Protein AF-A0A8C0XYA0-F1 (afdb_monomer_lite)

pLDDT: mean 79.68, std 22.15, range [29.34, 98.38]

Sequence (407 aa):
MSTSSYRKRFVDVSRSSAFSSRQSSSSVRSRVSFGISSTPVIYASKSSRVRSSAAMPRLTSEILDFNLSDALNTEFKANRLNEKAQMQSLNDRFASYIEKVRFLEQQNKILCAELEQLRGQRSSRITDLYEEEMRDLRRQVDQLTTEKARVEVTRDNLAEDFERLREKLQDEILQREDAENNKKSYIQDVDNAALARVDLERKVESLQDELAFLKKLHDEELAELQAQIQGQQVQVDMDMAKPDLTAALRDVRLQYENLATKNIQESEDWYKSKFADLTEAANKSNEALRLAKQESNDYRRQVQALTCEVDALKGTNESLERQMREMEENFAMESSSSHDKIVQLEDDTQNMKDEMAKHLHEYQDLLNVKMALDIEIATYRKLLEGEESRISTPLPNFSSFNLRVDQ

Secondary structure (DSSP, 8-state):
--------------------------------PPP---PPP---PPPP------PPPPPPP----HHHHHHHHHHHHHHHHHHHHHHHHHHHHHHHHHHHHHHHHHHHHHHHHHHHHHHHHHHHHHHHHHHHHHHHHHHHHHHHHHHHHHHHHHHHHHHHHHHHHHHHHHHHHHHHHHHHHHHHHHHHHHHHHHHHHHHHHHHHHHHHHHHHHHHHHHHHHHHHHHHHHHHTT-----------HHHHHHHHHHHHHHHHHHHHHHHHHHHHHHHHHHHHHHHHHHHHHHHHHHHHHHHHHHHHHHHHHHHHHHHHHHHHHHHHHHHHHHHHHHHHHHHHHHHHHHHHHHHHHHHHHHHHHHHHHHHHHHHHHHHHHHHHHHHHHHHHHHHSSPPP-----------

Organism: NCBI:txid630221

Radius of gyration: 75.06 Å; chains: 1; bounding box: 165×73×222 Å

Foldseek 3Di:
DDDDDDDDDDDDDPDDDDDDDDDDDDDDDDDDDDDDDDDDDDDDDDDDDDDDDDDDDDDDDDDDDPPPVVVVVVVVVVVVVVVVVVVVVVVVVVVVVVVVVVVVVVVVVVVVVVVVVVVVVVVVVVVVVVVVVVVVVVVVVVVVVVVVVVVVVVVVVVVVVVVVVVVVVVVVVVVVVVVVVVVVVVVVVVVVVVVVVVVVVVVVVVVVVVVVVVVVVVVVVVVVVVVVVVVVVDDDDDDDDDDPCVVVVVVVVVVVVVVVVVVVVVVVVVVVVVVVVVVVVVVVVVVVVVVVVVVVVVVVVVVVVVVVVVVVVVVVVVVVVVVVVVVVVVVVVVVVVVVVVVVVVVVVVVVVVVVVVVVVVVVVVVVVVVVVVVVVVVVVVVVVVVVVVVVPDDDDDDDDDDDDDDD

InterPro domains:
  IPR006821 Intermediate filament head, DNA-binding domain [PF04732] (1-80)
  IPR018039 Intermediate filament protein, conserved site [PS00226] (377-385)
  IPR039008 Intermediate filament, rod domain [PF00038] (82-390)
  IPR039008 Intermediate filament, rod domain [PS51842] (83-391)
  IPR039008 Intermediate filament, rod domain [SM01391] (82-390)
  IPR050405 Intermediate filament structural protein [PTHR45652] (2-393)

Structure (mmCIF, N/CA/C/O backbone):
data_AF-A0A8C0XYA0-F1
#
_entry.id   AF-A0A8C0XYA0-F1
#
loop_
_atom_site.group_PDB
_atom_site.id
_atom_site.type_symbol
_atom_site.label_atom_id
_atom_site.label_alt_id
_atom_site.label_comp_id
_atom_site.label_asym_id
_atom_site.label_entity_id
_atom_site.label_seq_id
_atom_site.pdbx_PDB_ins_code
_atom_site.Cartn_x
_atom_site.Cartn_y
_atom_site.Cartn_z
_atom_site.occupancy
_atom_site.B_iso_or_equiv
_atom_site.auth_seq_id
_atom_site.auth_comp_id
_atom_site.auth_asym_id
_atom_site.auth_atom_id
_atom_site.pdbx_PDB_model_num
ATOM 1 N N . MET A 1 1 ? 5.942 -34.312 30.875 1.00 40.78 1 MET A N 1
ATOM 2 C CA . MET A 1 1 ? 6.552 -35.356 30.026 1.00 40.78 1 MET A CA 1
ATOM 3 C C . MET A 1 1 ? 6.437 -34.907 28.576 1.00 40.78 1 MET A C 1
ATOM 5 O O . MET A 1 1 ? 5.368 -34.440 28.213 1.00 40.78 1 MET A O 1
ATOM 9 N N . SER A 1 2 ? 7.539 -35.021 27.824 1.00 44.28 2 SER A N 1
ATOM 10 C CA . SER A 1 2 ? 7.657 -34.964 26.348 1.00 44.28 2 SER A CA 1
ATOM 11 C C . SER A 1 2 ? 7.343 -33.615 25.668 1.00 44.28 2 SER A C 1
ATOM 13 O O . SER A 1 2 ? 6.202 -33.327 25.344 1.00 44.28 2 SER A O 1
ATOM 15 N N . THR A 1 3 ? 8.269 -32.651 25.589 1.00 46.41 3 THR A N 1
ATOM 16 C CA . THR A 1 3 ? 9.304 -32.447 24.538 1.00 46.41 3 THR A CA 1
ATOM 17 C C . THR A 1 3 ? 8.825 -32.582 23.084 1.00 46.41 3 THR A C 1
ATOM 19 O O . THR A 1 3 ? 8.659 -33.699 22.604 1.00 46.41 3 THR A O 1
ATOM 22 N N . SER A 1 4 ? 8.782 -31.470 22.340 1.00 38.94 4 SER A N 1
ATOM 23 C CA . SER A 1 4 ? 9.259 -31.444 20.947 1.00 38.94 4 SER A CA 1
ATOM 24 C C . SER A 1 4 ? 9.608 -30.018 20.511 1.00 38.94 4 SER A C 1
ATOM 26 O O . SER A 1 4 ? 8.745 -29.183 20.254 1.00 38.94 4 SER A O 1
ATOM 28 N N . SER A 1 5 ? 10.914 -29.758 20.472 1.00 40.41 5 SER A N 1
ATOM 29 C CA . SER A 1 5 ? 11.552 -28.558 19.940 1.00 40.41 5 SER A CA 1
ATOM 30 C C . SER A 1 5 ? 12.004 -28.840 18.510 1.00 40.41 5 SER A C 1
ATOM 32 O O . SER A 1 5 ? 12.799 -29.753 18.299 1.00 40.41 5 SER A O 1
ATOM 34 N N . TYR A 1 6 ? 11.593 -28.021 17.542 1.00 39.69 6 TYR A N 1
ATOM 35 C CA . TYR A 1 6 ? 12.212 -27.991 16.213 1.00 39.69 6 TYR A CA 1
ATOM 36 C C . TYR A 1 6 ? 12.543 -26.546 15.827 1.00 39.69 6 TYR A C 1
ATOM 38 O O . TYR A 1 6 ? 11.860 -25.901 15.042 1.00 39.69 6 TYR A O 1
ATOM 46 N N . ARG A 1 7 ? 13.619 -26.014 16.419 1.00 42.09 7 ARG A N 1
ATOM 47 C CA . ARG A 1 7 ? 14.253 -24.759 15.993 1.00 42.09 7 ARG A CA 1
ATOM 48 C C . ARG A 1 7 ? 15.610 -25.101 15.390 1.00 42.09 7 ARG A C 1
ATOM 50 O O . ARG A 1 7 ? 16.599 -25.237 16.108 1.00 42.09 7 ARG A O 1
ATOM 57 N N . LYS A 1 8 ? 15.647 -25.287 14.069 1.00 39.53 8 LYS A N 1
ATOM 58 C CA . LYS A 1 8 ? 16.901 -25.380 13.312 1.00 39.53 8 LYS A CA 1
ATOM 59 C C . LYS A 1 8 ? 17.580 -24.009 13.335 1.00 39.53 8 LYS A C 1
ATOM 61 O O . LYS A 1 8 ? 17.021 -23.029 12.856 1.00 39.53 8 LYS A O 1
ATOM 66 N N . ARG A 1 9 ? 18.775 -23.962 13.925 1.00 40.12 9 ARG A N 1
ATOM 67 C CA . ARG A 1 9 ? 19.744 -22.874 13.774 1.00 40.12 9 ARG A CA 1
ATOM 68 C C . ARG A 1 9 ? 20.610 -23.185 12.552 1.00 40.12 9 ARG A C 1
ATOM 70 O O . ARG A 1 9 ? 21.252 -24.229 12.529 1.00 40.12 9 ARG A O 1
ATOM 77 N N . PHE A 1 10 ? 20.658 -22.273 11.594 1.00 39.59 10 PHE A N 1
ATOM 78 C CA . PHE A 1 10 ? 21.802 -22.054 10.705 1.00 39.59 10 PHE A CA 1
ATOM 79 C C . PHE A 1 10 ? 22.216 -20.610 11.027 1.00 39.59 10 PHE A C 1
ATOM 81 O O . PHE A 1 10 ? 21.398 -19.716 10.879 1.00 39.59 10 PHE A O 1
ATOM 88 N N . VAL A 1 11 ? 23.217 -20.363 11.875 1.00 37.84 11 VAL A N 1
ATOM 89 C CA . VAL A 1 11 ? 24.651 -20.250 11.551 1.00 37.84 11 VAL A CA 1
ATOM 90 C C . VAL A 1 11 ? 24.877 -19.428 10.279 1.00 37.84 11 VAL A C 1
ATOM 92 O O . VAL A 1 11 ? 25.153 -19.979 9.218 1.00 37.84 11 VAL A O 1
ATOM 95 N N . ASP A 1 12 ? 24.778 -18.105 10.420 1.00 35.75 12 ASP A N 1
ATOM 96 C CA . ASP A 1 12 ? 25.401 -17.155 9.501 1.00 35.75 12 ASP A CA 1
ATOM 97 C C . ASP A 1 12 ? 26.921 -17.263 9.648 1.00 35.75 12 ASP A C 1
ATOM 99 O O . ASP A 1 12 ? 27.517 -16.831 10.637 1.00 35.75 12 ASP A O 1
ATOM 103 N N . VAL A 1 13 ? 27.557 -17.894 8.662 1.00 39.91 13 VAL A N 1
ATOM 104 C CA . VAL A 1 13 ? 28.996 -17.775 8.443 1.00 39.91 13 VAL A CA 1
ATOM 105 C C . VAL A 1 13 ? 29.202 -16.547 7.570 1.00 39.91 13 VAL A C 1
ATOM 107 O O . VAL A 1 13 ? 29.014 -16.603 6.355 1.00 39.91 13 VAL A O 1
ATOM 110 N N . SER A 1 14 ? 29.636 -15.452 8.187 1.00 40.12 14 SER A N 1
ATOM 111 C CA . SER A 1 14 ? 30.209 -14.302 7.493 1.00 40.12 14 SER A CA 1
ATOM 112 C C . SER A 1 14 ? 31.430 -14.762 6.692 1.00 40.12 14 SER A C 1
ATOM 114 O O . SER A 1 14 ? 32.526 -14.923 7.230 1.00 40.12 14 SER A O 1
ATOM 116 N N . ARG A 1 15 ? 31.242 -15.022 5.395 1.00 39.03 15 ARG A N 1
ATOM 117 C CA . ARG A 1 15 ? 32.340 -15.215 4.448 1.00 39.03 15 ARG A CA 1
ATOM 118 C C . ARG A 1 15 ? 32.742 -13.866 3.876 1.00 39.03 15 ARG A C 1
ATOM 120 O O . ARG A 1 15 ? 32.104 -13.328 2.980 1.00 39.03 15 ARG A O 1
ATOM 127 N N . SER A 1 16 ? 33.851 -13.370 4.397 1.00 41.75 16 SER A N 1
ATOM 128 C CA . SER A 1 16 ? 34.691 -12.337 3.813 1.00 41.75 16 SER A CA 1
ATOM 129 C C . SER A 1 16 ? 35.131 -12.769 2.408 1.00 41.75 16 SER A C 1
ATOM 131 O O . SER A 1 16 ? 35.914 -13.708 2.267 1.00 41.75 16 SER A O 1
ATOM 133 N N . SER A 1 17 ? 34.660 -12.095 1.359 1.00 35.12 17 SER A N 1
ATOM 134 C CA . SER A 1 17 ? 35.267 -12.191 0.030 1.00 35.12 17 SER A CA 1
ATOM 135 C C . SER A 1 17 ? 36.292 -11.073 -0.123 1.00 35.12 17 SER A C 1
ATOM 137 O O . SER A 1 17 ? 35.961 -9.932 -0.442 1.00 35.12 17 SER A O 1
ATOM 139 N N . ALA A 1 18 ? 37.548 -11.419 0.145 1.00 36.28 18 ALA A N 1
ATOM 140 C CA . ALA A 1 18 ? 38.703 -10.616 -0.211 1.00 36.28 18 ALA A CA 1
ATOM 141 C C . ALA A 1 18 ? 38.763 -10.441 -1.737 1.00 36.28 18 ALA A C 1
ATOM 143 O O . ALA A 1 18 ? 38.882 -11.413 -2.483 1.00 36.28 18 ALA A O 1
ATOM 144 N N . PHE A 1 19 ? 38.706 -9.192 -2.193 1.00 39.19 19 PHE A N 1
ATOM 145 C CA . PHE A 1 19 ? 39.073 -8.813 -3.550 1.00 39.19 19 PHE A CA 1
ATOM 146 C C . PHE A 1 19 ? 40.603 -8.848 -3.655 1.00 39.19 19 PHE A C 1
ATOM 148 O O . PHE A 1 19 ? 41.297 -7.953 -3.179 1.00 39.19 19 PHE A O 1
ATOM 155 N N . SER A 1 20 ? 41.141 -9.923 -4.228 1.00 38.41 20 SER A N 1
ATOM 156 C CA . SER A 1 20 ? 42.541 -9.997 -4.643 1.00 38.41 20 SER A CA 1
ATOM 157 C C . SER A 1 20 ? 42.680 -10.879 -5.874 1.00 38.41 20 SER A C 1
ATOM 159 O O . SER A 1 20 ? 42.652 -12.103 -5.791 1.00 38.41 20 SER A O 1
ATOM 161 N N . SER A 1 21 ? 42.830 -10.223 -7.020 1.00 33.59 21 SER A N 1
ATOM 162 C CA . SER A 1 21 ? 43.553 -10.684 -8.208 1.00 33.59 21 SER A CA 1
ATOM 163 C C . SER A 1 21 ? 43.339 -9.629 -9.293 1.00 33.59 21 SER A C 1
ATOM 165 O O . SER A 1 21 ? 42.236 -9.124 -9.420 1.00 33.59 21 SER A O 1
ATOM 167 N N . ARG A 1 22 ? 44.277 -9.245 -10.145 1.00 38.59 22 ARG A N 1
ATOM 168 C CA . ARG A 1 22 ? 45.662 -9.636 -10.384 1.00 38.59 22 ARG A CA 1
ATOM 169 C C . ARG A 1 22 ? 46.244 -8.520 -11.254 1.00 38.59 22 ARG A C 1
ATOM 171 O O . ARG A 1 22 ? 45.536 -7.876 -12.024 1.00 38.59 22 ARG A O 1
ATOM 178 N N . GLN A 1 23 ? 47.544 -8.324 -11.116 1.00 40.94 23 GLN A N 1
ATOM 179 C CA . GLN A 1 23 ? 48.360 -7.446 -11.942 1.00 40.94 23 GLN A CA 1
ATOM 180 C C . GLN A 1 23 ? 48.191 -7.792 -13.428 1.00 40.94 23 GLN A C 1
ATOM 182 O O . GLN A 1 23 ? 48.309 -8.954 -13.814 1.00 40.94 23 GLN A O 1
ATOM 187 N N . SER A 1 24 ? 47.950 -6.777 -14.256 1.00 35.66 24 SER A N 1
ATOM 188 C CA . SER A 1 24 ? 48.086 -6.878 -15.708 1.00 35.66 24 SER A CA 1
ATOM 189 C C . SER A 1 24 ? 49.497 -6.434 -16.074 1.00 35.66 24 SER A C 1
ATOM 191 O O . SER A 1 24 ? 49.763 -5.250 -16.254 1.00 35.66 24 SER A O 1
ATOM 193 N N . SER A 1 25 ? 50.426 -7.387 -16.116 1.00 41.41 25 SER A N 1
ATOM 194 C CA . SER A 1 25 ? 51.737 -7.201 -16.731 1.00 41.41 25 SER A CA 1
ATOM 195 C C . SER A 1 25 ? 51.608 -7.342 -18.245 1.00 41.41 25 SER A C 1
ATOM 197 O O . SER A 1 25 ? 51.102 -8.346 -18.752 1.00 41.41 25 SER A O 1
ATOM 199 N N . SER A 1 26 ? 52.091 -6.331 -18.956 1.00 45.94 26 SER A N 1
ATOM 200 C CA . SER A 1 26 ? 52.246 -6.294 -20.404 1.00 45.94 26 SER A CA 1
ATOM 201 C C . SER A 1 26 ? 53.047 -7.494 -20.915 1.00 45.94 26 SER A C 1
ATOM 203 O O . SER A 1 26 ? 54.166 -7.755 -20.483 1.00 45.94 26 SER A O 1
ATOM 205 N N . SER A 1 27 ? 52.482 -8.221 -21.878 1.00 38.94 27 SER A N 1
ATOM 206 C CA . SER A 1 27 ? 53.221 -9.191 -22.684 1.00 38.94 27 SER A CA 1
ATOM 207 C C . SER A 1 27 ? 53.315 -8.668 -24.108 1.00 38.94 27 SER A C 1
ATOM 209 O O . SER A 1 27 ? 52.327 -8.582 -24.837 1.00 38.94 27 SER A O 1
ATOM 211 N N . VAL A 1 28 ? 54.534 -8.288 -24.476 1.00 45.47 28 VAL A N 1
ATOM 212 C CA . VAL A 1 28 ? 54.954 -7.936 -25.828 1.00 45.47 28 VAL A CA 1
ATOM 213 C C . VAL A 1 28 ? 54.737 -9.160 -26.718 1.00 45.47 28 VAL A C 1
ATOM 215 O O . VAL A 1 28 ? 55.396 -10.184 -26.548 1.00 45.47 28 VAL A O 1
ATOM 218 N N . ARG A 1 29 ? 53.797 -9.077 -27.664 1.00 37.62 29 ARG A N 1
ATOM 219 C CA . ARG A 1 29 ? 53.632 -10.099 -28.702 1.00 37.62 29 ARG A CA 1
ATOM 220 C C . ARG A 1 29 ? 54.659 -9.855 -29.804 1.00 37.62 29 ARG A C 1
ATOM 222 O O . ARG A 1 29 ? 54.535 -8.926 -30.599 1.00 37.62 29 ARG A O 1
ATOM 229 N N . SER A 1 30 ? 55.664 -10.719 -29.838 1.00 36.53 30 SER A N 1
ATOM 230 C CA . SER A 1 30 ? 56.576 -10.927 -30.954 1.00 36.53 30 SER A CA 1
ATOM 231 C C . SER A 1 30 ? 55.798 -11.411 -32.184 1.00 36.53 30 SER A C 1
ATOM 233 O O . SER A 1 30 ? 55.147 -12.455 -32.171 1.00 36.53 30 SER A O 1
ATOM 235 N N . ARG A 1 31 ? 55.854 -10.631 -33.268 1.00 39.84 31 ARG A N 1
ATOM 236 C CA . ARG A 1 31 ? 55.462 -11.085 -34.607 1.00 39.84 31 ARG A CA 1
ATOM 237 C C . ARG A 1 31 ? 56.595 -11.937 -35.172 1.00 39.84 31 ARG A C 1
ATOM 239 O O . ARG A 1 31 ? 57.694 -11.440 -35.386 1.00 39.84 31 ARG A O 1
ATOM 246 N N . VAL A 1 32 ? 56.304 -13.208 -35.418 1.00 38.47 32 VAL A N 1
ATOM 247 C CA . VAL A 1 32 ? 57.105 -14.102 -36.257 1.00 38.47 32 VAL A CA 1
ATOM 248 C C . VAL A 1 32 ? 56.652 -13.923 -37.705 1.00 38.47 32 VAL A C 1
ATOM 250 O O . VAL A 1 32 ? 55.547 -14.311 -38.074 1.00 38.47 32 VAL A O 1
ATOM 253 N N . SER A 1 33 ? 57.483 -13.277 -38.518 1.00 37.06 33 SER A N 1
ATOM 254 C CA . SER A 1 33 ? 57.350 -13.235 -39.974 1.00 37.06 33 SER A CA 1
ATOM 255 C C . SER A 1 33 ? 58.243 -14.314 -40.582 1.00 37.06 33 SER A C 1
ATOM 257 O O . SER A 1 33 ? 59.460 -14.311 -40.400 1.00 37.06 33 SER A O 1
ATOM 259 N N . PHE A 1 34 ? 57.633 -15.249 -41.309 1.00 41.12 34 PHE A N 1
ATOM 260 C CA . PHE A 1 34 ? 58.353 -16.168 -42.182 1.00 41.12 34 PHE A CA 1
ATOM 261 C C . PHE A 1 34 ? 58.793 -15.426 -43.446 1.00 41.12 34 PHE A C 1
ATOM 263 O O . PHE A 1 34 ? 58.025 -14.667 -44.038 1.00 41.12 34 PHE A O 1
ATOM 270 N N . GLY A 1 35 ? 60.060 -15.616 -43.806 1.00 38.41 35 GLY A N 1
ATOM 271 C CA . GLY A 1 35 ? 60.706 -14.950 -44.924 1.00 38.41 35 GLY A CA 1
ATOM 272 C C . GLY A 1 35 ? 60.318 -15.512 -46.286 1.00 38.41 35 GLY A C 1
ATOM 273 O O . GLY A 1 35 ? 60.008 -16.692 -46.431 1.00 38.41 35 GLY A O 1
ATOM 274 N N . ILE A 1 36 ? 60.429 -14.648 -47.295 1.00 39.91 36 ILE A N 1
ATOM 275 C CA . ILE A 1 36 ? 60.553 -15.025 -48.700 1.00 39.91 36 ILE A CA 1
ATOM 276 C C . ILE A 1 36 ? 61.650 -14.143 -49.312 1.00 39.91 36 ILE A C 1
ATOM 278 O O . ILE A 1 36 ? 61.488 -12.942 -49.492 1.00 39.91 36 ILE A O 1
ATOM 282 N N . SER A 1 37 ? 62.799 -14.781 -49.539 1.00 39.31 37 SER A N 1
ATOM 283 C CA . SER A 1 37 ? 63.580 -14.760 -50.781 1.00 39.31 37 SER A CA 1
ATOM 284 C C . SER A 1 37 ? 63.597 -13.464 -51.612 1.00 39.31 37 SER A C 1
ATOM 286 O O . SER A 1 37 ? 62.748 -13.232 -52.468 1.00 39.31 37 SER A O 1
ATOM 288 N N . SER A 1 38 ? 64.674 -12.708 -51.403 1.00 39.47 38 SER A N 1
ATOM 289 C CA . SER A 1 38 ? 65.518 -11.997 -52.378 1.00 39.47 38 SER A CA 1
ATOM 290 C C . SER A 1 38 ? 65.103 -12.003 -53.862 1.00 39.47 38 SER A C 1
ATOM 292 O O . SER A 1 38 ? 65.178 -13.015 -54.555 1.00 39.47 38 SER A O 1
ATOM 294 N N . THR A 1 39 ? 64.826 -10.807 -54.381 1.00 46.59 39 THR A N 1
ATOM 295 C CA . THR A 1 39 ? 64.891 -10.441 -55.805 1.00 46.59 39 THR A CA 1
ATOM 296 C C . THR A 1 39 ? 66.348 -10.224 -56.244 1.00 46.59 39 THR A C 1
ATOM 298 O O . THR A 1 39 ? 67.076 -9.537 -55.520 1.00 46.59 39 THR A O 1
ATOM 301 N N . PRO A 1 40 ? 66.807 -10.703 -57.416 1.00 44.34 40 PRO A N 1
ATOM 302 C CA . PRO A 1 40 ? 68.114 -10.324 -57.929 1.00 44.34 40 PRO A CA 1
ATOM 303 C C . PRO A 1 40 ? 68.050 -8.984 -58.677 1.00 44.34 40 PRO A C 1
ATOM 305 O O . PRO A 1 40 ? 67.144 -8.708 -59.461 1.00 44.34 40 PRO A O 1
ATOM 308 N N . VAL A 1 41 ? 69.060 -8.161 -58.412 1.00 44.16 41 VAL A N 1
ATOM 309 C CA . VAL A 1 41 ? 69.375 -6.896 -59.080 1.00 44.16 41 VAL A CA 1
ATOM 310 C C . VAL A 1 41 ? 69.972 -7.195 -60.460 1.00 44.16 41 VAL A C 1
ATOM 312 O O . VAL A 1 41 ? 70.928 -7.960 -60.575 1.00 44.16 41 VAL A O 1
ATOM 315 N N . ILE A 1 42 ? 69.425 -6.584 -61.512 1.00 40.62 42 ILE A N 1
ATOM 316 C CA . ILE A 1 42 ? 69.968 -6.662 -62.874 1.00 40.62 42 ILE A CA 1
ATOM 317 C C . ILE A 1 42 ? 71.194 -5.744 -62.961 1.00 40.62 42 ILE A C 1
ATOM 319 O O . ILE A 1 42 ? 71.076 -4.521 -62.917 1.00 40.62 42 ILE A O 1
ATOM 323 N N . TYR A 1 43 ? 72.380 -6.335 -63.101 1.00 38.66 43 TYR A N 1
ATOM 324 C CA . TYR A 1 43 ? 73.593 -5.612 -63.477 1.00 38.66 43 TYR A CA 1
ATOM 325 C C . TYR A 1 43 ? 73.543 -5.250 -64.966 1.00 38.66 43 TYR A C 1
ATOM 327 O O . TYR A 1 43 ? 73.493 -6.122 -65.832 1.00 38.66 43 TYR A O 1
ATOM 335 N N . ALA A 1 44 ? 73.603 -3.953 -65.264 1.00 41.09 44 ALA A N 1
ATOM 336 C CA . ALA A 1 44 ? 73.835 -3.440 -66.607 1.00 41.09 44 ALA A CA 1
ATOM 337 C C . ALA A 1 44 ? 75.307 -3.655 -67.001 1.00 41.09 44 ALA A C 1
ATOM 339 O O . ALA A 1 44 ? 76.204 -2.984 -66.486 1.00 41.09 44 ALA A O 1
ATOM 340 N N . SER A 1 45 ? 75.569 -4.578 -67.926 1.00 40.16 45 SER A N 1
ATOM 341 C CA . SER A 1 45 ? 76.885 -4.767 -68.538 1.00 40.16 45 SER A CA 1
ATOM 342 C C . SER A 1 45 ? 76.986 -3.975 -69.847 1.00 40.16 45 SER A C 1
ATOM 344 O O . SER A 1 45 ? 76.224 -4.149 -70.796 1.00 40.16 45 SER A O 1
ATOM 346 N N . LYS A 1 46 ? 77.950 -3.050 -69.878 1.00 38.91 46 LYS A N 1
ATOM 347 C CA . LYS A 1 46 ? 78.331 -2.257 -71.051 1.00 38.91 46 LYS A CA 1
ATOM 348 C C . LYS A 1 46 ? 78.981 -3.179 -72.089 1.00 38.91 46 LYS A C 1
ATOM 350 O O . LYS A 1 46 ? 80.040 -3.738 -71.820 1.00 38.91 46 LYS A O 1
ATOM 355 N N . SER A 1 47 ? 78.382 -3.309 -73.272 1.00 39.09 47 SER A N 1
ATOM 356 C CA . SER A 1 47 ? 79.024 -3.965 -74.417 1.00 39.09 47 SER A CA 1
ATOM 357 C C . SER A 1 47 ? 79.944 -2.973 -75.133 1.00 39.09 47 SER A C 1
ATOM 359 O O . SER A 1 47 ? 79.509 -1.936 -75.640 1.00 39.09 47 SER A O 1
ATOM 361 N N . SER A 1 48 ? 81.238 -3.280 -75.121 1.00 41.56 48 SER A N 1
ATOM 362 C CA . SER A 1 48 ? 82.296 -2.582 -75.838 1.00 41.56 48 SER A CA 1
ATOM 363 C C . SER A 1 48 ? 82.244 -2.925 -77.330 1.00 41.56 48 SER A C 1
ATOM 365 O O . SER A 1 48 ? 82.347 -4.079 -77.740 1.00 41.56 48 SER A O 1
ATOM 367 N N . ARG A 1 49 ? 82.115 -1.894 -78.171 1.00 40.16 49 ARG A N 1
ATOM 368 C CA . ARG A 1 49 ? 82.314 -2.000 -79.620 1.00 40.16 49 ARG A CA 1
ATOM 369 C C . ARG A 1 49 ? 83.802 -2.189 -79.904 1.00 40.16 49 ARG A C 1
ATOM 371 O O . ARG A 1 49 ? 84.578 -1.255 -79.711 1.00 40.16 49 ARG A O 1
ATOM 378 N N . VAL A 1 50 ? 84.188 -3.360 -80.403 1.00 41.53 50 VAL A N 1
ATOM 379 C CA . VAL A 1 50 ? 85.528 -3.592 -80.956 1.00 41.53 50 VAL A CA 1
ATOM 380 C C . VAL A 1 50 ? 85.453 -3.392 -82.468 1.00 41.53 50 VAL A C 1
ATOM 382 O O . VAL A 1 50 ? 84.785 -4.130 -83.187 1.00 41.53 50 VAL A O 1
ATOM 385 N N . ARG A 1 51 ? 86.083 -2.311 -82.927 1.00 38.94 51 ARG A N 1
ATOM 386 C CA . ARG A 1 51 ? 86.203 -1.904 -84.326 1.00 38.94 51 ARG A CA 1
ATOM 387 C C . ARG A 1 51 ? 87.464 -2.563 -84.884 1.00 38.94 51 ARG A C 1
ATOM 389 O O . ARG A 1 51 ? 88.558 -2.077 -84.624 1.00 38.94 51 ARG A O 1
ATOM 396 N N . SER A 1 52 ? 87.322 -3.654 -85.630 1.00 38.62 52 SER A N 1
ATOM 397 C CA . SER A 1 52 ? 88.452 -4.261 -86.340 1.00 38.62 52 SER A CA 1
ATOM 398 C C . SER A 1 52 ? 88.620 -3.602 -87.705 1.00 38.62 52 SER A C 1
ATOM 400 O O . SER A 1 52 ? 87.892 -3.886 -88.652 1.00 38.62 52 SER A O 1
ATOM 402 N N . SER A 1 53 ? 89.582 -2.685 -87.786 1.00 47.97 53 SER A N 1
ATOM 403 C CA . SER A 1 53 ? 90.180 -2.199 -89.026 1.00 47.97 53 SER A CA 1
ATOM 404 C C . SER A 1 53 ? 91.235 -3.205 -89.490 1.00 47.97 53 SER A C 1
ATOM 406 O O . SER A 1 53 ? 92.331 -3.244 -88.933 1.00 47.97 53 SER A O 1
ATOM 408 N N . ALA A 1 54 ? 90.907 -4.013 -90.494 1.00 42.19 54 ALA A N 1
ATOM 409 C CA . ALA A 1 54 ? 91.878 -4.834 -91.209 1.00 42.19 54 ALA A CA 1
ATOM 410 C C . ALA A 1 54 ? 92.060 -4.278 -92.627 1.00 42.19 54 ALA A C 1
ATOM 412 O O . ALA A 1 54 ? 91.092 -3.927 -93.301 1.00 42.19 54 ALA A O 1
ATOM 413 N N . ALA A 1 55 ? 93.322 -4.137 -93.027 1.00 45.53 55 ALA A N 1
ATOM 414 C CA . ALA A 1 55 ? 93.754 -3.533 -94.277 1.00 45.53 55 ALA A CA 1
ATOM 415 C C . ALA A 1 55 ? 93.437 -4.423 -95.491 1.00 45.53 55 ALA A C 1
ATOM 417 O O . ALA A 1 55 ? 93.621 -5.637 -95.447 1.00 45.53 55 ALA A O 1
ATOM 418 N N . MET A 1 56 ? 93.011 -3.793 -96.588 1.00 42.12 56 MET A N 1
ATOM 419 C CA . MET A 1 56 ? 92.848 -4.425 -97.900 1.00 42.12 56 MET A CA 1
ATOM 420 C C . MET A 1 56 ? 94.230 -4.734 -98.504 1.00 42.12 56 MET A C 1
ATOM 422 O O . MET A 1 56 ? 95.008 -3.793 -98.697 1.00 42.12 56 MET A O 1
ATOM 426 N N . PRO A 1 57 ? 94.562 -5.991 -98.853 1.00 44.06 57 PRO A N 1
ATOM 427 C CA . PRO A 1 57 ? 95.750 -6.284 -99.638 1.00 44.06 57 PRO A CA 1
ATOM 428 C C . PRO A 1 57 ? 95.480 -5.987 -101.116 1.00 44.06 57 PRO A C 1
ATOM 430 O O . PRO A 1 57 ? 94.437 -6.339 -101.669 1.00 44.06 57 PRO A O 1
ATOM 433 N N . ARG A 1 58 ? 96.444 -5.324 -101.754 1.00 41.75 58 ARG A N 1
ATOM 434 C CA . ARG A 1 58 ? 96.481 -5.079 -103.197 1.00 41.75 58 ARG A CA 1
ATOM 435 C C . ARG A 1 58 ? 96.608 -6.400 -103.957 1.00 41.75 58 ARG A C 1
ATOM 437 O O . ARG A 1 58 ? 97.482 -7.204 -103.654 1.00 41.75 58 ARG A O 1
ATOM 444 N N . LEU A 1 59 ? 95.765 -6.561 -104.973 1.00 37.50 59 LEU A N 1
ATOM 445 C CA . LEU A 1 59 ? 95.817 -7.645 -105.947 1.00 37.50 59 LEU A CA 1
ATOM 446 C C . LEU A 1 59 ? 97.045 -7.480 -106.853 1.00 37.50 59 LEU A C 1
ATOM 448 O O . LEU A 1 59 ? 97.172 -6.474 -107.553 1.00 37.50 59 LEU A O 1
ATOM 452 N N . THR A 1 60 ? 97.923 -8.480 -106.852 1.00 40.91 60 THR A N 1
ATOM 453 C CA . THR A 1 60 ? 98.894 -8.731 -107.920 1.00 40.91 60 THR A CA 1
ATOM 454 C C . THR A 1 60 ? 98.341 -9.835 -108.813 1.00 40.91 60 THR A C 1
ATOM 456 O O . THR A 1 60 ? 97.993 -10.913 -108.338 1.00 40.91 60 THR A O 1
ATOM 459 N N . SER A 1 61 ? 98.223 -9.513 -110.097 1.00 39.75 61 SER A N 1
ATOM 460 C CA . SER A 1 61 ? 97.882 -10.411 -111.197 1.00 39.75 61 SER A CA 1
ATOM 461 C C . SER A 1 61 ? 98.813 -11.626 -111.230 1.00 39.75 61 SER A C 1
ATOM 463 O O . SER A 1 61 ? 100.021 -11.419 -111.228 1.00 39.75 61 SER A O 1
ATOM 465 N N . GLU A 1 62 ? 98.270 -12.850 -111.277 1.00 35.59 62 GLU A N 1
ATOM 466 C CA . GLU A 1 62 ? 98.449 -13.787 -112.405 1.00 35.59 62 GLU A CA 1
ATOM 467 C C . GLU A 1 62 ? 97.898 -15.207 -112.130 1.00 35.59 62 GLU A C 1
ATOM 469 O O . GLU A 1 62 ? 98.170 -15.812 -111.101 1.00 35.59 62 GLU A O 1
ATOM 474 N N . ILE A 1 63 ? 97.174 -15.708 -113.144 1.00 44.91 63 ILE A N 1
ATOM 475 C CA . ILE A 1 63 ? 96.957 -17.109 -113.560 1.00 44.91 63 ILE A CA 1
ATOM 476 C C . ILE A 1 63 ? 95.995 -17.977 -112.711 1.00 44.91 63 ILE A C 1
ATOM 478 O O . ILE A 1 63 ? 96.184 -18.254 -111.534 1.00 44.91 63 ILE A O 1
ATOM 482 N N . LEU A 1 64 ? 94.918 -18.396 -113.384 1.00 50.53 64 LEU A N 1
ATOM 483 C CA . LEU A 1 64 ? 93.745 -19.128 -112.900 1.00 50.53 64 LEU A CA 1
ATOM 484 C C . LEU A 1 64 ? 94.003 -20.640 -112.792 1.00 50.53 64 LEU A C 1
ATOM 486 O O . LEU A 1 64 ? 94.457 -21.230 -113.767 1.00 50.53 64 LEU A O 1
ATOM 490 N N . ASP A 1 65 ? 93.564 -21.262 -111.691 1.00 51.41 65 ASP A N 1
ATOM 491 C CA . ASP A 1 65 ? 93.375 -22.719 -111.574 1.00 51.41 65 ASP A CA 1
ATOM 492 C C . ASP A 1 65 ? 91.990 -23.026 -110.958 1.00 51.41 65 ASP A C 1
ATOM 494 O O . ASP A 1 65 ? 91.777 -22.987 -109.744 1.00 51.41 65 ASP A O 1
ATOM 498 N N . PHE A 1 66 ? 90.998 -23.276 -111.820 1.00 50.56 66 PHE A N 1
ATOM 499 C CA . PHE A 1 66 ? 89.566 -23.341 -111.477 1.00 50.56 66 PHE A CA 1
ATOM 500 C C . PHE A 1 66 ? 89.106 -24.642 -110.778 1.00 50.56 66 PHE A C 1
ATOM 502 O O . PHE A 1 66 ? 88.020 -24.661 -110.208 1.00 50.56 66 PHE A O 1
ATOM 509 N N . ASN A 1 67 ? 89.906 -25.716 -110.748 1.00 58.94 67 ASN A N 1
ATOM 510 C CA . ASN A 1 67 ? 89.448 -27.029 -110.249 1.00 58.94 67 ASN A CA 1
ATOM 511 C C . ASN A 1 67 ? 89.528 -27.222 -108.719 1.00 58.94 67 ASN A C 1
ATOM 513 O O . ASN A 1 67 ? 88.766 -28.010 -108.163 1.00 58.94 67 ASN A O 1
ATOM 517 N N . LEU A 1 68 ? 90.414 -26.512 -108.011 1.00 55.16 68 LEU A N 1
ATOM 518 C CA . LEU A 1 68 ? 90.577 -26.668 -106.555 1.00 55.16 68 LEU A CA 1
ATOM 519 C C . LEU A 1 68 ? 89.542 -25.853 -105.751 1.00 55.16 68 LEU A C 1
ATOM 521 O O . LEU A 1 68 ? 89.090 -26.284 -104.691 1.00 55.16 68 LEU A O 1
ATOM 525 N N . SER A 1 69 ? 89.115 -24.701 -106.282 1.00 58.19 69 SER A N 1
ATOM 526 C CA . SER A 1 69 ? 88.081 -23.856 -105.665 1.00 58.19 69 SER A CA 1
ATOM 527 C C . SER A 1 69 ? 86.692 -24.498 -105.684 1.00 58.19 69 SER A C 1
ATOM 529 O O . SER A 1 69 ? 85.938 -24.325 -104.728 1.00 58.19 69 SER A O 1
ATOM 531 N N . ASP A 1 70 ? 86.347 -25.266 -106.720 1.00 60.47 70 ASP A N 1
ATOM 532 C CA . ASP A 1 70 ? 85.031 -25.913 -106.813 1.00 60.47 70 ASP A CA 1
ATOM 533 C C . ASP A 1 70 ? 84.877 -27.099 -105.845 1.00 60.47 70 ASP A C 1
ATOM 535 O O . ASP A 1 70 ? 83.804 -27.286 -105.261 1.00 60.47 70 ASP A O 1
ATOM 539 N N . ALA A 1 71 ? 85.951 -27.848 -105.577 1.00 61.84 71 ALA A N 1
ATOM 540 C CA . ALA A 1 71 ? 85.960 -28.910 -104.565 1.00 61.84 71 ALA A CA 1
ATOM 541 C C . ALA A 1 71 ? 85.801 -28.349 -103.136 1.00 61.84 71 ALA A C 1
ATOM 543 O O . ALA A 1 71 ? 84.980 -28.824 -102.354 1.00 61.84 71 ALA A O 1
ATOM 544 N N . LEU A 1 72 ? 86.502 -27.259 -102.811 1.00 64.25 72 LEU A N 1
ATOM 545 C CA . LEU A 1 72 ? 86.362 -26.603 -101.505 1.00 64.25 72 LEU A CA 1
ATOM 546 C C . LEU A 1 72 ? 84.992 -25.923 -101.334 1.00 64.25 72 LEU A C 1
ATOM 548 O O . LEU A 1 72 ? 84.418 -25.923 -100.246 1.00 64.25 72 LEU A O 1
ATOM 552 N N . ASN A 1 73 ? 84.419 -25.378 -102.409 1.00 69.00 73 ASN A N 1
ATOM 553 C CA . ASN A 1 73 ? 83.093 -24.757 -102.391 1.00 69.00 73 ASN A CA 1
ATOM 554 C C . ASN A 1 73 ? 81.964 -25.797 -102.258 1.00 69.00 73 ASN A C 1
ATOM 556 O O . ASN A 1 73 ? 80.936 -25.522 -101.637 1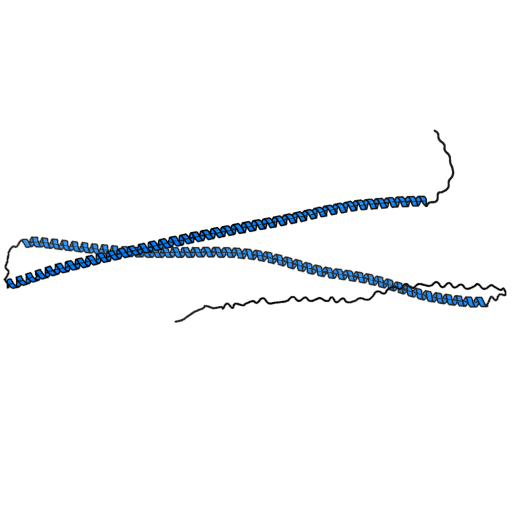.00 69.00 73 ASN A O 1
ATOM 560 N N . THR A 1 74 ? 82.139 -27.003 -102.803 1.00 72.44 74 THR A N 1
ATOM 561 C CA . THR A 1 74 ? 81.172 -28.103 -102.647 1.00 72.44 74 THR A CA 1
ATOM 562 C C . THR A 1 74 ? 81.175 -28.675 -101.229 1.00 72.44 74 THR A C 1
ATOM 564 O O . THR A 1 74 ? 80.096 -28.818 -100.651 1.00 72.44 74 THR A O 1
ATOM 567 N N . GLU A 1 75 ? 82.340 -28.879 -100.607 1.00 72.06 75 GLU A N 1
ATOM 568 C CA . GLU A 1 75 ? 82.430 -29.263 -99.188 1.00 72.06 75 GLU A CA 1
ATOM 569 C C . GLU A 1 75 ? 81.885 -28.177 -98.247 1.00 72.06 75 GLU A C 1
ATOM 571 O O . GLU A 1 75 ? 81.140 -28.473 -97.310 1.00 72.06 75 GLU A O 1
ATOM 576 N N . PHE A 1 76 ? 82.161 -26.899 -98.521 1.00 75.50 76 PHE A N 1
ATOM 577 C CA . PHE A 1 76 ? 81.624 -25.790 -97.727 1.00 75.50 76 PHE A CA 1
ATOM 578 C C . PHE A 1 76 ? 80.093 -25.691 -97.829 1.00 75.50 76 PHE A C 1
ATOM 580 O O . PHE A 1 76 ? 79.406 -25.460 -96.831 1.00 75.50 76 PHE A O 1
ATOM 587 N N . LYS A 1 77 ? 79.529 -25.915 -99.023 1.00 77.94 77 LYS A N 1
ATOM 588 C CA . LYS A 1 77 ? 78.074 -26.003 -99.224 1.00 77.94 77 LYS A CA 1
ATOM 589 C C . LYS A 1 77 ? 77.473 -27.201 -98.489 1.00 77.94 77 LYS A C 1
ATOM 591 O O . LYS A 1 77 ? 76.413 -27.044 -97.888 1.00 77.94 77 LYS A O 1
ATOM 596 N N . ALA A 1 78 ? 78.139 -28.356 -98.488 1.00 76.69 78 ALA A N 1
ATOM 597 C CA . ALA A 1 78 ? 77.692 -29.541 -97.757 1.00 76.69 78 ALA A CA 1
ATOM 598 C C . ALA A 1 78 ? 77.698 -29.315 -96.234 1.00 76.69 78 ALA A C 1
ATOM 600 O O . ALA A 1 78 ? 76.695 -29.585 -95.573 1.00 76.69 78 ALA A O 1
ATOM 601 N N . ASN A 1 79 ? 78.761 -28.720 -95.684 1.00 79.38 79 ASN A N 1
ATOM 602 C CA . ASN A 1 79 ? 78.843 -28.378 -94.260 1.00 79.38 79 ASN A CA 1
ATOM 603 C C . ASN A 1 79 ? 77.790 -27.343 -93.853 1.00 79.38 79 ASN A C 1
ATOM 605 O O . ASN A 1 79 ? 77.122 -27.516 -92.837 1.00 79.38 79 ASN A O 1
ATOM 609 N N . ARG A 1 80 ? 77.560 -26.316 -94.678 1.00 82.88 80 ARG A N 1
ATOM 610 C CA . ARG A 1 80 ? 76.515 -25.310 -94.439 1.00 82.88 80 ARG A CA 1
ATOM 611 C C . ARG A 1 80 ? 75.102 -25.893 -94.529 1.00 82.88 80 ARG A C 1
ATOM 613 O O . ARG A 1 80 ? 74.213 -25.454 -93.803 1.00 82.88 80 ARG A O 1
ATOM 620 N N . LEU A 1 81 ? 74.870 -26.867 -95.411 1.00 82.94 81 LEU A N 1
ATOM 621 C CA . LEU A 1 81 ? 73.601 -27.598 -95.481 1.00 82.94 81 LEU A CA 1
ATOM 622 C C . LEU A 1 81 ? 73.396 -28.488 -94.250 1.00 82.94 81 LEU A C 1
ATOM 624 O O . LEU A 1 81 ? 72.293 -28.512 -93.709 1.00 82.94 81 LEU A O 1
ATOM 628 N N . ASN A 1 82 ? 74.448 -29.155 -93.771 1.00 83.81 82 ASN A N 1
ATOM 629 C CA . ASN A 1 82 ? 74.409 -29.965 -92.555 1.00 83.81 82 ASN A CA 1
ATOM 630 C C . ASN A 1 82 ? 74.165 -29.106 -91.297 1.00 83.81 82 ASN A C 1
ATOM 632 O O . ASN A 1 82 ? 73.291 -29.419 -90.494 1.00 83.81 82 ASN A O 1
ATOM 636 N N . GLU A 1 83 ? 74.853 -27.970 -91.160 1.00 85.12 83 GLU A N 1
ATOM 637 C CA . GLU A 1 83 ? 74.630 -27.000 -90.078 1.00 85.12 83 GLU A CA 1
ATOM 638 C C . GLU A 1 83 ? 73.209 -26.419 -90.130 1.00 85.12 83 GLU A C 1
ATOM 640 O O . GLU A 1 83 ? 72.524 -26.340 -89.111 1.00 85.12 83 GLU A O 1
ATOM 645 N N . LYS A 1 84 ? 72.710 -26.093 -91.329 1.00 86.44 84 LYS A N 1
ATOM 646 C CA . LYS A 1 84 ? 71.323 -25.652 -91.521 1.00 86.44 84 LYS A CA 1
ATOM 647 C C . LYS A 1 84 ? 70.320 -26.730 -91.100 1.00 86.44 84 LYS A C 1
ATOM 649 O O . LYS A 1 84 ? 69.330 -26.391 -90.459 1.00 86.44 84 LYS A O 1
ATOM 654 N N . ALA A 1 85 ? 70.566 -27.999 -91.425 1.00 84.81 85 ALA A N 1
ATOM 655 C CA . ALA A 1 85 ? 69.706 -29.111 -91.020 1.00 84.81 85 ALA A CA 1
ATOM 656 C C . ALA A 1 85 ? 69.713 -29.319 -89.494 1.00 84.81 85 ALA A C 1
ATOM 658 O O . ALA A 1 85 ? 68.659 -29.526 -88.896 1.00 84.81 85 ALA A O 1
ATOM 659 N N . GLN A 1 86 ? 70.871 -29.183 -88.842 1.00 85.50 86 GLN A N 1
ATOM 660 C CA . GLN A 1 86 ? 70.973 -29.234 -87.381 1.00 85.50 86 GLN A CA 1
ATOM 661 C C . GLN A 1 86 ? 70.234 -28.065 -86.721 1.00 85.50 86 GLN A C 1
ATOM 663 O O . GLN A 1 86 ? 69.428 -28.290 -85.819 1.00 85.50 86 GLN A O 1
ATOM 668 N N . MET A 1 87 ? 70.422 -26.839 -87.216 1.00 86.94 87 MET A N 1
ATOM 669 C CA . MET A 1 87 ? 69.692 -25.659 -86.741 1.00 86.94 87 MET A CA 1
ATOM 670 C C . MET A 1 87 ? 68.184 -25.784 -86.957 1.00 86.94 87 MET A C 1
ATOM 672 O O . MET A 1 87 ? 67.409 -25.361 -86.102 1.00 86.94 87 MET A O 1
ATOM 676 N N . GLN A 1 88 ? 67.757 -26.396 -88.061 1.00 87.31 88 GLN A N 1
ATOM 677 C CA . GLN A 1 88 ? 66.350 -26.683 -88.313 1.00 87.31 88 GLN A CA 1
ATOM 678 C C . GLN A 1 88 ? 65.806 -27.709 -87.312 1.00 87.31 88 GLN A C 1
ATOM 680 O O . GLN A 1 88 ? 64.815 -27.422 -86.654 1.00 87.31 88 GLN A O 1
ATOM 685 N N . SER A 1 89 ? 66.509 -28.821 -87.077 1.00 90.31 89 SER A N 1
ATOM 686 C CA . SER A 1 89 ? 66.101 -29.822 -86.076 1.00 90.31 89 SER A CA 1
ATOM 687 C C . SER A 1 89 ? 66.022 -29.254 -84.650 1.00 90.31 89 SER A C 1
ATOM 689 O O . SER A 1 89 ? 65.139 -29.613 -83.869 1.00 90.31 89 SER A O 1
ATOM 691 N N . LEU A 1 90 ? 66.925 -28.329 -84.310 1.00 90.19 90 LEU A N 1
ATOM 692 C CA . LEU A 1 90 ? 66.948 -27.660 -83.016 1.00 90.19 90 LEU A CA 1
ATOM 693 C C . LEU A 1 90 ? 65.792 -26.661 -82.892 1.00 90.19 90 LEU A C 1
ATOM 695 O O . LEU A 1 90 ? 65.125 -26.627 -81.861 1.00 90.19 90 LEU A O 1
ATOM 699 N N . ASN A 1 91 ? 65.518 -25.895 -83.949 1.00 90.00 91 ASN A N 1
ATOM 700 C CA . ASN A 1 91 ? 64.371 -24.993 -84.015 1.00 90.00 91 ASN A CA 1
ATOM 701 C C . ASN A 1 91 ? 63.040 -25.745 -83.967 1.00 90.00 91 ASN A C 1
ATOM 703 O O . ASN A 1 91 ? 62.144 -25.302 -83.258 1.00 90.00 91 ASN A O 1
ATOM 707 N N . ASP A 1 92 ? 62.917 -26.891 -84.633 1.00 90.88 92 ASP A N 1
ATOM 708 C CA . ASP A 1 92 ? 61.718 -27.734 -84.571 1.00 90.88 92 ASP A CA 1
ATOM 709 C C . ASP A 1 92 ? 61.509 -28.265 -83.144 1.00 90.88 92 ASP A C 1
ATOM 711 O O . ASP A 1 92 ? 60.402 -28.230 -82.598 1.00 90.88 92 ASP A O 1
ATOM 715 N N . ARG A 1 93 ? 62.596 -28.658 -82.467 1.00 92.31 93 ARG A N 1
ATOM 716 C CA . ARG A 1 93 ? 62.554 -29.035 -81.051 1.00 92.31 93 ARG A CA 1
ATOM 717 C C . ARG A 1 93 ? 62.183 -27.851 -80.152 1.00 92.31 93 ARG A C 1
ATOM 719 O O . ARG A 1 93 ? 61.377 -28.031 -79.241 1.00 92.31 93 ARG A O 1
ATOM 726 N N . PHE A 1 94 ? 62.691 -26.646 -80.409 1.00 92.69 94 PHE A N 1
ATOM 727 C CA . PHE A 1 94 ? 62.289 -25.440 -79.676 1.00 92.69 94 PHE A CA 1
ATOM 728 C C . PHE A 1 94 ? 60.833 -25.055 -79.931 1.00 92.69 94 PHE A C 1
ATOM 730 O O . PHE A 1 94 ? 60.140 -24.708 -78.981 1.00 92.69 94 PHE A O 1
ATOM 737 N N . ALA A 1 95 ? 60.343 -25.165 -81.163 1.00 91.81 95 ALA A N 1
ATOM 738 C CA . ALA A 1 95 ? 58.944 -24.933 -81.495 1.00 91.81 95 ALA A CA 1
ATOM 739 C C . ALA A 1 95 ? 58.038 -25.905 -80.726 1.00 91.81 95 ALA A C 1
ATOM 741 O O . ALA A 1 95 ? 57.107 -25.460 -80.058 1.00 91.81 95 ALA A O 1
ATOM 742 N N . SER A 1 96 ? 58.384 -27.200 -80.699 1.00 93.50 96 SER A N 1
ATOM 743 C CA . SER A 1 96 ? 57.653 -28.203 -79.910 1.00 93.50 96 SER A CA 1
ATOM 744 C C . SER A 1 96 ? 57.696 -27.921 -78.400 1.00 93.50 96 SER A C 1
ATOM 746 O O . SER A 1 96 ? 56.707 -28.115 -77.695 1.00 93.50 96 SER A O 1
ATOM 748 N N . TYR A 1 97 ? 58.819 -27.402 -77.891 1.00 95.75 97 TYR A N 1
ATOM 749 C CA . TYR A 1 97 ? 58.953 -27.013 -76.489 1.00 95.75 97 TYR A CA 1
ATOM 750 C C . TYR A 1 97 ? 58.110 -25.775 -76.160 1.00 95.75 97 TYR A C 1
ATOM 752 O O . TYR A 1 97 ? 57.414 -25.771 -75.150 1.00 95.75 97 TYR A O 1
ATOM 760 N N . ILE A 1 98 ? 58.108 -24.752 -77.019 1.00 93.38 98 ILE A N 1
ATOM 761 C CA . ILE A 1 98 ? 57.271 -23.552 -76.869 1.00 93.38 98 ILE A CA 1
ATOM 762 C C . ILE A 1 98 ? 55.790 -23.925 -76.920 1.00 93.38 98 ILE A C 1
ATOM 764 O O . ILE A 1 98 ? 55.010 -23.430 -76.112 1.00 93.38 98 ILE A O 1
ATOM 768 N N . GLU A 1 99 ? 55.392 -24.814 -77.827 1.00 94.06 99 GLU A N 1
ATOM 769 C CA . GLU A 1 99 ? 54.020 -25.312 -77.905 1.00 94.06 99 GLU A CA 1
ATOM 770 C C . GLU A 1 99 ? 53.637 -26.090 -76.642 1.00 94.06 99 GLU A C 1
ATOM 772 O O . GLU A 1 99 ? 52.563 -25.871 -76.082 1.00 94.06 99 GLU A O 1
ATOM 777 N N . LYS A 1 100 ? 54.552 -26.909 -76.107 1.00 95.25 100 LYS A N 1
ATOM 778 C CA . LYS A 1 100 ? 54.344 -27.594 -74.828 1.00 95.25 100 LYS A CA 1
ATOM 779 C C . LYS A 1 100 ? 54.232 -26.620 -73.656 1.00 95.25 100 LYS A C 1
ATOM 781 O O . LYS A 1 100 ? 53.373 -26.821 -72.803 1.00 95.25 100 LYS A O 1
ATOM 786 N N . VAL A 1 101 ? 55.060 -25.577 -73.609 1.00 96.00 101 VAL A N 1
ATOM 787 C CA . VAL A 1 101 ? 54.991 -24.527 -72.582 1.00 96.00 101 VAL A CA 1
ATOM 788 C C . VAL A 1 101 ? 53.671 -23.773 -72.688 1.00 96.00 101 VAL A C 1
ATOM 790 O O . VAL A 1 101 ? 52.982 -23.665 -71.684 1.00 96.00 101 VAL A O 1
ATOM 793 N N . ARG A 1 102 ? 53.244 -23.361 -73.887 1.00 93.81 102 ARG A N 1
ATOM 794 C CA . ARG A 1 102 ? 51.942 -22.705 -74.100 1.00 93.81 102 ARG A CA 1
ATOM 795 C C . ARG A 1 102 ? 50.770 -23.592 -73.693 1.00 93.81 102 ARG A C 1
ATOM 797 O O . ARG A 1 102 ? 49.842 -23.117 -73.048 1.00 93.81 102 ARG A O 1
ATOM 804 N N . PHE A 1 103 ? 50.821 -24.880 -74.030 1.00 96.19 103 PHE A N 1
ATOM 805 C CA . PHE A 1 103 ? 49.815 -25.847 -73.599 1.00 96.19 103 PHE A CA 1
ATOM 806 C C . PHE A 1 103 ? 49.768 -25.962 -72.069 1.00 96.19 103 PHE A C 1
ATOM 808 O O . PHE A 1 103 ? 48.689 -25.942 -71.481 1.00 96.19 103 PHE A O 1
ATOM 815 N N . LEU A 1 104 ? 50.928 -26.039 -71.410 1.00 95.25 104 LEU A N 1
ATOM 816 C CA . LEU A 1 104 ? 51.019 -26.088 -69.949 1.00 95.25 104 LEU A CA 1
ATOM 817 C C . LEU A 1 104 ? 50.580 -24.772 -69.291 1.00 95.25 104 LEU A C 1
ATOM 819 O O . LEU A 1 104 ? 49.913 -24.806 -68.265 1.00 95.25 104 LEU A O 1
ATOM 823 N N . GLU A 1 105 ? 50.898 -23.619 -69.874 1.00 94.25 105 GLU A N 1
ATOM 824 C CA . GLU A 1 105 ? 50.431 -22.305 -69.422 1.00 94.25 105 GLU A CA 1
ATOM 825 C C . GLU A 1 105 ? 48.909 -22.197 -69.528 1.00 94.25 105 GLU A C 1
ATOM 827 O O . GLU A 1 105 ? 48.253 -21.758 -68.584 1.00 94.25 105 GLU A O 1
ATOM 832 N N . GLN A 1 106 ? 48.330 -22.651 -70.642 1.00 95.81 106 GLN A N 1
ATOM 833 C CA . GLN A 1 106 ? 46.883 -22.694 -70.825 1.00 95.81 106 GLN A CA 1
ATOM 834 C C . GLN A 1 106 ? 46.223 -23.646 -69.822 1.00 95.81 106 GLN A C 1
ATOM 836 O O . GLN A 1 106 ? 45.221 -23.282 -69.207 1.00 95.81 106 GLN A O 1
ATOM 841 N N . GLN A 1 107 ? 46.796 -24.833 -69.609 1.00 95.88 107 GLN A N 1
ATOM 842 C CA . GLN A 1 107 ? 46.295 -25.794 -68.630 1.00 95.88 107 GLN A CA 1
ATOM 843 C C . GLN A 1 107 ? 46.382 -25.240 -67.201 1.00 95.88 107 GLN A C 1
ATOM 845 O O . GLN A 1 107 ? 45.408 -25.322 -66.458 1.00 95.88 107 GLN A O 1
ATOM 850 N N . ASN A 1 108 ? 47.497 -24.605 -66.834 1.00 94.50 108 ASN A N 1
ATOM 851 C CA . ASN A 1 108 ? 47.650 -23.939 -65.541 1.00 94.50 108 ASN A CA 1
ATOM 852 C C . ASN A 1 108 ? 46.643 -22.802 -65.370 1.00 94.50 108 ASN A C 1
ATOM 854 O O . ASN A 1 108 ? 46.075 -22.657 -64.295 1.00 94.50 108 ASN A O 1
ATOM 858 N N . LYS A 1 109 ? 46.365 -22.025 -66.422 1.00 96.06 109 LYS A N 1
ATOM 859 C CA . LYS A 1 109 ? 45.358 -20.960 -66.371 1.00 96.06 109 LYS A CA 1
ATOM 860 C C . LYS A 1 109 ? 43.957 -21.509 -66.088 1.00 96.06 109 LYS A C 1
ATOM 862 O O . LYS A 1 109 ? 43.234 -20.923 -65.287 1.00 96.06 109 LYS A O 1
ATOM 867 N N . ILE A 1 110 ? 43.591 -22.631 -66.711 1.00 95.44 110 ILE A N 1
ATOM 868 C CA . ILE A 1 110 ? 42.310 -23.310 -66.463 1.00 95.44 110 ILE A CA 1
ATOM 869 C C . ILE A 1 110 ? 42.259 -23.848 -65.029 1.00 95.44 110 ILE A C 1
ATOM 871 O O . ILE A 1 110 ? 41.293 -23.583 -64.320 1.00 95.44 110 ILE A O 1
ATOM 875 N N . LEU A 1 111 ? 43.316 -24.528 -64.576 1.00 94.12 111 LEU A N 1
ATOM 876 C CA . LEU A 1 111 ? 43.399 -25.055 -63.210 1.00 94.12 111 LEU A CA 1
ATOM 877 C C . LEU A 1 111 ? 43.335 -23.942 -62.154 1.00 94.12 111 LEU A C 1
ATOM 879 O O . LEU A 1 111 ? 42.689 -24.115 -61.124 1.00 94.12 111 LEU A O 1
ATOM 883 N N . CYS A 1 112 ? 43.959 -22.787 -62.403 1.00 92.06 112 CYS A N 1
ATOM 884 C CA . CYS A 1 112 ? 43.850 -21.624 -61.524 1.00 92.06 112 CYS A CA 1
ATOM 885 C C . CYS A 1 112 ? 42.404 -21.123 -61.431 1.00 92.06 112 CYS A C 1
ATOM 887 O O . CYS A 1 112 ? 41.915 -20.933 -60.321 1.00 92.06 112 CYS A O 1
ATOM 889 N N . ALA A 1 113 ? 41.708 -20.976 -62.563 1.00 92.06 113 ALA A N 1
ATOM 890 C CA . ALA A 1 113 ? 40.315 -20.531 -62.582 1.00 92.06 113 ALA A CA 1
ATOM 891 C C . ALA A 1 113 ? 39.375 -21.520 -61.866 1.00 92.06 113 ALA A C 1
ATOM 893 O O . ALA A 1 113 ? 38.506 -21.106 -61.100 1.00 92.06 113 ALA A O 1
ATOM 894 N N . GLU A 1 114 ? 39.580 -22.826 -62.057 1.00 92.12 114 GLU A N 1
ATOM 895 C CA . GLU A 1 114 ? 38.814 -23.873 -61.371 1.00 92.12 114 GLU A CA 1
ATOM 896 C C . GLU A 1 114 ? 39.066 -23.859 -59.853 1.00 92.12 114 GLU A C 1
ATOM 898 O O . GLU A 1 114 ? 38.128 -23.946 -59.057 1.00 92.12 114 GLU A O 1
ATOM 903 N N . LEU A 1 115 ? 40.319 -23.667 -59.425 1.00 88.31 115 LEU A N 1
ATOM 904 C CA . LEU A 1 115 ? 40.658 -23.505 -58.010 1.00 88.31 115 LEU A CA 1
ATOM 905 C C . LEU A 1 115 ? 40.027 -22.251 -57.400 1.00 88.31 115 LEU A C 1
ATOM 907 O O . LEU A 1 115 ? 39.583 -22.297 -56.252 1.00 88.31 115 LEU A O 1
ATOM 911 N N . GLU A 1 116 ? 39.979 -21.144 -58.135 1.00 88.56 116 GLU A N 1
ATOM 912 C CA . GLU A 1 116 ? 39.351 -19.899 -57.689 1.00 88.56 116 GLU A CA 1
ATOM 913 C C . GLU A 1 116 ? 37.835 -20.057 -57.541 1.00 88.56 116 GLU A C 1
ATOM 915 O O . GLU A 1 116 ? 37.276 -19.674 -56.511 1.00 88.56 116 GLU A O 1
ATOM 920 N N . GLN A 1 117 ? 37.184 -20.729 -58.493 1.00 89.38 117 GLN A N 1
ATOM 921 C CA . GLN A 1 117 ? 35.760 -21.052 -58.427 1.00 89.38 117 GLN A CA 1
ATOM 922 C C . GLN A 1 117 ? 35.436 -21.962 -57.234 1.00 89.38 117 GLN A C 1
ATOM 924 O O . GLN A 1 117 ? 34.525 -21.669 -56.458 1.00 89.38 117 GLN A O 1
ATOM 929 N N . LEU A 1 118 ? 36.202 -23.039 -57.036 1.00 85.88 118 LEU A N 1
ATOM 930 C CA . LEU A 1 118 ? 36.001 -23.968 -55.920 1.00 85.88 118 LEU A CA 1
ATOM 931 C C . LEU A 1 118 ? 36.269 -23.310 -54.560 1.00 85.88 118 LEU A C 1
ATOM 933 O O . LEU A 1 118 ? 35.574 -23.609 -53.586 1.00 85.88 118 LEU A O 1
ATOM 937 N N . ARG A 1 119 ? 37.257 -22.410 -54.473 1.00 83.25 119 ARG A N 1
ATOM 938 C CA . ARG A 1 119 ? 37.526 -21.623 -53.259 1.00 83.25 119 ARG A CA 1
ATOM 939 C C . ARG A 1 119 ? 36.393 -20.645 -52.966 1.00 83.25 119 ARG A C 1
ATOM 941 O O . ARG A 1 119 ? 35.937 -20.608 -51.825 1.00 83.25 119 ARG A O 1
ATOM 948 N N . GLY A 1 120 ? 35.906 -19.923 -53.975 1.00 80.94 120 GLY A N 1
ATOM 949 C CA . GLY A 1 120 ? 34.769 -19.012 -53.842 1.00 80.94 120 GLY A CA 1
ATOM 950 C C . GLY A 1 120 ? 33.504 -19.734 -53.380 1.00 80.94 120 GLY A C 1
ATOM 951 O O . GLY A 1 120 ? 32.899 -19.333 -52.392 1.00 80.94 120 GLY A O 1
ATOM 952 N N . GLN A 1 121 ? 33.167 -20.860 -54.014 1.00 82.25 121 GLN A N 1
ATOM 953 C CA . GLN A 1 121 ? 31.963 -21.634 -53.702 1.00 82.25 121 GLN A CA 1
ATOM 954 C C . GLN A 1 121 ? 32.016 -22.315 -52.326 1.00 82.25 121 GLN A C 1
ATOM 956 O O . GLN A 1 121 ? 31.002 -22.413 -51.635 1.00 82.25 121 GLN A O 1
ATOM 961 N N . ARG A 1 122 ? 33.189 -22.802 -51.896 1.00 78.25 122 ARG A N 1
ATOM 962 C CA . ARG A 1 122 ? 33.351 -23.336 -50.533 1.00 78.25 122 ARG A CA 1
ATOM 963 C C . ARG A 1 122 ? 33.257 -22.236 -49.485 1.00 78.25 122 ARG A C 1
ATOM 965 O O . ARG A 1 122 ? 32.644 -22.467 -48.450 1.00 78.25 122 ARG A O 1
ATOM 972 N N . SER A 1 123 ? 33.845 -21.069 -49.750 1.00 80.12 123 SER A N 1
ATOM 973 C CA . SER A 1 123 ? 33.768 -19.933 -48.833 1.00 80.12 123 SER A CA 1
ATOM 974 C C . SER A 1 123 ? 32.337 -19.420 -48.705 1.00 80.12 123 SER A C 1
ATOM 976 O O . SER A 1 123 ? 31.884 -19.240 -47.583 1.00 80.12 123 SER A O 1
ATOM 978 N N . SER A 1 124 ? 31.616 -19.243 -49.817 1.00 84.12 124 SER A N 1
ATOM 979 C CA . SER A 1 124 ? 30.230 -18.763 -49.797 1.00 84.12 124 SER A CA 1
ATOM 980 C C . SER A 1 124 ? 29.319 -19.732 -49.052 1.00 84.12 124 SER A C 1
ATOM 982 O O . SER A 1 124 ? 28.654 -19.324 -48.116 1.00 84.12 124 SER A O 1
ATOM 984 N N . ARG A 1 125 ? 29.400 -21.038 -49.344 1.00 88.69 125 ARG A N 1
ATOM 985 C CA . ARG A 1 125 ? 28.575 -22.050 -48.668 1.00 88.69 125 ARG A CA 1
ATOM 986 C C . ARG A 1 125 ? 28.787 -22.076 -47.153 1.00 88.69 125 ARG A C 1
ATOM 988 O O . ARG A 1 125 ? 27.844 -22.320 -46.413 1.00 88.69 125 ARG A O 1
ATOM 995 N N . ILE A 1 126 ? 30.021 -21.887 -46.690 1.00 89.31 126 ILE A N 1
ATOM 996 C CA . ILE A 1 126 ? 30.316 -21.844 -45.253 1.00 89.31 126 ILE A CA 1
ATOM 997 C C . ILE A 1 126 ? 29.745 -20.562 -44.635 1.00 89.31 126 ILE A C 1
ATOM 999 O O . ILE A 1 126 ? 29.135 -20.634 -43.572 1.00 89.31 126 ILE A O 1
ATOM 1003 N N . THR A 1 127 ? 29.906 -19.415 -45.299 1.00 91.12 127 THR A N 1
ATOM 1004 C CA . THR A 1 127 ? 29.307 -18.147 -44.863 1.00 91.12 127 THR A CA 1
ATOM 1005 C C . THR A 1 127 ? 27.783 -18.247 -44.790 1.00 91.12 127 THR A C 1
ATOM 1007 O O . THR A 1 127 ? 27.224 -17.908 -43.754 1.00 91.12 127 THR A O 1
ATOM 1010 N N . ASP A 1 128 ? 27.132 -18.801 -45.815 1.00 92.81 128 ASP A N 1
ATOM 1011 C CA . ASP A 1 128 ? 25.676 -18.965 -45.881 1.00 92.81 128 ASP A CA 1
ATOM 1012 C C . ASP A 1 128 ? 25.151 -19.812 -44.708 1.00 92.81 128 ASP A C 1
ATOM 1014 O O . ASP A 1 128 ? 24.180 -19.433 -44.057 1.00 92.81 128 ASP A O 1
ATOM 1018 N N . LEU A 1 129 ? 25.837 -20.917 -44.377 1.00 94.31 129 LEU A N 1
ATOM 1019 C CA . LEU A 1 129 ? 25.485 -21.767 -43.232 1.00 94.31 129 LEU A CA 1
ATOM 1020 C C . LEU A 1 129 ? 25.618 -21.020 -41.898 1.00 94.31 129 LEU A C 1
ATOM 1022 O O . LEU A 1 129 ? 24.734 -21.110 -41.052 1.00 94.31 129 LEU A O 1
ATOM 1026 N N . TYR A 1 130 ? 26.700 -20.261 -41.697 1.00 94.38 130 TYR A N 1
ATOM 1027 C CA . TYR A 1 130 ? 26.849 -19.454 -40.483 1.00 94.38 130 TYR A CA 1
ATOM 1028 C C . TYR A 1 130 ? 25.819 -18.323 -40.410 1.00 94.38 130 TYR A C 1
ATOM 1030 O O . TYR A 1 130 ? 25.349 -17.995 -39.323 1.00 94.38 130 TYR A O 1
ATOM 1038 N N . GLU A 1 131 ? 25.450 -17.723 -41.540 1.00 95.75 131 GLU A N 1
ATOM 1039 C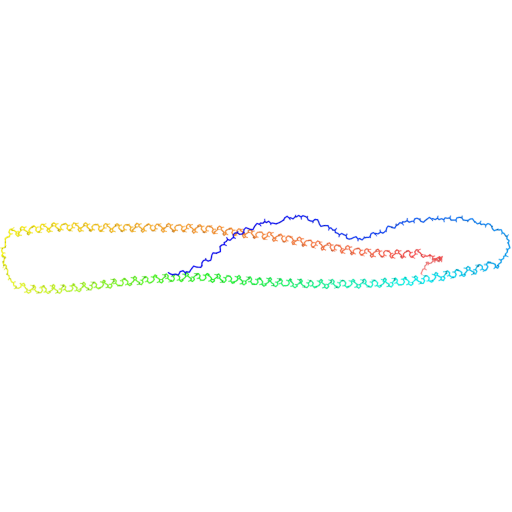 CA . GLU A 1 131 ? 24.403 -16.705 -41.602 1.00 95.75 131 GLU A CA 1
ATOM 1040 C C . GLU A 1 131 ? 23.012 -17.270 -41.301 1.00 95.75 131 GLU A C 1
ATOM 1042 O O . GLU A 1 131 ? 22.221 -16.597 -40.638 1.00 95.75 131 GLU A O 1
ATOM 1047 N N . GLU A 1 132 ? 22.709 -18.489 -41.751 1.00 96.38 132 GLU A N 1
ATOM 1048 C CA . GLU A 1 132 ? 21.487 -19.215 -41.389 1.00 96.38 132 GLU A CA 1
ATOM 1049 C C . GLU A 1 132 ? 21.442 -19.520 -39.890 1.00 96.38 132 GLU A C 1
ATOM 1051 O O . GLU A 1 132 ? 20.487 -19.120 -39.226 1.00 96.38 132 GLU A O 1
ATOM 1056 N N . GLU A 1 133 ? 22.506 -20.096 -39.328 1.00 96.94 133 GLU A N 1
ATOM 1057 C CA . GLU A 1 133 ? 22.609 -20.367 -37.886 1.00 96.94 133 GLU A CA 1
ATOM 1058 C C . GLU A 1 133 ? 22.484 -19.080 -37.054 1.00 96.94 133 GLU A C 1
ATOM 1060 O O . GLU A 1 133 ? 21.777 -19.038 -36.047 1.00 96.94 133 GLU A O 1
ATOM 1065 N N . MET A 1 134 ? 23.107 -17.977 -37.486 1.00 95.88 134 MET A N 1
ATOM 1066 C CA . MET A 1 134 ? 22.950 -16.676 -36.827 1.00 95.88 134 MET A CA 1
ATOM 1067 C C . MET A 1 134 ? 21.510 -16.157 -36.895 1.00 95.88 134 MET A C 1
ATOM 1069 O O . MET A 1 134 ? 21.032 -15.573 -35.919 1.00 95.88 134 MET A O 1
ATOM 1073 N N . ARG A 1 135 ? 20.817 -16.336 -38.026 1.00 97.56 135 ARG A N 1
ATOM 1074 C CA . ARG A 1 135 ? 19.402 -15.963 -38.169 1.00 97.56 135 ARG A CA 1
ATOM 1075 C C . ARG A 1 135 ? 18.515 -16.801 -37.252 1.00 97.56 135 ARG A C 1
ATOM 1077 O O . ARG A 1 135 ? 17.658 -16.234 -36.575 1.00 97.56 135 ARG A O 1
ATOM 1084 N N . ASP A 1 136 ? 18.752 -18.103 -37.170 1.00 97.75 136 ASP A N 1
ATOM 1085 C CA . ASP A 1 136 ? 17.988 -19.000 -36.305 1.00 97.75 136 ASP A CA 1
ATOM 1086 C C . ASP A 1 136 ? 18.223 -18.718 -34.822 1.00 97.75 136 ASP A C 1
ATOM 1088 O O . ASP A 1 136 ? 17.261 -18.670 -34.054 1.00 97.75 136 ASP A O 1
ATOM 1092 N N . LEU A 1 137 ? 19.467 -18.450 -34.416 1.00 97.69 137 LEU A N 1
ATOM 1093 C CA . LEU A 1 137 ? 19.787 -18.042 -33.047 1.00 97.69 137 LEU A CA 1
ATOM 1094 C C . LEU A 1 137 ? 19.117 -16.715 -32.679 1.00 97.69 137 LEU A C 1
ATOM 1096 O O . LEU A 1 137 ? 18.552 -16.604 -31.594 1.00 97.69 137 LEU A O 1
ATOM 1100 N N . ARG A 1 138 ? 19.116 -15.723 -33.579 1.00 97.94 138 ARG A N 1
ATOM 1101 C CA . ARG A 1 138 ? 18.396 -14.455 -33.359 1.00 97.94 138 ARG A CA 1
ATOM 1102 C C . ARG A 1 138 ? 16.897 -14.688 -33.197 1.00 97.94 138 ARG A C 1
ATOM 1104 O O . ARG A 1 138 ? 16.315 -14.217 -32.228 1.00 97.94 138 ARG A O 1
ATOM 1111 N N . ARG A 1 139 ? 16.296 -15.502 -34.070 1.00 98.12 139 ARG A N 1
ATOM 1112 C CA . ARG A 1 139 ? 14.875 -15.862 -33.982 1.00 98.12 139 ARG A CA 1
ATOM 1113 C C . ARG A 1 139 ? 14.537 -16.562 -32.662 1.00 98.12 139 ARG A C 1
ATOM 1115 O O . ARG A 1 139 ? 13.486 -16.294 -32.089 1.00 98.12 139 ARG A O 1
ATOM 1122 N N . GLN A 1 140 ? 15.415 -17.440 -32.172 1.00 98.12 140 GLN A N 1
ATOM 1123 C CA . GLN A 1 140 ? 15.253 -18.091 -30.868 1.00 98.12 140 GLN A CA 1
ATOM 1124 C C . GLN A 1 140 ? 15.355 -17.091 -29.712 1.00 98.12 140 GLN A C 1
ATOM 1126 O O . GLN A 1 140 ? 14.553 -17.160 -28.784 1.00 98.12 140 GLN A O 1
ATOM 1131 N N . VAL A 1 141 ? 16.297 -16.146 -29.767 1.00 98.31 141 VAL A N 1
ATOM 1132 C CA . VAL A 1 141 ? 16.417 -15.078 -28.761 1.00 98.31 141 VAL A CA 1
ATOM 1133 C C . VAL A 1 141 ? 15.154 -14.223 -28.727 1.00 98.31 141 VAL A C 1
ATOM 1135 O O . VAL A 1 141 ? 14.628 -13.973 -27.643 1.00 98.31 141 VAL A O 1
ATOM 1138 N N . ASP A 1 142 ? 14.626 -13.829 -29.884 1.00 98.06 142 ASP A N 1
ATOM 1139 C CA . ASP A 1 142 ? 13.395 -13.040 -29.966 1.00 98.06 142 ASP A CA 1
ATOM 1140 C C . ASP A 1 142 ? 12.205 -13.818 -29.385 1.00 98.06 142 ASP A C 1
ATOM 1142 O O . ASP A 1 142 ? 11.461 -13.293 -28.556 1.00 98.06 142 ASP A O 1
ATOM 1146 N N . GLN A 1 143 ? 12.070 -15.104 -29.730 1.00 98.25 143 GLN A N 1
ATOM 1147 C CA . GLN A 1 143 ? 11.034 -15.982 -29.173 1.00 98.25 143 GLN A CA 1
ATOM 1148 C C . GLN A 1 143 ? 11.132 -16.087 -27.654 1.00 98.25 143 GLN A C 1
ATOM 1150 O O . GLN A 1 143 ? 10.163 -15.775 -26.963 1.00 98.25 143 GLN A O 1
ATOM 1155 N N . LEU A 1 144 ? 12.306 -16.429 -27.123 1.00 98.12 144 LEU A N 1
ATOM 1156 C CA . LEU A 1 144 ? 12.530 -16.523 -25.681 1.00 98.12 144 LEU A CA 1
ATOM 1157 C C . LEU A 1 144 ? 12.283 -15.187 -24.973 1.00 98.12 144 LEU A C 1
ATOM 1159 O O . LEU A 1 144 ? 11.770 -15.173 -23.859 1.00 98.12 144 LEU A O 1
ATOM 1163 N N . THR A 1 145 ? 12.600 -14.062 -25.614 1.00 98.12 145 THR A N 1
ATOM 1164 C CA . THR A 1 145 ? 12.339 -12.725 -25.064 1.00 98.12 145 THR A CA 1
ATOM 1165 C C . THR A 1 145 ? 10.838 -12.452 -24.978 1.00 98.12 145 THR A C 1
ATOM 1167 O O . THR A 1 145 ? 10.360 -11.995 -23.939 1.00 98.12 145 THR A O 1
ATOM 1170 N N . THR A 1 146 ? 10.069 -12.787 -26.019 1.00 98.38 146 THR A N 1
ATOM 1171 C CA . THR A 1 146 ? 8.603 -12.641 -25.999 1.00 98.38 146 THR A CA 1
ATOM 1172 C C . THR A 1 146 ? 7.929 -13.585 -25.003 1.00 98.38 146 THR A C 1
ATOM 1174 O O . THR A 1 146 ? 7.018 -13.172 -24.285 1.00 98.38 146 THR A O 1
ATOM 1177 N N . GLU A 1 147 ? 8.391 -14.834 -24.901 1.00 98.06 147 GLU A N 1
ATOM 1178 C CA . GLU A 1 147 ? 7.892 -15.802 -23.922 1.00 98.06 147 GLU A CA 1
ATOM 1179 C C . GLU A 1 147 ? 8.210 -15.362 -22.496 1.00 98.06 147 GLU A C 1
ATOM 1181 O O . GLU A 1 147 ? 7.331 -15.398 -21.636 1.00 98.06 147 GLU A O 1
ATOM 1186 N N . LYS A 1 148 ? 9.431 -14.873 -22.252 1.00 98.06 148 LYS A N 1
ATOM 1187 C CA . LYS A 1 148 ? 9.828 -14.302 -20.965 1.00 98.06 148 LYS A CA 1
ATOM 1188 C C . LYS A 1 148 ? 8.924 -13.132 -20.584 1.00 98.06 148 LYS A C 1
ATOM 1190 O O . LYS A 1 148 ? 8.371 -13.157 -19.491 1.00 98.06 148 LYS A O 1
ATOM 1195 N N . ALA A 1 149 ? 8.718 -12.169 -21.484 1.00 97.12 149 ALA A N 1
ATOM 1196 C CA . ALA A 1 149 ? 7.839 -11.027 -21.228 1.00 97.12 149 ALA A CA 1
ATOM 1197 C C . ALA A 1 149 ? 6.401 -11.476 -20.916 1.00 97.12 149 ALA A C 1
ATOM 1199 O O . ALA A 1 149 ? 5.776 -10.983 -19.979 1.00 97.12 149 ALA A O 1
ATOM 1200 N N . ARG A 1 150 ? 5.882 -12.472 -21.647 1.00 97.88 150 ARG A N 1
ATOM 1201 C CA . ARG A 1 150 ? 4.560 -13.053 -21.375 1.00 97.88 150 ARG A CA 1
ATOM 1202 C C . ARG A 1 150 ? 4.493 -13.696 -19.989 1.00 97.88 150 ARG A C 1
ATOM 1204 O O . ARG A 1 150 ? 3.512 -13.488 -19.278 1.00 97.88 150 ARG A O 1
ATOM 1211 N N . VAL A 1 151 ? 5.505 -14.475 -19.611 1.00 96.56 151 VAL A N 1
ATOM 1212 C CA . VAL A 1 151 ? 5.569 -15.121 -18.293 1.00 96.56 151 VAL A CA 1
ATOM 1213 C C . VAL A 1 151 ? 5.687 -14.078 -17.181 1.00 96.56 151 VAL A C 1
ATOM 1215 O O . VAL A 1 151 ? 4.998 -14.207 -16.172 1.00 96.56 151 VAL A O 1
ATOM 1218 N N . GLU A 1 152 ? 6.485 -13.028 -17.367 1.00 97.44 152 GLU A N 1
ATOM 1219 C CA . GLU A 1 152 ? 6.617 -11.917 -16.416 1.00 97.44 152 GLU A CA 1
ATOM 1220 C C . GLU A 1 152 ? 5.273 -11.221 -16.177 1.00 97.44 152 GLU A C 1
ATOM 1222 O O . GLU A 1 152 ? 4.861 -11.105 -15.027 1.00 97.44 152 GLU A O 1
ATOM 1227 N N . VAL A 1 153 ? 4.517 -10.906 -17.234 1.00 97.31 153 VAL A N 1
ATOM 1228 C CA . VAL A 1 153 ? 3.161 -10.345 -17.093 1.00 97.31 153 VAL A CA 1
ATOM 1229 C C . VAL A 1 153 ? 2.237 -11.296 -16.328 1.00 97.31 153 VAL A C 1
ATOM 1231 O O . VAL A 1 153 ? 1.512 -10.872 -15.433 1.00 97.31 153 VAL A O 1
ATOM 1234 N N . THR A 1 154 ? 2.257 -12.601 -16.630 1.00 95.44 154 THR A N 1
ATOM 1235 C CA . THR A 1 154 ? 1.422 -13.559 -15.882 1.00 95.44 154 THR A CA 1
ATOM 1236 C C . THR A 1 154 ? 1.834 -13.688 -14.418 1.00 95.44 154 THR A C 1
ATOM 1238 O O . THR A 1 154 ? 0.968 -13.841 -13.562 1.00 95.44 154 THR A O 1
ATOM 1241 N N . ARG A 1 155 ? 3.135 -13.608 -14.116 1.00 96.12 155 ARG A N 1
ATOM 1242 C CA . ARG A 1 155 ? 3.653 -13.610 -12.746 1.00 96.12 155 ARG A CA 1
ATOM 1243 C C . ARG A 1 155 ? 3.153 -12.384 -11.991 1.00 96.12 155 ARG A C 1
ATOM 1245 O O . ARG A 1 155 ? 2.708 -12.538 -10.860 1.00 96.12 155 ARG A O 1
ATOM 1252 N N . ASP A 1 156 ? 3.217 -11.210 -12.609 1.00 95.56 156 ASP A N 1
ATOM 1253 C CA . ASP A 1 156 ? 2.819 -9.951 -11.977 1.00 95.56 156 ASP A CA 1
ATOM 1254 C C . ASP A 1 156 ? 1.308 -9.925 -11.724 1.00 95.56 156 ASP A C 1
ATOM 1256 O O . ASP A 1 156 ? 0.887 -9.664 -10.601 1.00 95.56 156 ASP A O 1
ATOM 1260 N N . ASN A 1 157 ? 0.499 -10.363 -12.694 1.00 93.56 157 ASN A N 1
ATOM 1261 C CA . ASN A 1 157 ? -0.946 -10.529 -12.507 1.00 93.56 157 ASN A CA 1
ATOM 1262 C C . ASN A 1 157 ? -1.279 -11.489 -11.349 1.00 93.56 157 ASN A C 1
ATOM 1264 O O . ASN A 1 157 ? -2.127 -11.186 -10.512 1.00 93.56 157 ASN A O 1
ATOM 1268 N N . LEU A 1 158 ? -0.600 -12.641 -11.271 1.00 90.88 158 LEU A N 1
ATOM 1269 C CA . LEU A 1 158 ? -0.800 -13.601 -10.179 1.00 90.88 158 LEU A CA 1
ATOM 1270 C C . LEU A 1 158 ? -0.329 -13.053 -8.826 1.00 90.88 158 LEU A C 1
ATOM 1272 O O . LEU A 1 158 ? -0.919 -13.387 -7.800 1.00 90.88 158 LEU A O 1
ATOM 1276 N N . ALA A 1 159 ? 0.724 -12.235 -8.806 1.00 91.19 159 ALA A N 1
ATOM 1277 C CA . ALA A 1 159 ? 1.201 -11.578 -7.595 1.00 91.19 159 ALA A CA 1
ATOM 1278 C C . ALA A 1 159 ? 0.187 -10.542 -7.088 1.00 91.19 159 ALA A C 1
ATOM 1280 O O . ALA A 1 159 ? -0.098 -10.511 -5.893 1.00 91.19 159 ALA A O 1
ATOM 1281 N N . GLU A 1 160 ? -0.415 -9.756 -7.984 1.00 92.62 160 GLU A N 1
ATOM 1282 C CA . GLU A 1 160 ? -1.506 -8.843 -7.631 1.00 92.62 160 GLU A CA 1
ATOM 1283 C C . GLU A 1 160 ? -2.731 -9.594 -7.099 1.00 92.62 160 GLU A C 1
ATOM 1285 O O . GLU A 1 160 ? -3.297 -9.206 -6.079 1.00 92.62 160 GLU A O 1
ATOM 1290 N N . ASP A 1 161 ? -3.137 -10.687 -7.750 1.00 90.31 161 ASP A N 1
ATOM 1291 C CA . ASP A 1 161 ? -4.261 -11.509 -7.287 1.00 90.31 161 ASP A CA 1
ATOM 1292 C C . ASP A 1 161 ? -3.984 -12.140 -5.921 1.00 90.31 161 ASP A C 1
ATOM 1294 O O . ASP A 1 161 ? -4.873 -12.190 -5.067 1.00 90.31 161 ASP A O 1
ATOM 1298 N N . PHE A 1 162 ? -2.749 -12.585 -5.686 1.00 90.25 162 PHE A N 1
ATOM 1299 C CA . PHE A 1 162 ? -2.322 -13.084 -4.386 1.00 90.25 162 PHE A CA 1
ATOM 1300 C C . PHE A 1 162 ? -2.429 -12.004 -3.306 1.00 90.25 162 PHE A C 1
ATOM 1302 O O . PHE A 1 162 ? -2.975 -12.276 -2.236 1.00 90.25 162 PHE A O 1
ATOM 1309 N N . GLU A 1 163 ? -1.969 -10.782 -3.579 1.00 91.12 163 GLU A N 1
ATOM 1310 C CA . GLU A 1 163 ? -2.042 -9.688 -2.608 1.00 91.12 163 GLU A CA 1
ATOM 1311 C C . GLU A 1 163 ? -3.497 -9.262 -2.347 1.00 91.12 163 GLU A C 1
ATOM 1313 O O . GLU A 1 163 ? -3.891 -9.129 -1.191 1.00 91.12 163 GLU A O 1
ATOM 1318 N N . ARG A 1 164 ? -4.349 -9.197 -3.383 1.00 89.56 164 ARG A N 1
ATOM 1319 C CA . ARG A 1 164 ? -5.801 -8.965 -3.230 1.00 89.56 164 ARG A CA 1
ATOM 1320 C C . ARG A 1 164 ? -6.472 -10.034 -2.368 1.00 89.56 164 ARG A C 1
ATOM 1322 O O . ARG A 1 164 ? -7.354 -9.731 -1.568 1.00 89.56 164 ARG A O 1
ATOM 1329 N N . LEU A 1 165 ? -6.109 -11.306 -2.545 1.00 84.88 165 LEU A N 1
ATOM 1330 C CA . LEU A 1 165 ? -6.641 -12.400 -1.726 1.00 84.88 165 LEU A CA 1
ATOM 1331 C C . LEU A 1 165 ? -6.139 -12.325 -0.285 1.00 84.88 165 LEU A C 1
ATOM 1333 O O . LEU A 1 165 ? -6.883 -12.650 0.639 1.00 84.88 165 LEU A O 1
ATOM 1337 N N . ARG A 1 166 ? -4.895 -11.891 -0.087 1.00 91.75 166 ARG A N 1
ATOM 1338 C CA . ARG A 1 166 ? -4.309 -11.690 1.234 1.00 91.75 166 ARG A CA 1
ATOM 1339 C C . ARG A 1 166 ? -4.989 -10.549 1.990 1.00 91.75 166 ARG A C 1
ATOM 1341 O O . ARG A 1 166 ? -5.293 -10.738 3.164 1.00 91.75 166 ARG A O 1
ATOM 1348 N N . GLU A 1 167 ? -5.258 -9.427 1.330 1.00 88.31 167 GLU A N 1
ATOM 1349 C CA . GLU A 1 167 ? -6.015 -8.299 1.889 1.00 88.31 167 GLU A CA 1
ATOM 1350 C C . GLU A 1 167 ? -7.424 -8.747 2.299 1.00 88.31 167 GLU A C 1
ATOM 1352 O O . GLU A 1 167 ? -7.792 -8.637 3.465 1.00 88.31 167 GLU A O 1
ATOM 1357 N N . LYS A 1 168 ? -8.155 -9.416 1.396 1.00 90.75 168 LYS A N 1
ATOM 1358 C CA . LYS A 1 168 ? -9.478 -9.986 1.708 1.00 90.75 168 LYS A CA 1
ATOM 1359 C C . LYS A 1 168 ? -9.451 -10.954 2.889 1.00 90.75 168 LYS A C 1
ATOM 1361 O O . LYS A 1 168 ? -10.376 -10.968 3.692 1.00 90.75 168 LYS A O 1
ATOM 1366 N N . LEU A 1 169 ? -8.411 -11.782 2.999 1.00 87.62 169 LEU A N 1
ATOM 1367 C CA . LEU A 1 169 ? -8.259 -12.690 4.134 1.00 87.62 169 LEU A CA 1
ATOM 1368 C C . LEU A 1 169 ? -8.049 -11.922 5.446 1.00 87.62 169 LEU A C 1
ATOM 1370 O O . LEU A 1 169 ? -8.584 -12.333 6.471 1.00 87.62 169 LEU A O 1
ATOM 1374 N N . GLN A 1 170 ? -7.272 -10.838 5.432 1.00 89.06 170 GLN A N 1
ATOM 1375 C CA . GLN A 1 170 ? -7.083 -9.990 6.609 1.00 89.06 170 GLN A CA 1
ATOM 1376 C C . GLN A 1 170 ? -8.389 -9.306 7.019 1.00 89.06 170 GLN A C 1
ATOM 1378 O O . GLN A 1 170 ? -8.736 -9.356 8.198 1.00 89.06 170 GLN A O 1
ATOM 1383 N N . ASP A 1 171 ? -9.146 -8.770 6.061 1.00 87.12 171 ASP A N 1
ATOM 1384 C CA . ASP A 1 171 ? -10.460 -8.172 6.316 1.00 87.12 171 ASP A CA 1
ATOM 1385 C C . ASP A 1 171 ? -11.439 -9.181 6.929 1.00 87.12 171 ASP A C 1
ATOM 1387 O O . ASP A 1 171 ? -12.104 -8.877 7.917 1.00 87.12 171 ASP A O 1
ATOM 1391 N N . GLU A 1 172 ? -11.497 -10.407 6.400 1.00 86.69 172 GLU A N 1
ATOM 1392 C CA . GLU A 1 172 ? -12.334 -11.485 6.949 1.00 86.69 172 GLU A CA 1
ATOM 1393 C C . GLU A 1 172 ? -11.903 -11.901 8.363 1.00 86.69 172 GLU A C 1
ATOM 1395 O O . GLU A 1 172 ? -12.745 -12.199 9.213 1.00 86.69 172 GLU A O 1
ATOM 1400 N N . ILE A 1 173 ? -10.598 -11.903 8.659 1.00 83.62 173 ILE A N 1
ATOM 1401 C CA . ILE A 1 173 ? -10.101 -12.163 10.017 1.00 83.62 173 ILE A CA 1
ATOM 1402 C C . ILE A 1 173 ? -10.582 -11.070 10.974 1.00 83.62 173 ILE A C 1
ATOM 1404 O O . ILE A 1 173 ? -11.106 -11.409 12.036 1.00 83.62 173 ILE A O 1
ATOM 1408 N N . LEU A 1 174 ? -10.459 -9.796 10.593 1.00 84.62 174 LEU A N 1
ATOM 1409 C CA . LEU A 1 174 ? -10.919 -8.667 11.406 1.00 84.62 174 LEU A CA 1
ATOM 1410 C C . LEU A 1 174 ? -12.437 -8.716 11.621 1.00 84.62 174 LEU A C 1
ATOM 1412 O O . LEU A 1 174 ? -12.900 -8.630 12.756 1.00 84.62 174 LEU A O 1
ATOM 1416 N N . GLN A 1 175 ? -13.216 -8.960 10.564 1.00 84.19 175 GLN A N 1
ATOM 1417 C CA . GLN A 1 175 ? -14.671 -9.110 10.666 1.00 84.19 175 GLN A CA 1
ATOM 1418 C C . GLN A 1 175 ? -15.068 -10.283 11.570 1.00 84.19 175 GLN A C 1
ATOM 1420 O O . GLN A 1 175 ? -16.013 -10.171 12.356 1.00 84.19 175 GLN A O 1
ATOM 1425 N N . ARG A 1 176 ? -14.345 -11.409 11.502 1.00 87.31 176 ARG A N 1
ATOM 1426 C CA . ARG A 1 176 ? -14.563 -12.552 12.398 1.00 87.31 176 ARG A CA 1
ATOM 1427 C C . ARG A 1 176 ? -14.252 -12.191 13.848 1.00 87.31 176 ARG A C 1
ATOM 1429 O O . ARG A 1 176 ? -15.020 -12.567 14.729 1.00 87.31 176 ARG A O 1
ATOM 1436 N N . GLU A 1 177 ? -13.152 -11.491 14.106 1.00 88.25 177 GLU A N 1
ATOM 1437 C CA . GLU A 1 177 ? -12.777 -11.044 15.452 1.00 88.25 177 GLU A CA 1
ATOM 1438 C C . GLU A 1 177 ? -13.815 -10.076 16.033 1.00 88.25 177 GLU A C 1
ATOM 1440 O O . GLU A 1 177 ? -14.258 -10.271 17.167 1.00 88.25 177 GLU A O 1
ATOM 1445 N N . ASP A 1 178 ? -14.292 -9.112 15.245 1.00 85.38 178 ASP A N 1
ATOM 1446 C CA . ASP A 1 178 ? -15.368 -8.197 15.637 1.00 85.38 178 ASP A CA 1
ATOM 1447 C C . ASP A 1 178 ? -16.674 -8.948 15.931 1.00 85.38 178 ASP A C 1
ATOM 1449 O O . ASP A 1 178 ? -17.321 -8.712 16.956 1.00 85.38 178 ASP A O 1
ATOM 1453 N N . ALA A 1 179 ? -17.049 -9.915 15.090 1.00 78.19 179 ALA A N 1
ATOM 1454 C CA . ALA A 1 179 ? -18.218 -10.759 15.324 1.00 78.19 179 ALA A CA 1
ATOM 1455 C C . ALA A 1 179 ? -18.073 -11.623 16.592 1.00 78.19 179 ALA A C 1
ATOM 1457 O O . ALA A 1 179 ? -19.033 -11.780 17.352 1.00 78.19 179 ALA A O 1
ATOM 1458 N N . GLU A 1 180 ? -16.883 -12.165 16.860 1.00 88.62 180 GLU A N 1
ATOM 1459 C CA . GLU A 1 180 ? -16.585 -12.914 18.084 1.00 88.62 180 GLU A CA 1
ATOM 1460 C C . GLU A 1 180 ? -16.643 -12.025 19.331 1.00 88.62 180 GLU A C 1
ATOM 1462 O O . GLU A 1 180 ? -17.162 -12.457 20.364 1.00 88.62 180 GLU A O 1
ATOM 1467 N N . ASN A 1 181 ? -16.163 -10.785 19.245 1.00 86.56 181 ASN A N 1
ATOM 1468 C CA . ASN A 1 181 ? -16.237 -9.807 20.328 1.00 86.56 181 ASN A CA 1
ATOM 1469 C C . ASN A 1 181 ? -17.686 -9.392 20.609 1.00 86.56 181 ASN A C 1
ATOM 1471 O O . ASN A 1 181 ? -18.121 -9.444 21.761 1.00 86.56 181 ASN A O 1
ATOM 1475 N N . ASN A 1 182 ? -18.470 -9.102 19.569 1.00 88.88 182 ASN A N 1
ATOM 1476 C CA . ASN A 1 182 ? -19.899 -8.807 19.694 1.00 88.88 182 ASN A CA 1
ATOM 1477 C C . ASN A 1 182 ? -20.661 -9.982 20.318 1.00 88.88 182 ASN A C 1
ATOM 1479 O O . ASN A 1 182 ? -21.455 -9.794 21.237 1.00 88.88 182 ASN A O 1
ATOM 1483 N N . LYS A 1 183 ? -20.368 -11.217 19.892 1.00 87.88 183 LYS A N 1
ATOM 1484 C CA . LYS A 1 183 ? -20.946 -12.424 20.496 1.00 87.88 183 LYS A CA 1
ATOM 1485 C C . LYS A 1 183 ? -20.614 -12.531 21.985 1.00 87.88 183 LYS A C 1
ATOM 1487 O O . LYS A 1 183 ? -21.501 -12.862 22.767 1.00 87.88 183 LYS A O 1
ATOM 1492 N N . LYS A 1 184 ? -19.363 -12.280 22.387 1.00 91.50 184 LYS A N 1
ATOM 1493 C CA . LYS A 1 184 ? -18.967 -12.290 23.807 1.00 91.50 184 LYS A CA 1
ATOM 1494 C C . LYS A 1 184 ? -19.724 -11.226 24.603 1.00 91.50 184 LYS A C 1
ATOM 1496 O O . LYS A 1 184 ? -20.211 -11.547 25.682 1.00 91.50 184 LYS A O 1
ATOM 1501 N N . SER A 1 185 ? -19.880 -10.021 24.051 1.00 92.44 185 SER A N 1
ATOM 1502 C CA . SER A 1 185 ? -20.689 -8.959 24.665 1.00 92.44 185 SER A CA 1
ATOM 1503 C C . SER A 1 185 ? -22.136 -9.406 24.858 1.00 92.44 185 SER A C 1
ATOM 1505 O O . SER A 1 185 ? -22.653 -9.317 25.963 1.00 92.44 185 SER A O 1
ATOM 1507 N N . TYR A 1 186 ? -22.770 -9.983 23.832 1.00 92.50 186 TYR A N 1
ATOM 1508 C CA . TYR A 1 186 ? -24.149 -10.461 23.951 1.00 92.50 186 TYR A CA 1
ATOM 1509 C C . TYR A 1 186 ? -24.311 -11.581 24.977 1.00 92.50 186 TYR A C 1
ATOM 1511 O O . TYR A 1 186 ? -25.322 -11.623 25.669 1.00 92.50 186 TYR A O 1
ATOM 1519 N N . ILE A 1 187 ? -23.332 -12.482 25.103 1.00 96.56 187 ILE A N 1
ATOM 1520 C CA . ILE A 1 187 ? -23.349 -13.505 26.158 1.00 96.56 187 ILE A CA 1
ATOM 1521 C C . ILE A 1 187 ? -23.311 -12.834 27.534 1.00 96.56 187 ILE A C 1
ATOM 1523 O O . ILE A 1 187 ? -24.134 -13.154 28.384 1.00 96.56 187 ILE A O 1
ATOM 1527 N N . GLN A 1 188 ? -22.417 -11.863 27.728 1.00 96.94 188 GLN A N 1
ATOM 1528 C CA . GLN A 1 188 ? -22.332 -11.113 28.978 1.00 96.94 188 GLN A CA 1
ATOM 1529 C C . GLN A 1 188 ? -23.631 -10.350 29.284 1.00 96.94 188 GLN A C 1
ATOM 1531 O O . GLN A 1 188 ? -24.087 -10.354 30.424 1.00 96.94 188 GLN A O 1
ATOM 1536 N N . ASP A 1 189 ? -24.254 -9.731 28.283 1.00 95.94 189 ASP A N 1
ATOM 1537 C CA . ASP A 1 189 ? -25.528 -9.026 28.442 1.00 95.94 189 ASP A CA 1
ATOM 1538 C C . ASP A 1 189 ? -26.663 -9.982 28.828 1.00 95.94 189 ASP A C 1
ATOM 1540 O O . ASP A 1 189 ? -27.478 -9.660 29.694 1.00 95.94 189 ASP A O 1
ATOM 1544 N N . VAL A 1 190 ? -26.698 -11.180 28.235 1.00 97.94 190 VAL A N 1
ATOM 1545 C CA . VAL A 1 190 ? -27.653 -12.239 28.594 1.00 97.94 190 VAL A CA 1
ATOM 1546 C C . VAL A 1 190 ? -27.423 -12.722 30.025 1.00 97.94 190 VAL A C 1
ATOM 1548 O O . VAL A 1 190 ? -28.393 -12.856 30.771 1.00 97.94 190 VAL A O 1
ATOM 1551 N N . ASP A 1 191 ? -26.172 -12.934 30.435 1.00 97.75 191 ASP A N 1
ATOM 1552 C CA . ASP A 1 191 ? -25.829 -13.337 31.803 1.00 97.75 191 ASP A CA 1
ATOM 1553 C C . ASP A 1 191 ? -26.228 -12.251 32.815 1.00 97.75 191 ASP A C 1
ATOM 1555 O O . ASP A 1 191 ? -26.867 -12.543 33.828 1.00 97.75 191 ASP A O 1
ATOM 1559 N N . ASN A 1 192 ? -25.943 -10.981 32.514 1.00 96.69 192 ASN A N 1
ATOM 1560 C CA . ASN A 1 192 ? -26.355 -9.837 33.329 1.00 96.69 192 ASN A CA 1
ATOM 1561 C C . ASN A 1 192 ? -27.884 -9.744 33.443 1.00 96.69 192 ASN A C 1
ATOM 1563 O O . ASN A 1 192 ? -28.416 -9.531 34.535 1.00 96.69 192 ASN A O 1
ATOM 1567 N N . ALA A 1 193 ? -28.608 -9.935 32.337 1.00 96.88 193 ALA A N 1
ATOM 1568 C CA . ALA A 1 193 ? -30.067 -9.948 32.330 1.00 96.88 193 ALA A CA 1
ATOM 1569 C C . ALA A 1 193 ? -30.636 -11.135 33.125 1.00 96.88 193 ALA A C 1
ATOM 1571 O O . ALA A 1 193 ? -31.637 -10.984 33.826 1.00 96.88 193 ALA A O 1
ATOM 1572 N N . ALA A 1 194 ? -29.995 -12.306 33.059 1.00 98.12 194 ALA A N 1
ATOM 1573 C CA . ALA A 1 194 ? -30.376 -13.477 33.840 1.00 98.12 194 ALA A CA 1
ATOM 1574 C C . ALA A 1 194 ? -30.172 -13.248 35.346 1.00 98.12 194 ALA A C 1
ATOM 1576 O O . ALA A 1 194 ? -31.066 -13.573 36.126 1.00 98.12 194 ALA A O 1
ATOM 1577 N N . LEU A 1 195 ? -29.052 -12.638 35.750 1.00 98.00 195 LEU A N 1
ATOM 1578 C CA . LEU A 1 195 ? -28.804 -12.247 37.141 1.00 98.00 195 LEU A CA 1
ATOM 1579 C C . LEU A 1 195 ? -29.852 -11.245 37.635 1.00 98.00 195 LEU A C 1
ATOM 1581 O O . LEU A 1 195 ? -30.476 -11.478 38.668 1.00 98.00 195 LEU A O 1
ATOM 1585 N N . ALA A 1 196 ? -30.126 -10.194 36.856 1.00 97.50 196 ALA A N 1
ATOM 1586 C CA . ALA A 1 196 ? -31.157 -9.213 37.190 1.00 97.50 196 ALA A CA 1
ATOM 1587 C C . ALA A 1 196 ? -32.547 -9.857 37.330 1.00 97.50 196 ALA A C 1
ATOM 1589 O O . ALA A 1 196 ? -33.307 -9.502 38.231 1.00 97.50 196 ALA A O 1
ATOM 1590 N N . ARG A 1 197 ? -32.880 -10.834 36.474 1.00 98.19 197 ARG A N 1
ATOM 1591 C CA . ARG A 1 197 ? -34.131 -11.597 36.581 1.00 98.19 197 ARG A CA 1
ATOM 1592 C C . ARG A 1 197 ? -34.205 -12.367 37.898 1.00 98.19 197 ARG A C 1
ATOM 1594 O O . ARG A 1 197 ? -35.215 -12.264 38.583 1.00 98.19 197 ARG A O 1
ATOM 1601 N N . VAL A 1 198 ? -33.147 -13.093 38.264 1.00 98.38 198 VAL A N 1
ATOM 1602 C CA . VAL A 1 198 ? -33.089 -13.869 39.517 1.00 98.38 198 VAL A CA 1
ATOM 1603 C C . VAL A 1 198 ? -33.189 -12.959 40.744 1.00 98.38 198 VAL A C 1
ATO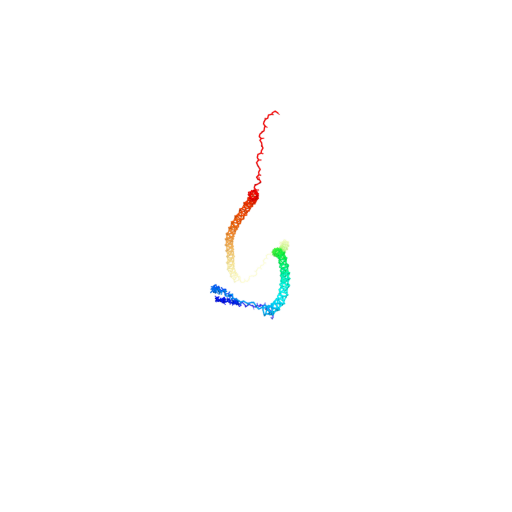M 1605 O O . VAL A 1 198 ? -33.885 -13.291 41.701 1.00 98.38 198 VAL A O 1
ATOM 1608 N N . ASP A 1 199 ? -32.541 -11.796 40.728 1.00 97.94 199 ASP A N 1
ATOM 1609 C CA . ASP A 1 199 ? -32.631 -10.835 41.831 1.00 97.94 199 ASP A CA 1
ATOM 1610 C C . ASP A 1 199 ? -34.048 -10.257 41.976 1.00 97.94 199 ASP A C 1
ATOM 1612 O O . ASP A 1 199 ? -34.549 -10.108 43.094 1.00 97.94 199 ASP A O 1
ATOM 1616 N N . LEU A 1 200 ? -34.731 -9.990 40.858 1.00 97.62 200 LEU A N 1
ATOM 1617 C CA . LEU A 1 200 ? -36.138 -9.587 40.862 1.00 97.62 200 LEU A CA 1
ATOM 1618 C C . LEU A 1 200 ? -37.060 -10.714 41.345 1.00 97.62 200 LEU A C 1
ATOM 1620 O O . LEU A 1 200 ? -37.951 -10.444 42.146 1.00 97.62 200 LEU A O 1
ATOM 1624 N N . GLU A 1 201 ? -36.837 -11.960 40.917 1.00 97.94 201 GLU A N 1
ATOM 1625 C CA . GLU A 1 201 ? -37.575 -13.141 41.393 1.00 97.94 201 GLU A CA 1
ATOM 1626 C C . GLU A 1 201 ? -37.454 -13.278 42.919 1.00 97.94 201 GLU A C 1
ATOM 1628 O O . GLU A 1 201 ? -38.468 -13.333 43.613 1.00 97.94 201 GLU A O 1
ATOM 1633 N N . ARG A 1 202 ? -36.236 -13.181 43.469 1.00 98.00 202 ARG A N 1
ATOM 1634 C CA . ARG A 1 202 ? -36.000 -13.179 44.924 1.00 98.00 202 ARG A CA 1
ATOM 1635 C C . ARG A 1 202 ? -36.695 -12.026 45.636 1.00 98.00 202 ARG A C 1
ATOM 1637 O O . ARG A 1 202 ? -37.201 -12.196 46.744 1.00 98.00 202 ARG A O 1
ATOM 1644 N N . LYS A 1 203 ? -36.714 -10.831 45.035 1.00 98.00 203 LYS A N 1
ATOM 1645 C CA . LYS A 1 203 ? -37.404 -9.683 45.632 1.00 98.00 203 LYS A CA 1
ATOM 1646 C C . LYS A 1 203 ? -38.916 -9.892 45.649 1.00 98.00 203 LYS A C 1
ATOM 1648 O O . LYS A 1 203 ? -39.554 -9.517 46.630 1.00 98.00 203 LYS A O 1
ATOM 1653 N N . VAL A 1 204 ? -39.476 -10.497 44.602 1.00 98.19 204 VAL A N 1
ATOM 1654 C CA . VAL A 1 204 ? -40.891 -10.881 44.546 1.00 98.19 204 VAL A CA 1
ATOM 1655 C C . VAL A 1 204 ? -41.209 -11.914 45.624 1.00 98.19 204 VAL A C 1
ATOM 1657 O O . VAL A 1 204 ? -42.158 -11.698 46.370 1.00 98.19 204 VAL A O 1
ATOM 1660 N N . GLU A 1 205 ? -40.407 -12.972 45.762 1.00 98.00 205 GLU A N 1
ATOM 1661 C CA . GLU A 1 205 ? -40.570 -13.987 46.816 1.00 98.00 205 GLU A CA 1
ATOM 1662 C C . GLU A 1 205 ? -40.509 -13.359 48.216 1.00 98.00 205 GLU A C 1
ATOM 1664 O O . GLU A 1 205 ? -41.425 -13.531 49.015 1.00 98.00 205 GLU A O 1
ATOM 1669 N N . SER A 1 206 ? -39.504 -12.520 48.486 1.00 98.06 206 SER A N 1
ATOM 1670 C CA . SER A 1 206 ? -39.376 -11.811 49.766 1.00 98.06 206 SER A CA 1
ATOM 1671 C C . SER A 1 206 ? -40.583 -10.920 50.081 1.00 98.06 206 SER A C 1
ATOM 1673 O O . SER A 1 206 ? -41.020 -10.877 51.229 1.00 98.06 206 SER A O 1
ATOM 1675 N N . LEU A 1 207 ? -41.131 -10.209 49.089 1.00 97.56 207 LEU A N 1
ATOM 1676 C CA . LEU A 1 207 ? -42.333 -9.387 49.270 1.00 97.56 207 LEU A CA 1
ATOM 1677 C C . LEU A 1 207 ? -43.593 -10.244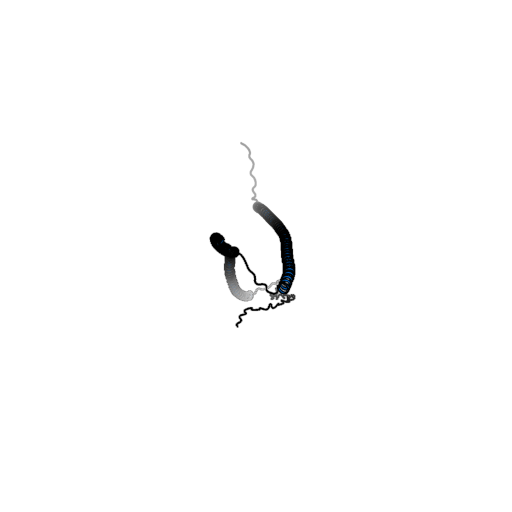 49.467 1.00 97.56 207 LEU A C 1
ATOM 1679 O O . LEU A 1 207 ? -44.506 -9.839 50.185 1.00 97.56 207 LEU A O 1
ATOM 1683 N N . GLN A 1 208 ? -43.664 -11.419 48.839 1.00 97.94 208 GLN A N 1
ATOM 1684 C CA . GLN A 1 208 ? -44.752 -12.374 49.055 1.00 97.94 208 GLN A CA 1
ATOM 1685 C C . GLN A 1 208 ? -44.720 -12.946 50.475 1.00 97.94 208 GLN A C 1
ATOM 1687 O O . GLN A 1 208 ? -45.772 -13.007 51.114 1.00 97.94 208 GLN A O 1
ATOM 1692 N N . ASP A 1 209 ? -43.538 -13.296 50.986 1.00 97.81 209 ASP A N 1
ATOM 1693 C CA . ASP A 1 209 ? -43.350 -13.756 52.365 1.00 97.81 209 ASP A CA 1
ATOM 1694 C C . ASP A 1 209 ? -43.715 -12.663 53.378 1.00 97.81 209 ASP A C 1
ATOM 1696 O O . ASP A 1 209 ? -44.423 -12.932 54.349 1.00 97.81 209 ASP A O 1
ATOM 1700 N N . GLU A 1 210 ? -43.310 -11.414 53.129 1.00 97.56 210 GLU A N 1
ATOM 1701 C CA . GLU A 1 210 ? -43.674 -10.259 53.959 1.00 97.56 210 GLU A CA 1
ATOM 1702 C C . GLU A 1 210 ? -45.192 -10.022 53.970 1.00 97.56 210 GLU A C 1
ATOM 1704 O O . GLU A 1 210 ? -45.792 -9.859 55.034 1.00 97.56 210 GLU A O 1
ATOM 1709 N N . LEU A 1 211 ? -45.851 -10.087 52.807 1.00 96.44 211 LEU A N 1
ATOM 1710 C CA . LEU A 1 211 ? -47.311 -10.006 52.713 1.00 96.44 211 LEU A CA 1
ATOM 1711 C C . LEU A 1 211 ? -48.006 -11.155 53.452 1.00 96.44 211 LEU A C 1
ATOM 1713 O O . LEU A 1 211 ? -49.047 -10.940 54.073 1.00 96.44 211 LEU A O 1
ATOM 1717 N N . ALA A 1 212 ? -47.472 -12.374 53.373 1.00 97.62 212 ALA A N 1
ATOM 1718 C CA . ALA A 1 212 ? -48.020 -13.526 54.080 1.00 97.62 212 ALA A CA 1
ATOM 1719 C C . ALA A 1 212 ? -47.853 -13.387 55.599 1.00 97.62 212 ALA A C 1
ATOM 1721 O O . ALA A 1 212 ? -48.779 -13.709 56.344 1.00 97.62 212 ALA A O 1
ATOM 1722 N N . PHE A 1 213 ? -46.706 -12.879 56.054 1.00 97.88 213 PHE A N 1
ATOM 1723 C CA . PHE A 1 213 ? -46.449 -12.575 57.457 1.00 97.88 213 PHE A CA 1
ATOM 1724 C C . PHE A 1 213 ? -47.402 -11.499 57.985 1.00 97.88 213 PHE A C 1
ATOM 1726 O O . PHE A 1 213 ? -48.076 -11.737 58.982 1.00 97.88 213 PHE A O 1
ATOM 1733 N N . LEU A 1 214 ? -47.531 -10.366 57.287 1.00 97.44 214 LEU A N 1
ATOM 1734 C CA . LEU A 1 214 ? -48.443 -9.285 57.676 1.00 97.44 214 LEU A CA 1
ATOM 1735 C C . LEU A 1 214 ? -49.896 -9.757 57.742 1.00 97.44 214 LEU A C 1
ATOM 1737 O O . LEU A 1 214 ? -50.603 -9.421 58.684 1.00 97.44 214 LEU A O 1
ATOM 1741 N N . LYS A 1 215 ? -50.342 -10.582 56.786 1.00 97.00 215 LYS A N 1
ATOM 1742 C CA . LYS A 1 215 ? -51.685 -11.180 56.836 1.00 97.00 215 LYS A CA 1
ATOM 1743 C C . LYS A 1 215 ? -51.884 -12.042 58.080 1.00 97.00 215 LYS A C 1
ATOM 1745 O O . LYS A 1 215 ? -52.884 -11.863 58.760 1.00 97.00 215 LYS A O 1
ATOM 1750 N N . LYS A 1 216 ? -50.931 -12.924 58.401 1.00 97.44 216 LYS A N 1
ATOM 1751 C CA . LYS A 1 216 ? -51.000 -13.756 59.615 1.00 97.44 216 LYS A CA 1
ATOM 1752 C C . LYS A 1 216 ? -51.015 -12.913 60.886 1.00 97.44 216 LYS A C 1
ATOM 1754 O O . LYS A 1 216 ? -51.836 -13.174 61.752 1.00 97.44 216 LYS A O 1
ATOM 1759 N N . LEU A 1 217 ? -50.156 -11.897 60.969 1.00 97.06 217 LEU A N 1
ATOM 1760 C CA . LEU A 1 217 ? -50.112 -10.984 62.109 1.00 97.06 217 LEU A CA 1
ATOM 1761 C C . LEU A 1 217 ? -51.454 -10.265 62.286 1.00 97.06 217 LEU A C 1
ATOM 1763 O O . LEU A 1 217 ? -51.989 -10.234 63.383 1.00 97.06 217 LEU A O 1
ATOM 1767 N N . HIS A 1 218 ? -52.032 -9.748 61.200 1.00 95.25 218 HIS A N 1
ATOM 1768 C CA . HIS A 1 218 ? -53.344 -9.104 61.245 1.00 95.25 218 HIS A CA 1
ATOM 1769 C C . HIS A 1 218 ? -54.449 -10.087 61.662 1.00 95.25 218 HIS A C 1
ATOM 1771 O O . HIS A 1 218 ? -55.325 -9.720 62.440 1.00 95.25 218 HIS A O 1
ATOM 1777 N N . ASP A 1 219 ? -54.424 -11.328 61.168 1.00 95.31 219 ASP A N 1
ATOM 1778 C CA . ASP A 1 219 ? -55.386 -12.362 61.564 1.00 95.31 219 ASP A CA 1
ATOM 1779 C C . ASP A 1 219 ? -55.253 -12.711 63.062 1.00 95.31 219 ASP A C 1
ATOM 1781 O O . ASP A 1 219 ? -56.262 -12.883 63.749 1.00 95.31 219 ASP A O 1
ATOM 1785 N N . GLU A 1 220 ? -54.024 -12.772 63.587 1.00 95.06 220 GLU A N 1
ATOM 1786 C CA . GLU A 1 220 ? -53.727 -12.988 65.009 1.00 95.06 220 GLU A CA 1
ATOM 1787 C C . GLU A 1 220 ? -54.168 -11.802 65.879 1.00 95.06 220 GLU A C 1
ATOM 1789 O O . GLU A 1 220 ? -54.851 -12.012 66.878 1.00 95.06 220 GLU A O 1
ATOM 1794 N N . GLU A 1 221 ? -53.861 -10.565 65.484 1.00 94.06 221 GLU A N 1
ATOM 1795 C CA . GLU A 1 221 ? -54.301 -9.347 66.178 1.00 94.06 221 GLU A CA 1
ATOM 1796 C C . GLU A 1 221 ? -55.829 -9.240 66.208 1.00 94.06 221 GLU A C 1
ATOM 1798 O O . GLU A 1 221 ? -56.416 -8.904 67.237 1.00 94.06 221 GLU A O 1
ATOM 1803 N N . LEU A 1 222 ? -56.505 -9.562 65.101 1.00 92.12 222 LEU A N 1
ATOM 1804 C CA . LEU A 1 222 ? -57.966 -9.615 65.056 1.00 92.12 222 LEU A CA 1
ATOM 1805 C C . LEU A 1 222 ? -58.512 -10.691 65.999 1.00 92.12 222 LEU A C 1
ATOM 1807 O O . LEU A 1 222 ? -59.485 -10.430 66.710 1.00 92.12 222 LEU A O 1
ATOM 1811 N N . ALA A 1 223 ? -57.891 -11.873 66.040 1.00 91.88 223 ALA A N 1
ATOM 1812 C CA . ALA A 1 223 ? -58.275 -12.943 66.955 1.00 91.88 223 ALA A CA 1
ATOM 1813 C C . ALA A 1 223 ? -58.052 -12.550 68.424 1.00 91.88 223 ALA A C 1
ATOM 1815 O O . ALA A 1 223 ? -58.920 -12.811 69.260 1.00 91.88 223 ALA A O 1
ATOM 1816 N N . GLU A 1 224 ? -56.938 -11.891 68.744 1.00 91.38 224 GLU A N 1
ATOM 1817 C CA . GLU A 1 224 ? -56.627 -11.402 70.086 1.00 91.38 224 GLU A CA 1
ATOM 1818 C C . GLU A 1 224 ? -57.579 -10.283 70.507 1.00 91.38 224 GLU A C 1
ATOM 1820 O O . GLU A 1 224 ? -58.152 -10.365 71.587 1.00 91.38 224 GLU A O 1
ATOM 1825 N N . LEU A 1 225 ? -57.847 -9.291 69.653 1.00 87.50 225 LEU A N 1
ATOM 1826 C CA . LEU A 1 225 ? -58.842 -8.248 69.924 1.00 87.50 225 LEU A CA 1
ATOM 1827 C C . LEU A 1 225 ? -60.235 -8.851 70.127 1.00 87.50 225 LEU A C 1
ATOM 1829 O O . LEU A 1 225 ? -60.965 -8.450 71.034 1.00 87.50 225 LEU A O 1
ATOM 1833 N N . GLN A 1 226 ? -60.605 -9.854 69.333 1.00 83.75 226 GLN A N 1
ATOM 1834 C CA . GLN A 1 226 ? -61.872 -10.561 69.488 1.00 83.75 226 GLN A CA 1
ATOM 1835 C C . GLN A 1 226 ? -61.923 -11.370 70.794 1.00 83.75 226 GLN A C 1
ATOM 1837 O O . GLN A 1 226 ? -62.964 -11.391 71.456 1.00 83.75 226 GLN A O 1
ATOM 1842 N N . ALA A 1 227 ? -60.809 -11.980 71.204 1.00 83.69 227 ALA A N 1
ATOM 1843 C CA . ALA A 1 227 ? -60.665 -12.654 72.491 1.00 83.69 227 ALA A CA 1
ATOM 1844 C C . ALA A 1 227 ? -60.648 -11.664 73.666 1.00 83.69 227 ALA A C 1
ATOM 1846 O O . ALA A 1 227 ? -61.220 -11.954 74.710 1.00 83.69 227 ALA A O 1
ATOM 1847 N N . GLN A 1 228 ? -60.066 -10.477 73.505 1.00 82.50 228 GLN A N 1
ATOM 1848 C CA . GLN A 1 228 ? -60.012 -9.427 74.517 1.00 82.50 228 GLN A CA 1
ATOM 1849 C C . GLN A 1 228 ? -61.387 -8.788 74.727 1.00 82.50 228 GLN A C 1
ATOM 1851 O O . GLN A 1 228 ? -61.777 -8.554 75.868 1.00 82.50 228 GLN A O 1
ATOM 1856 N N . ILE A 1 229 ? -62.168 -8.600 73.659 1.00 73.88 229 ILE A N 1
ATOM 1857 C CA . ILE A 1 229 ? -63.583 -8.204 73.743 1.00 73.88 229 ILE A CA 1
ATOM 1858 C C . ILE A 1 229 ? -64.402 -9.265 74.499 1.00 73.88 229 ILE A C 1
ATOM 1860 O O . ILE A 1 229 ? -65.292 -8.913 75.270 1.00 73.88 229 ILE A O 1
ATOM 1864 N N . GLN A 1 230 ? -64.088 -10.556 74.329 1.00 69.69 230 GLN A N 1
ATOM 1865 C CA . GLN A 1 230 ? -64.715 -11.645 75.094 1.00 69.69 230 GLN A CA 1
ATOM 1866 C C . GLN A 1 230 ? -64.194 -11.733 76.543 1.00 69.69 230 GLN A C 1
ATOM 1868 O O . GLN A 1 230 ? -64.955 -12.056 77.452 1.00 69.69 230 GLN A O 1
ATOM 1873 N N . GLY A 1 231 ? -62.918 -11.421 76.778 1.00 63.81 231 GLY A N 1
ATOM 1874 C CA . GLY A 1 231 ? -62.239 -11.514 78.074 1.00 63.81 231 GLY A CA 1
ATOM 1875 C C . GLY A 1 231 ? -62.466 -10.316 79.001 1.00 63.81 231 GLY A C 1
ATOM 1876 O O . GLY A 1 231 ? -62.491 -10.486 80.217 1.00 63.81 231 GLY A O 1
ATOM 1877 N N . GLN A 1 232 ? -62.721 -9.117 78.468 1.00 49.06 232 GLN A N 1
ATOM 1878 C CA . GLN A 1 232 ? -63.060 -7.920 79.256 1.00 49.06 232 GLN A CA 1
ATOM 1879 C C . GLN A 1 232 ? -64.456 -7.974 79.902 1.00 49.06 232 GLN A C 1
ATOM 1881 O O . GLN A 1 232 ? -64.841 -7.044 80.611 1.00 49.06 232 GLN A O 1
ATOM 1886 N N . GLN A 1 233 ? -65.201 -9.069 79.727 1.00 41.47 233 GLN A N 1
ATOM 1887 C CA . GLN A 1 233 ? -66.455 -9.325 80.433 1.00 41.47 233 GLN A CA 1
ATOM 1888 C C . GLN A 1 233 ? -66.287 -9.924 81.846 1.00 41.47 233 GLN A C 1
ATOM 1890 O O . GLN A 1 233 ? -67.298 -10.244 82.471 1.00 41.47 233 GLN A O 1
ATOM 1895 N N . VAL A 1 234 ? -65.067 -10.061 82.390 1.00 39.47 234 VAL A N 1
ATOM 1896 C CA . VAL A 1 234 ? -64.856 -10.554 83.766 1.00 39.47 234 VAL A CA 1
ATOM 1897 C C . VAL A 1 234 ? -63.768 -9.758 84.494 1.00 39.47 234 VAL A C 1
ATOM 1899 O O . VAL A 1 234 ? -62.627 -9.643 84.061 1.00 39.47 234 VAL A O 1
ATOM 1902 N N . GLN A 1 235 ? -64.186 -9.182 85.614 1.00 31.12 235 GLN A N 1
ATOM 1903 C CA . GLN A 1 235 ? -63.469 -8.284 86.512 1.00 31.12 235 GLN A CA 1
ATOM 1904 C C . GLN A 1 235 ? -62.656 -9.068 87.578 1.00 31.12 235 GLN A C 1
ATOM 1906 O O . GLN A 1 235 ? -63.016 -10.200 87.895 1.00 31.12 235 GLN A O 1
ATOM 1911 N N . VAL A 1 236 ? -61.685 -8.381 88.210 1.00 33.47 236 VAL A N 1
ATOM 1912 C CA . VAL A 1 236 ? -61.239 -8.478 89.634 1.00 33.47 236 VAL A CA 1
ATOM 1913 C C . VAL A 1 236 ? -59.783 -8.923 89.920 1.00 33.47 236 VAL A C 1
ATOM 1915 O O . VAL A 1 236 ? -59.414 -10.084 89.793 1.00 33.47 236 VAL A O 1
ATOM 1918 N N . ASP A 1 237 ? -59.012 -7.911 90.348 1.00 29.34 237 ASP A N 1
ATOM 1919 C CA . ASP A 1 237 ? -58.106 -7.735 91.509 1.00 29.34 237 ASP A CA 1
ATOM 1920 C C . ASP A 1 237 ? -57.339 -8.885 92.202 1.00 29.34 237 ASP A C 1
ATOM 1922 O O . ASP A 1 237 ? -57.939 -9.831 92.699 1.00 29.34 237 ASP A O 1
ATOM 1926 N N . MET A 1 238 ? -56.033 -8.586 92.405 1.00 42.16 238 MET A N 1
ATOM 1927 C CA . MET A 1 238 ? -55.147 -8.768 93.592 1.00 42.16 238 MET A CA 1
ATOM 1928 C C . MET A 1 238 ? -54.981 -10.200 94.172 1.00 42.16 238 MET A C 1
ATOM 1930 O O . MET A 1 238 ? -55.893 -11.005 94.191 1.00 42.16 238 MET A O 1
ATOM 1934 N N . ASP A 1 239 ? -53.842 -10.641 94.716 1.00 32.06 239 ASP A N 1
ATOM 1935 C CA . ASP A 1 239 ? -52.974 -9.971 95.685 1.00 32.06 239 ASP A CA 1
ATOM 1936 C C . ASP A 1 239 ? -51.578 -10.641 95.742 1.00 32.06 239 ASP A C 1
ATOM 1938 O O . ASP A 1 239 ? -51.416 -11.838 95.489 1.00 32.06 239 ASP A O 1
ATOM 1942 N N . MET A 1 240 ? -50.557 -9.850 96.074 1.00 40.44 240 MET A N 1
ATOM 1943 C CA . MET A 1 240 ? -49.129 -10.187 96.013 1.00 40.44 240 MET A CA 1
ATOM 1944 C C . MET A 1 240 ? -48.591 -10.578 97.396 1.00 40.44 240 MET A C 1
ATOM 1946 O O . MET A 1 240 ? -48.560 -9.767 98.322 1.00 40.44 240 MET A O 1
ATOM 1950 N N . ALA A 1 241 ? -48.073 -11.800 97.537 1.00 46.59 241 ALA A N 1
ATOM 1951 C CA . ALA A 1 241 ? -47.349 -12.212 98.738 1.00 46.59 241 ALA A CA 1
ATOM 1952 C C . ALA A 1 241 ? -45.960 -11.548 98.779 1.00 46.59 241 ALA A C 1
ATOM 1954 O O . ALA A 1 241 ? -45.129 -11.795 97.910 1.00 46.59 241 ALA A O 1
ATOM 1955 N N . LYS A 1 242 ? -45.713 -10.712 99.798 1.00 53.09 242 LYS A N 1
ATOM 1956 C CA . LYS A 1 242 ? -44.446 -9.998 100.046 1.00 53.09 242 LYS A CA 1
ATOM 1957 C C . LYS A 1 242 ? -43.272 -10.960 100.310 1.00 53.09 242 LYS A C 1
ATOM 1959 O O . LYS A 1 242 ? -43.238 -11.558 101.388 1.00 53.09 242 LYS A O 1
ATOM 1964 N N . PRO A 1 243 ? -42.254 -11.027 99.431 1.00 61.94 243 PRO A N 1
ATOM 1965 C CA . PRO A 1 243 ? -40.898 -11.382 99.825 1.00 61.94 243 PRO A CA 1
ATOM 1966 C C . PRO A 1 243 ? -40.203 -10.116 100.360 1.00 61.94 243 PRO A C 1
ATOM 1968 O O . PRO A 1 243 ? -40.759 -9.020 100.282 1.00 61.94 243 PRO A O 1
ATOM 1971 N N . ASP A 1 244 ? -39.006 -10.235 100.928 1.00 63.34 244 ASP A N 1
ATOM 1972 C CA . ASP A 1 244 ? -38.248 -9.113 101.496 1.00 63.34 244 ASP A CA 1
ATOM 1973 C C . ASP A 1 244 ? -37.988 -7.994 100.464 1.00 63.34 244 ASP A C 1
ATOM 1975 O O . ASP A 1 244 ? -37.027 -7.991 99.687 1.00 63.34 244 ASP A O 1
ATOM 1979 N N . LEU A 1 245 ? -38.911 -7.032 100.464 1.00 64.25 245 LEU A N 1
ATOM 1980 C CA . LEU A 1 245 ? -39.065 -5.998 99.454 1.00 64.25 245 LEU A CA 1
ATOM 1981 C C . LEU A 1 245 ? -37.853 -5.067 99.425 1.00 64.25 245 LEU A C 1
ATOM 1983 O O . LEU A 1 245 ? -37.543 -4.492 98.395 1.00 64.25 245 LEU A O 1
ATOM 1987 N N . THR A 1 246 ? -37.131 -4.931 100.534 1.00 72.38 246 THR A N 1
ATOM 1988 C CA . THR A 1 246 ? -36.032 -3.965 100.638 1.00 72.38 246 THR A CA 1
ATOM 1989 C C . THR A 1 246 ? -34.763 -4.476 99.957 1.00 72.38 246 THR A C 1
ATOM 1991 O O . THR A 1 246 ? -34.034 -3.695 99.344 1.00 72.38 246 THR A O 1
ATOM 1994 N N . ALA A 1 247 ? -34.489 -5.782 100.043 1.00 70.38 247 ALA A N 1
ATOM 1995 C CA . ALA A 1 247 ? -33.390 -6.416 99.319 1.00 70.38 247 ALA A CA 1
ATOM 1996 C C . ALA A 1 247 ? -33.714 -6.552 97.827 1.00 70.38 247 ALA A C 1
ATOM 1998 O O . ALA A 1 247 ? -32.891 -6.170 96.998 1.00 70.38 247 ALA A O 1
ATOM 1999 N N . ALA A 1 248 ? -34.934 -6.986 97.496 1.00 77.06 248 ALA A N 1
ATOM 2000 C CA . ALA A 1 248 ? -35.397 -7.098 96.117 1.00 77.06 248 ALA A CA 1
ATOM 2001 C C . ALA A 1 248 ? -35.484 -5.732 95.412 1.00 77.06 248 ALA A C 1
ATOM 2003 O O . ALA A 1 248 ? -35.033 -5.614 94.283 1.00 77.06 248 ALA A O 1
ATOM 2004 N N . LEU A 1 249 ? -35.974 -4.669 96.065 1.00 80.81 249 LEU A N 1
ATOM 2005 C CA . LEU A 1 249 ? -35.995 -3.318 95.481 1.00 80.81 249 LEU A CA 1
ATOM 2006 C C . LEU A 1 249 ? -34.588 -2.746 95.279 1.00 80.81 249 LEU A C 1
ATOM 2008 O O . LEU A 1 249 ? -34.363 -2.038 94.300 1.00 80.81 249 LEU A O 1
ATOM 2012 N N . ARG A 1 250 ? -33.635 -3.043 96.177 1.00 85.00 250 ARG A N 1
ATOM 2013 C CA . ARG A 1 250 ? -32.224 -2.671 95.976 1.00 85.00 250 ARG A CA 1
ATOM 2014 C C . ARG A 1 250 ? -31.605 -3.412 94.797 1.00 85.00 250 ARG A C 1
ATOM 2016 O O . ARG A 1 250 ? -30.902 -2.780 94.021 1.00 85.00 250 ARG A O 1
ATOM 2023 N N . ASP A 1 251 ? -31.871 -4.707 94.661 1.00 85.62 251 ASP A N 1
ATOM 2024 C CA . ASP A 1 251 ? -31.355 -5.517 93.554 1.00 85.62 251 ASP A CA 1
ATOM 2025 C C . ASP A 1 251 ? -31.990 -5.114 92.216 1.00 85.62 251 ASP A C 1
ATOM 2027 O O . ASP A 1 251 ? -31.289 -4.871 91.243 1.00 85.62 251 ASP A O 1
ATOM 2031 N N . VAL A 1 252 ? -33.306 -4.889 92.188 1.00 88.56 252 VAL A N 1
ATOM 2032 C CA . VAL A 1 252 ? -34.022 -4.347 91.024 1.00 88.56 252 VAL A CA 1
ATOM 2033 C C . VAL A 1 252 ? -33.471 -2.975 90.639 1.00 88.56 252 VAL A C 1
ATOM 2035 O O . VAL A 1 252 ? -33.199 -2.739 89.465 1.00 88.56 252 VAL A O 1
ATOM 2038 N N . ARG A 1 253 ? -33.233 -2.077 91.604 1.00 88.25 253 ARG A N 1
ATOM 2039 C CA . ARG A 1 253 ? -32.611 -0.774 91.332 1.00 88.25 253 ARG A CA 1
ATOM 2040 C C . ARG A 1 253 ? -31.201 -0.925 90.760 1.00 88.25 253 ARG A C 1
ATOM 2042 O O . ARG A 1 253 ? -30.895 -0.266 89.774 1.00 88.25 253 ARG A O 1
ATOM 2049 N N . LEU A 1 254 ? -30.376 -1.799 91.335 1.00 91.56 254 LEU A N 1
ATOM 2050 C CA . LEU A 1 254 ? -29.028 -2.077 90.840 1.00 91.56 254 LEU A CA 1
ATOM 2051 C C . LEU A 1 254 ? -29.064 -2.662 89.420 1.00 91.56 254 LEU A C 1
ATOM 2053 O O . LEU A 1 254 ? -28.254 -2.287 88.577 1.00 91.56 254 LEU A O 1
ATOM 2057 N N . GLN A 1 255 ? -30.017 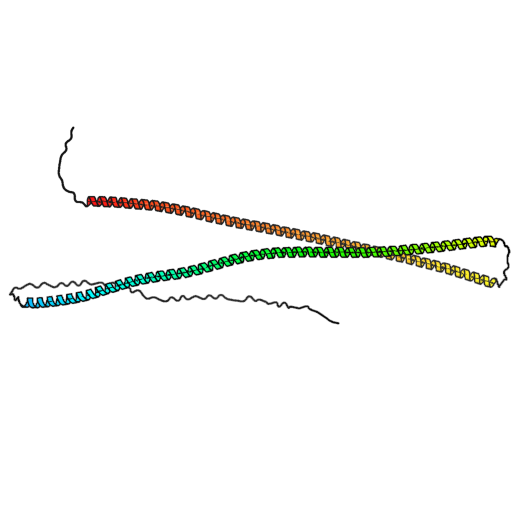-3.547 89.123 1.00 90.44 255 GLN A N 1
ATOM 2058 C CA . GLN A 1 255 ? -30.213 -4.086 87.780 1.00 90.44 255 GLN A CA 1
ATOM 2059 C C . GLN A 1 255 ? -30.672 -3.019 86.789 1.00 90.44 255 GLN A C 1
ATOM 2061 O O . GLN A 1 255 ? -30.149 -2.992 85.682 1.00 90.44 255 GLN A O 1
ATOM 2066 N N . TYR A 1 256 ? -31.571 -2.110 87.173 1.00 92.25 256 TYR A N 1
ATOM 2067 C CA . TYR A 1 256 ? -31.953 -0.978 86.324 1.00 92.25 256 TYR A CA 1
ATOM 2068 C C . TYR A 1 256 ? -30.797 -0.000 86.104 1.00 92.25 256 TYR A C 1
ATOM 2070 O O . TYR A 1 256 ? -30.600 0.447 84.979 1.00 92.25 256 TYR A O 1
ATOM 2078 N N . GLU A 1 257 ? -30.000 0.304 87.130 1.00 91.12 257 GLU A N 1
ATOM 2079 C CA . GLU A 1 257 ? -28.804 1.148 87.000 1.00 91.12 257 GLU A CA 1
ATOM 2080 C C . GLU A 1 257 ? -27.750 0.482 86.089 1.00 91.12 257 GLU A C 1
ATOM 2082 O O . GLU A 1 257 ? -27.193 1.126 85.196 1.00 91.12 257 GLU A O 1
ATOM 2087 N N . ASN A 1 258 ? -27.538 -0.831 86.215 1.00 93.25 258 ASN A N 1
ATOM 2088 C CA . ASN A 1 258 ? -26.655 -1.598 85.330 1.00 93.25 258 ASN A CA 1
ATOM 2089 C C . ASN A 1 258 ? -27.203 -1.718 83.901 1.00 93.25 258 ASN A C 1
ATOM 2091 O O . ASN A 1 258 ? -26.442 -1.665 82.940 1.00 93.25 258 ASN A O 1
ATOM 2095 N N . LEU A 1 259 ? -28.515 -1.886 83.736 1.00 93.12 259 LEU A N 1
ATOM 2096 C CA . LEU A 1 259 ? -29.156 -1.950 82.426 1.00 93.12 259 LEU A CA 1
ATOM 2097 C C . LEU A 1 259 ? -29.108 -0.587 81.732 1.00 93.12 259 LEU A C 1
ATOM 2099 O O . LEU A 1 259 ? -28.821 -0.530 80.545 1.00 93.12 259 LEU A O 1
ATOM 2103 N N . ALA A 1 260 ? -29.323 0.505 82.467 1.00 92.56 260 ALA A N 1
ATOM 2104 C CA . ALA A 1 260 ? -29.222 1.862 81.944 1.00 92.56 260 ALA A CA 1
ATOM 2105 C C . ALA A 1 260 ? -27.788 2.198 81.512 1.00 92.56 260 ALA A C 1
ATOM 2107 O O . ALA A 1 260 ? -27.587 2.718 80.418 1.00 92.56 260 ALA A O 1
ATOM 2108 N N . THR A 1 261 ? -26.783 1.855 82.325 1.00 93.44 261 THR A N 1
ATOM 2109 C CA . THR A 1 261 ? -25.369 2.053 81.957 1.00 93.44 261 THR A CA 1
ATOM 2110 C C . THR A 1 261 ? -24.962 1.193 80.762 1.00 93.44 261 THR A C 1
ATOM 2112 O O . THR A 1 261 ? -24.337 1.712 79.841 1.00 93.44 261 THR A O 1
ATOM 2115 N N . LYS A 1 262 ? -25.375 -0.082 80.713 1.00 95.31 262 LYS A N 1
ATOM 2116 C CA . LYS A 1 262 ? -25.170 -0.943 79.536 1.00 95.31 262 LYS A CA 1
ATOM 2117 C C . LYS A 1 262 ? -25.858 -0.400 78.289 1.00 95.31 262 LYS A C 1
ATOM 2119 O O . LYS A 1 262 ? -25.221 -0.341 77.251 1.00 95.31 262 LYS A O 1
ATOM 2124 N N . ASN A 1 263 ? -27.106 0.050 78.386 1.00 93.94 263 ASN A N 1
ATOM 2125 C CA . ASN A 1 263 ? -27.851 0.599 77.253 1.00 93.94 263 ASN A CA 1
ATOM 2126 C C . ASN A 1 263 ? -27.181 1.863 76.686 1.00 93.94 263 ASN A C 1
ATOM 2128 O O . ASN A 1 263 ? -27.069 2.006 75.469 1.00 93.94 263 ASN A O 1
ATOM 2132 N N . ILE A 1 264 ? -26.675 2.746 77.557 1.00 95.19 264 ILE A N 1
ATOM 2133 C CA . ILE A 1 264 ? -25.905 3.928 77.144 1.00 95.19 264 ILE A CA 1
ATOM 2134 C C . ILE A 1 264 ? -24.605 3.506 76.452 1.00 95.19 264 ILE A C 1
ATOM 2136 O O . ILE A 1 264 ? -24.327 3.985 75.357 1.00 95.19 264 ILE A O 1
ATOM 2140 N N . GLN A 1 265 ? -23.842 2.582 77.044 1.00 95.94 265 GLN A N 1
ATOM 2141 C CA . GLN A 1 265 ? -22.586 2.080 76.478 1.00 95.94 265 GLN A CA 1
ATOM 2142 C C . GLN A 1 265 ? -22.804 1.413 75.109 1.00 95.94 265 GLN A C 1
ATOM 2144 O O . GLN A 1 265 ? -22.116 1.735 74.146 1.00 95.94 265 GLN A O 1
ATOM 2149 N N . GLU A 1 266 ? -23.796 0.528 75.004 1.00 94.62 266 GLU A N 1
ATOM 2150 C CA . GLU A 1 266 ? -24.168 -0.154 73.761 1.00 94.62 266 GLU A CA 1
ATOM 2151 C C . GLU A 1 266 ? -24.627 0.844 72.696 1.00 94.62 266 GLU A C 1
ATOM 2153 O O . GLU A 1 266 ? -24.244 0.717 71.535 1.00 94.62 266 GLU A O 1
ATOM 2158 N N . SER A 1 267 ? -25.382 1.877 73.082 1.00 93.00 267 SER A N 1
ATOM 2159 C CA . SER A 1 267 ? -25.779 2.954 72.173 1.00 93.00 267 SER A CA 1
ATOM 2160 C C . SER A 1 267 ? -24.571 3.758 71.691 1.00 93.00 267 SER A C 1
ATOM 2162 O O . SER A 1 267 ? -24.440 4.008 70.495 1.00 93.00 267 SER A O 1
ATOM 2164 N N . GLU A 1 268 ? -23.660 4.146 72.587 1.00 95.81 268 GLU A N 1
ATOM 2165 C CA . GLU A 1 268 ? -22.430 4.855 72.223 1.00 95.81 268 GLU A CA 1
ATOM 2166 C C . GLU A 1 268 ? -21.547 4.037 71.282 1.00 95.81 268 GLU A C 1
ATOM 2168 O O . GLU A 1 268 ? -21.054 4.570 70.288 1.00 95.81 268 GLU A O 1
ATOM 2173 N N . ASP A 1 269 ? -21.342 2.757 71.577 1.00 95.56 269 ASP A N 1
ATOM 2174 C CA . ASP A 1 269 ? -20.505 1.875 70.770 1.00 95.56 269 ASP A CA 1
ATOM 2175 C C . ASP A 1 269 ? -21.168 1.573 69.418 1.00 95.56 269 ASP A C 1
ATOM 2177 O O . ASP A 1 269 ? -20.488 1.561 68.388 1.00 95.56 269 ASP A O 1
ATOM 2181 N N . TRP A 1 270 ? -22.501 1.464 69.377 1.00 96.38 270 TRP A N 1
ATOM 2182 C CA . TRP A 1 270 ? -23.267 1.383 68.133 1.00 96.38 270 TRP A CA 1
ATOM 2183 C C . TRP A 1 270 ? -23.100 2.642 67.275 1.00 96.38 270 TRP A C 1
ATOM 2185 O O . TRP A 1 270 ? -22.792 2.537 66.085 1.00 96.38 270 TRP A O 1
ATOM 2195 N N . TYR A 1 271 ? -23.223 3.838 67.866 1.00 96.69 271 TYR A N 1
ATOM 2196 C CA . TYR A 1 271 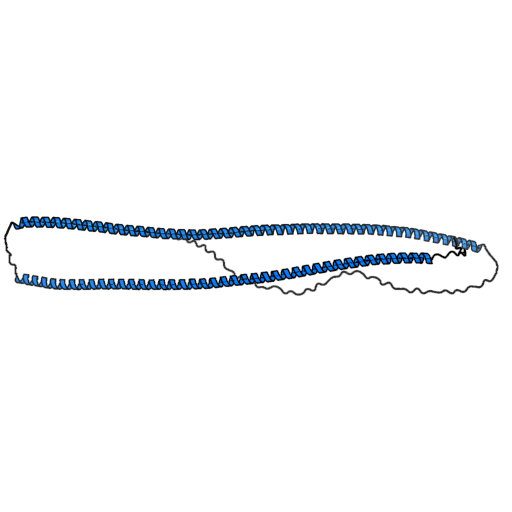? -22.999 5.094 67.148 1.00 96.69 271 TYR A CA 1
ATOM 2197 C C . TYR A 1 271 ? -21.552 5.215 66.669 1.00 96.69 271 TYR A C 1
ATOM 2199 O O . TYR A 1 271 ? -21.336 5.546 65.505 1.00 96.69 271 TYR A O 1
ATOM 2207 N N . LYS A 1 272 ? -20.557 4.903 67.508 1.00 97.75 272 LYS A N 1
ATOM 2208 C CA . LYS A 1 272 ? -19.135 4.910 67.117 1.00 97.75 272 LYS A CA 1
ATOM 2209 C C . LYS A 1 272 ? -18.878 3.971 65.942 1.00 97.75 272 LYS A C 1
ATOM 2211 O O . LYS A 1 272 ? -18.241 4.393 64.979 1.00 97.75 272 LYS A O 1
ATOM 2216 N N . SER A 1 273 ? -19.408 2.746 65.981 1.00 97.31 273 SER A N 1
ATOM 2217 C CA . SER A 1 273 ? -19.294 1.798 64.868 1.00 97.31 273 SER A CA 1
ATOM 2218 C C . SER A 1 273 ? -19.957 2.349 63.609 1.00 97.31 273 SER A C 1
ATOM 2220 O O . SER A 1 273 ? -19.355 2.308 62.541 1.00 97.31 273 SER A O 1
ATOM 2222 N N . LYS A 1 274 ? -21.152 2.948 63.713 1.00 97.38 274 LYS A N 1
ATOM 2223 C CA . LYS A 1 274 ? -21.818 3.546 62.549 1.00 97.38 274 LYS A CA 1
ATOM 2224 C C . LYS A 1 274 ? -21.088 4.744 61.969 1.00 97.38 274 LYS A C 1
ATOM 2226 O O . LYS A 1 274 ? -21.024 4.871 60.747 1.00 97.38 274 LYS A O 1
ATOM 2231 N N . PHE A 1 275 ? -20.504 5.596 62.803 1.00 96.94 275 PHE A N 1
ATOM 2232 C CA . PHE A 1 275 ? -19.654 6.683 62.330 1.00 96.94 275 PHE A CA 1
ATOM 2233 C C . PHE A 1 275 ? -18.386 6.157 61.652 1.00 96.94 275 PHE A C 1
ATOM 2235 O O . PHE A 1 275 ? -17.998 6.694 60.612 1.00 96.94 275 PHE A O 1
ATOM 2242 N N . ALA A 1 276 ? -17.767 5.104 62.190 1.00 97.38 276 ALA A N 1
ATOM 2243 C CA . ALA A 1 276 ? -16.608 4.462 61.577 1.00 97.38 276 ALA A CA 1
ATOM 2244 C C . ALA A 1 276 ? -16.955 3.862 60.204 1.00 97.38 276 ALA A C 1
ATOM 2246 O O . ALA A 1 276 ? -16.283 4.193 59.228 1.00 97.38 276 ALA A O 1
ATOM 2247 N N . ASP A 1 277 ? -18.048 3.098 60.099 1.00 96.81 277 ASP A N 1
ATOM 2248 C CA . ASP A 1 277 ? -18.531 2.511 58.841 1.00 96.81 277 ASP A CA 1
ATOM 2249 C C . ASP A 1 277 ? -18.793 3.586 57.774 1.00 96.81 277 ASP A C 1
ATOM 2251 O O . ASP A 1 277 ? -18.366 3.460 56.625 1.00 96.81 277 ASP A O 1
ATOM 2255 N N . LEU A 1 278 ? -19.487 4.671 58.147 1.00 96.06 278 LEU A N 1
ATOM 2256 C CA . LEU A 1 278 ? -19.782 5.781 57.236 1.00 96.06 278 LEU A CA 1
ATOM 2257 C C . LEU A 1 278 ? -18.507 6.499 56.786 1.00 96.06 278 LEU A C 1
ATOM 2259 O O . LEU A 1 278 ? -18.381 6.853 55.613 1.00 96.06 278 LEU A O 1
ATOM 2263 N N . THR A 1 279 ? -17.553 6.691 57.696 1.00 97.12 279 THR A N 1
ATOM 2264 C CA . THR A 1 279 ? -16.262 7.318 57.387 1.00 97.12 279 THR A CA 1
ATOM 2265 C C . THR A 1 279 ? -15.436 6.434 56.454 1.00 97.12 279 THR A C 1
ATOM 2267 O O . THR A 1 279 ? -14.869 6.925 55.479 1.00 97.12 279 THR A O 1
ATOM 2270 N N . GLU A 1 280 ? -15.400 5.122 56.692 1.00 97.69 280 GLU A N 1
ATOM 2271 C CA . GLU A 1 280 ? -14.709 4.167 55.827 1.00 97.69 280 GLU A CA 1
ATOM 2272 C C . GLU A 1 280 ? -15.348 4.108 54.432 1.00 97.69 280 GLU A C 1
ATOM 2274 O O . GLU A 1 280 ? -14.638 4.162 53.426 1.00 97.69 280 GLU A O 1
ATOM 2279 N N . ALA A 1 281 ? -16.681 4.069 54.348 1.00 96.19 281 ALA A N 1
ATOM 2280 C CA . ALA A 1 281 ? -17.402 4.108 53.078 1.00 96.19 281 ALA A CA 1
ATOM 2281 C C . ALA A 1 281 ? -17.129 5.411 52.303 1.00 96.19 281 ALA A C 1
ATOM 2283 O O . ALA A 1 281 ? -16.880 5.374 51.095 1.00 96.19 281 ALA A O 1
ATOM 2284 N N . ALA A 1 282 ? -17.105 6.557 52.992 1.00 96.75 282 ALA A N 1
ATOM 2285 C CA . ALA A 1 282 ? -16.750 7.841 52.394 1.00 96.75 282 ALA A CA 1
ATOM 2286 C C . ALA A 1 282 ? -15.296 7.860 51.894 1.00 96.75 282 ALA A C 1
ATOM 2288 O O . ALA A 1 282 ? -15.033 8.365 50.801 1.00 96.75 282 ALA A O 1
ATOM 2289 N N . ASN A 1 283 ? -14.354 7.280 52.642 1.00 96.69 283 ASN A N 1
ATOM 2290 C CA . ASN A 1 283 ? -12.953 7.174 52.232 1.00 96.69 283 ASN A CA 1
ATOM 2291 C C . ASN A 1 283 ? -12.788 6.281 50.995 1.00 96.69 283 ASN A C 1
ATOM 2293 O O . ASN A 1 283 ? -12.148 6.701 50.034 1.00 96.69 283 ASN A O 1
ATOM 2297 N N . LYS A 1 284 ? -13.431 5.106 50.966 1.00 96.69 284 LYS A N 1
ATOM 2298 C CA . LYS A 1 284 ? -13.433 4.206 49.797 1.00 96.69 284 LYS A CA 1
ATOM 2299 C C . LYS A 1 284 ? -14.012 4.884 48.557 1.00 96.69 284 LYS A C 1
ATOM 2301 O O . LYS A 1 284 ? -13.435 4.785 47.479 1.00 96.69 284 LYS A O 1
ATOM 2306 N N . SER A 1 285 ? -15.120 5.610 48.712 1.00 95.62 285 SER A N 1
ATOM 2307 C CA . SER A 1 285 ? -15.734 6.373 47.620 1.00 95.62 285 SER A CA 1
ATOM 2308 C C . SER A 1 285 ? -14.804 7.479 47.099 1.00 95.62 285 SER A C 1
ATOM 2310 O O . SER A 1 285 ? -14.607 7.609 45.890 1.00 95.62 285 SER A O 1
ATOM 2312 N N . ASN A 1 286 ? -14.152 8.228 47.995 1.00 96.19 286 ASN A N 1
ATOM 2313 C CA . ASN A 1 286 ? -13.165 9.243 47.613 1.00 96.19 286 ASN A CA 1
ATOM 2314 C C . ASN A 1 286 ? -11.943 8.641 46.904 1.00 96.19 286 ASN A C 1
ATOM 2316 O O . ASN A 1 286 ? -11.453 9.218 45.933 1.00 96.19 286 ASN A O 1
ATOM 2320 N N . GLU A 1 287 ? -11.452 7.489 47.359 1.00 97.31 287 GLU A N 1
ATOM 2321 C CA . GLU A 1 287 ? -10.328 6.801 46.726 1.00 97.31 287 GLU A CA 1
ATOM 2322 C C . GLU A 1 287 ? -10.695 6.262 45.340 1.00 97.31 287 GLU A C 1
ATOM 2324 O O . GLU A 1 287 ? -9.956 6.506 44.386 1.00 97.31 287 GLU A O 1
ATOM 2329 N N . ALA A 1 288 ? -11.869 5.643 45.190 1.00 94.06 288 ALA A N 1
ATOM 2330 C CA . ALA A 1 288 ? -12.391 5.218 43.893 1.00 94.06 288 ALA A CA 1
ATOM 2331 C C . ALA A 1 288 ? -12.533 6.404 42.924 1.00 94.06 288 ALA A C 1
ATOM 2333 O O . ALA A 1 288 ? -12.106 6.324 41.772 1.00 94.06 288 ALA A O 1
ATOM 2334 N N . LEU A 1 289 ? -13.043 7.546 43.401 1.00 95.62 289 LEU A N 1
ATOM 2335 C CA . LEU A 1 289 ? -13.130 8.770 42.603 1.00 95.62 289 LEU A CA 1
ATOM 2336 C C . LEU A 1 289 ? -11.743 9.299 42.207 1.00 95.62 289 LEU A C 1
ATOM 2338 O O . LEU A 1 289 ? -11.565 9.790 41.090 1.00 95.62 289 LEU A O 1
ATOM 2342 N N . ARG A 1 290 ? -10.752 9.218 43.102 1.00 96.81 290 ARG A N 1
ATOM 2343 C CA . ARG A 1 290 ? -9.368 9.624 42.821 1.00 96.81 290 ARG A CA 1
ATOM 2344 C C . ARG A 1 290 ? -8.740 8.737 41.747 1.00 96.81 290 ARG A C 1
ATOM 2346 O O . ARG A 1 290 ? -8.124 9.277 40.831 1.00 96.81 290 ARG A O 1
ATOM 2353 N N . LEU A 1 291 ? -8.920 7.419 41.840 1.00 95.50 291 LEU A N 1
ATOM 2354 C CA . LEU A 1 291 ? -8.426 6.456 40.853 1.00 95.50 291 LEU A CA 1
ATOM 2355 C C . LEU A 1 291 ? -9.091 6.668 39.491 1.00 95.50 291 LEU A C 1
ATOM 2357 O O . LEU A 1 291 ? -8.383 6.854 38.507 1.00 95.50 291 LEU A O 1
ATOM 2361 N N . ALA A 1 292 ? -10.419 6.800 39.439 1.00 90.81 292 ALA A N 1
ATOM 2362 C CA . ALA A 1 292 ? -11.137 7.084 38.194 1.00 90.81 292 ALA A CA 1
ATOM 2363 C C . ALA A 1 292 ? -10.678 8.401 37.537 1.00 90.81 292 ALA A C 1
ATOM 2365 O O . ALA A 1 292 ? -10.516 8.487 36.318 1.00 90.81 292 ALA A O 1
ATOM 2366 N N . LYS A 1 293 ? -10.407 9.444 38.337 1.00 94.56 293 LYS A N 1
ATOM 2367 C CA . LYS A 1 293 ? -9.824 10.702 37.837 1.00 94.56 293 LYS A CA 1
ATOM 2368 C C . LYS A 1 293 ? -8.398 10.526 37.322 1.00 94.56 293 LYS A C 1
ATOM 2370 O O . LYS A 1 293 ? -8.027 11.197 36.360 1.00 94.56 293 LYS A O 1
ATOM 2375 N N . GLN A 1 294 ? -7.587 9.693 37.968 1.00 94.50 294 GLN A N 1
ATOM 2376 C CA . GLN A 1 294 ? -6.231 9.399 37.513 1.00 94.50 294 GLN A CA 1
ATOM 2377 C C . GLN A 1 294 ? -6.266 8.653 36.174 1.00 94.50 294 GLN A C 1
ATOM 2379 O O . GLN A 1 294 ? -5.670 9.134 35.216 1.00 94.50 294 GLN A O 1
ATOM 2384 N N . GLU A 1 295 ? -7.057 7.584 36.072 1.00 90.00 295 GLU A N 1
ATOM 2385 C CA . GLU A 1 295 ? -7.246 6.817 34.835 1.00 90.00 295 GLU A CA 1
ATOM 2386 C C . GLU A 1 295 ? -7.759 7.700 33.692 1.00 90.00 295 GLU A C 1
ATOM 2388 O O . GLU A 1 295 ? -7.198 7.695 32.601 1.00 90.00 295 GLU A O 1
ATOM 2393 N N . SER A 1 296 ? -8.759 8.551 33.947 1.00 91.06 296 SER A N 1
ATOM 2394 C CA . SER A 1 296 ? -9.252 9.518 32.958 1.00 91.06 296 SER A CA 1
ATOM 2395 C C . SER A 1 296 ? -8.153 10.471 32.461 1.00 91.06 296 SER A C 1
ATOM 2397 O O . SER A 1 296 ? -8.087 10.781 31.268 1.00 91.06 296 SER A O 1
ATOM 2399 N N . ASN A 1 297 ? -7.254 10.918 33.344 1.00 93.00 297 ASN A N 1
ATOM 2400 C CA . ASN A 1 297 ? -6.115 11.747 32.946 1.00 93.00 297 ASN A CA 1
ATOM 2401 C C . ASN A 1 297 ? -5.062 10.968 32.152 1.00 93.00 297 ASN A C 1
ATOM 2403 O O . ASN A 1 297 ? -4.487 11.535 31.221 1.00 93.00 297 ASN A O 1
ATOM 2407 N N . ASP A 1 298 ? -4.821 9.704 32.488 1.00 92.31 298 ASP A N 1
ATOM 2408 C CA . ASP A 1 298 ? -3.884 8.842 31.768 1.00 92.31 298 ASP A CA 1
ATOM 2409 C C . ASP A 1 298 ? -4.402 8.527 30.358 1.00 92.31 298 ASP A C 1
ATOM 2411 O O . ASP A 1 298 ? -3.664 8.713 29.388 1.00 92.31 298 ASP A O 1
ATOM 2415 N N . TYR A 1 299 ? -5.694 8.214 30.205 1.00 86.06 299 TYR A N 1
ATOM 2416 C CA . TYR A 1 299 ? -6.332 8.082 28.891 1.00 86.06 299 TYR A CA 1
ATOM 2417 C C . TYR A 1 299 ? -6.256 9.383 28.088 1.00 86.06 299 TYR A C 1
ATOM 2419 O O . TYR A 1 299 ? -5.907 9.365 26.910 1.00 86.06 299 TYR A O 1
ATOM 2427 N N . ARG A 1 300 ? -6.497 10.542 28.715 1.00 90.19 300 ARG A N 1
ATOM 2428 C CA . ARG A 1 300 ? -6.360 11.843 28.040 1.00 90.19 300 ARG A CA 1
ATOM 2429 C C . ARG A 1 300 ? -4.931 12.089 27.543 1.00 90.19 300 ARG A C 1
ATOM 2431 O O . ARG A 1 300 ? -4.752 12.606 26.442 1.00 90.19 300 ARG A O 1
ATOM 2438 N N . ARG A 1 301 ? -3.914 11.716 28.329 1.00 91.81 301 ARG A N 1
ATOM 2439 C CA . ARG A 1 301 ? -2.499 11.796 27.921 1.00 91.81 301 ARG A CA 1
ATOM 2440 C C . ARG A 1 301 ? -2.186 10.836 26.779 1.00 91.81 301 ARG A C 1
ATOM 2442 O O . ARG A 1 301 ? -1.496 11.236 25.848 1.00 91.81 301 ARG A O 1
ATOM 2449 N N . GLN A 1 302 ? -2.711 9.614 26.821 1.00 91.38 302 GLN A N 1
ATOM 2450 C CA . GLN A 1 302 ? -2.531 8.627 25.758 1.00 91.38 302 GLN A CA 1
ATOM 2451 C C . GLN A 1 302 ? -3.150 9.102 24.440 1.00 91.38 302 GLN A C 1
ATOM 2453 O O . GLN A 1 302 ? -2.491 9.048 23.407 1.00 91.38 302 GLN A O 1
ATOM 2458 N N . VAL A 1 303 ? -4.370 9.643 24.483 1.00 87.19 303 VAL A N 1
ATOM 2459 C CA . VAL A 1 303 ? -5.029 10.239 23.312 1.00 87.19 303 VAL A CA 1
ATOM 2460 C C . VAL A 1 303 ? -4.185 11.373 22.738 1.00 87.19 303 VAL A C 1
ATOM 2462 O O . VAL A 1 303 ? -3.961 11.412 21.531 1.00 87.19 303 VAL A O 1
ATOM 2465 N N . GLN A 1 304 ? -3.664 12.269 23.581 1.00 89.50 304 GLN A N 1
ATOM 2466 C CA . GLN A 1 304 ? -2.797 13.354 23.119 1.00 89.50 304 GLN A CA 1
ATOM 2467 C C . GLN A 1 304 ? -1.499 12.827 22.486 1.00 89.50 304 GLN A C 1
ATOM 2469 O O . GLN A 1 304 ? -1.100 13.320 21.436 1.00 89.50 304 GLN A O 1
ATOM 2474 N N . ALA A 1 305 ? -0.860 11.821 23.089 1.00 86.88 305 ALA A N 1
ATOM 2475 C CA . ALA A 1 305 ? 0.362 11.219 22.559 1.00 86.88 305 ALA A CA 1
ATOM 2476 C C . ALA A 1 305 ? 0.132 10.569 21.185 1.00 86.88 305 ALA A C 1
ATOM 2478 O O . ALA A 1 305 ? 0.869 10.866 20.248 1.00 86.88 305 ALA A O 1
ATOM 2479 N N . LEU A 1 306 ? -0.930 9.766 21.050 1.00 82.12 306 LEU A N 1
ATOM 2480 C CA . LEU A 1 306 ? -1.322 9.152 19.779 1.00 82.12 306 LEU A CA 1
ATOM 2481 C C . LEU A 1 306 ? -1.691 10.204 18.727 1.00 82.12 306 LEU A C 1
ATOM 2483 O O . LEU A 1 306 ? -1.346 10.050 17.562 1.00 82.12 306 LEU A O 1
ATOM 2487 N N . THR A 1 307 ? -2.343 11.299 19.127 1.00 86.19 307 THR A N 1
ATOM 2488 C CA . THR A 1 307 ? -2.662 12.408 18.211 1.00 86.19 307 THR A CA 1
ATOM 2489 C C . THR A 1 307 ? -1.383 13.050 17.669 1.00 86.19 307 THR A C 1
ATOM 2491 O O . THR A 1 307 ? -1.246 13.211 16.460 1.00 86.19 307 THR A O 1
ATOM 2494 N N . CYS A 1 308 ? -0.407 13.341 18.538 1.00 91.19 308 CYS A N 1
ATOM 2495 C CA . CYS A 1 308 ? 0.890 13.871 18.116 1.00 91.19 308 CYS A CA 1
ATOM 2496 C C . CYS A 1 308 ? 1.656 12.899 17.203 1.00 91.19 308 CYS A C 1
ATOM 2498 O O . CYS A 1 308 ? 2.309 13.340 16.261 1.00 91.19 308 CYS A O 1
ATOM 2500 N N . GLU A 1 309 ? 1.594 11.592 17.470 1.00 90.94 309 GLU A N 1
ATOM 2501 C CA . GLU A 1 309 ? 2.220 10.570 16.624 1.00 90.94 309 GLU A CA 1
ATOM 2502 C C . GLU A 1 309 ? 1.574 10.514 15.235 1.00 90.94 309 GLU A C 1
ATOM 2504 O O . GLU A 1 309 ? 2.282 10.510 14.229 1.00 90.94 309 GLU A O 1
ATOM 2509 N N . VAL A 1 310 ? 0.241 10.560 15.162 1.00 84.62 310 VAL A N 1
ATOM 2510 C CA . VAL A 1 310 ? -0.497 10.630 13.893 1.00 84.62 310 VAL A CA 1
ATOM 2511 C C . VAL A 1 310 ? -0.113 11.878 13.103 1.00 84.62 310 VAL A C 1
ATOM 2513 O O . VAL A 1 310 ? 0.148 11.778 11.906 1.00 84.62 310 VAL A O 1
ATOM 2516 N N . ASP A 1 311 ? -0.043 13.043 13.743 1.00 89.81 311 ASP A N 1
ATOM 2517 C CA . ASP A 1 311 ? 0.330 14.288 13.064 1.00 89.81 311 ASP A CA 1
ATOM 2518 C C . ASP A 1 311 ? 1.797 14.273 12.601 1.00 89.81 311 ASP A C 1
ATOM 2520 O O . ASP A 1 311 ? 2.102 14.733 11.499 1.00 89.81 311 ASP A O 1
ATOM 2524 N N . ALA A 1 312 ? 2.702 13.672 13.380 1.00 84.62 312 ALA A N 1
ATOM 2525 C CA . ALA A 1 312 ? 4.089 13.463 12.972 1.00 84.62 312 ALA A CA 1
ATOM 2526 C C . ALA A 1 312 ? 4.197 12.528 11.755 1.00 84.62 312 ALA A C 1
ATOM 2528 O O . ALA A 1 312 ? 4.907 12.854 10.804 1.00 84.62 312 ALA A O 1
ATOM 2529 N N . LEU A 1 313 ? 3.472 11.403 11.751 1.00 80.12 313 LEU A N 1
ATOM 2530 C CA . LEU A 1 313 ? 3.440 10.460 10.628 1.00 80.12 313 LEU A CA 1
ATOM 2531 C C . LEU A 1 313 ? 2.796 11.063 9.374 1.00 80.12 313 LEU A C 1
ATOM 2533 O O . LEU A 1 313 ? 3.260 10.818 8.263 1.00 80.12 313 LEU A O 1
ATOM 2537 N N . LYS A 1 314 ? 1.759 11.894 9.524 1.00 87.19 314 LYS A N 1
ATOM 2538 C CA . LYS A 1 314 ? 1.204 12.669 8.404 1.00 87.19 314 LYS A CA 1
ATOM 2539 C C . LYS A 1 314 ? 2.248 13.621 7.826 1.00 87.19 314 LYS A C 1
ATOM 2541 O O . LYS A 1 314 ? 2.440 13.638 6.616 1.00 87.19 314 LYS A O 1
ATOM 2546 N N . GLY A 1 315 ? 2.972 14.346 8.680 1.00 86.25 315 GLY A N 1
ATOM 2547 C CA . GLY A 1 315 ? 4.039 15.249 8.249 1.00 86.25 315 GLY A CA 1
ATOM 2548 C C . GLY A 1 315 ? 5.188 14.535 7.526 1.00 86.25 315 GLY A C 1
ATOM 2549 O O . GLY A 1 315 ? 5.698 15.042 6.524 1.00 86.25 315 GLY A O 1
ATOM 2550 N N . THR A 1 316 ? 5.591 13.342 7.982 1.00 87.44 316 THR A N 1
ATOM 2551 C CA . THR A 1 316 ? 6.607 12.546 7.272 1.00 87.44 316 THR A CA 1
ATOM 2552 C C . THR A 1 316 ? 6.081 12.019 5.942 1.00 87.44 316 THR A C 1
ATOM 2554 O O . THR A 1 316 ? 6.813 12.084 4.955 1.00 87.44 316 THR A O 1
ATOM 2557 N N . ASN A 1 317 ? 4.824 11.574 5.877 1.00 81.69 317 ASN A N 1
ATOM 2558 C CA . ASN A 1 317 ? 4.210 11.118 4.632 1.00 81.69 317 ASN A CA 1
ATOM 2559 C C . ASN A 1 317 ? 4.115 12.251 3.596 1.00 81.69 317 ASN A C 1
ATOM 2561 O O . ASN A 1 317 ? 4.603 12.106 2.481 1.00 81.69 317 ASN A O 1
ATOM 2565 N N . GLU A 1 318 ? 3.620 13.430 3.986 1.00 91.81 318 GLU A N 1
ATOM 2566 C CA . GLU A 1 318 ? 3.580 14.611 3.110 1.00 91.81 318 GLU A CA 1
ATOM 2567 C C . GLU A 1 318 ? 4.974 15.015 2.598 1.00 91.81 318 GLU A C 1
ATOM 2569 O O . GLU A 1 318 ? 5.118 15.510 1.477 1.00 91.81 318 GLU A O 1
ATOM 2574 N N . SER A 1 319 ? 6.019 14.843 3.415 1.00 90.50 319 SER A N 1
ATOM 2575 C CA . SER A 1 319 ? 7.408 15.084 3.010 1.00 90.50 319 SER A CA 1
ATOM 2576 C C . SER A 1 319 ? 7.895 14.064 1.981 1.00 90.50 319 SER A C 1
ATOM 2578 O O . SER A 1 319 ? 8.489 14.457 0.976 1.00 90.50 319 SER A O 1
ATOM 2580 N N . LEU A 1 320 ? 7.608 12.777 2.189 1.00 84.69 320 LEU A N 1
ATOM 2581 C CA . LEU A 1 320 ? 7.962 11.709 1.253 1.00 84.69 320 LEU A CA 1
ATOM 2582 C C . LEU A 1 320 ? 7.212 11.842 -0.076 1.00 84.69 320 LEU A C 1
ATOM 2584 O O . LEU A 1 320 ? 7.832 11.744 -1.129 1.00 84.69 320 LEU A O 1
ATOM 2588 N N . GLU A 1 321 ? 5.916 12.153 -0.049 1.00 88.06 321 GLU A N 1
ATOM 2589 C CA . GLU A 1 321 ? 5.132 12.421 -1.260 1.00 88.06 321 GLU A CA 1
ATOM 2590 C C . GLU A 1 321 ? 5.679 13.616 -2.046 1.00 88.06 321 GLU A C 1
ATOM 2592 O O . GLU A 1 321 ? 5.697 13.608 -3.276 1.00 88.06 321 GLU A O 1
ATOM 2597 N N . ARG A 1 322 ? 6.136 14.667 -1.353 1.00 93.25 322 ARG A N 1
ATOM 2598 C CA . ARG A 1 322 ? 6.773 15.821 -1.999 1.00 93.25 322 ARG A CA 1
ATOM 2599 C C . ARG A 1 322 ? 8.105 15.437 -2.641 1.00 93.25 322 ARG A C 1
ATOM 2601 O O . ARG A 1 322 ? 8.301 15.771 -3.801 1.00 93.25 322 ARG A O 1
ATOM 2608 N N . GLN A 1 323 ? 8.954 14.681 -1.943 1.00 91.19 323 GLN A N 1
ATOM 2609 C CA . GLN A 1 323 ? 10.211 14.170 -2.507 1.00 91.19 323 GLN A CA 1
ATOM 2610 C C . GLN A 1 323 ? 9.969 13.263 -3.718 1.00 91.19 323 GLN A C 1
ATOM 2612 O O . GLN A 1 323 ? 10.692 13.352 -4.703 1.00 91.19 323 GLN A O 1
ATOM 2617 N N . MET A 1 324 ? 8.938 12.417 -3.677 1.00 88.62 324 MET A N 1
ATOM 2618 C CA . MET A 1 324 ? 8.566 11.560 -4.801 1.00 88.62 324 MET A CA 1
ATOM 2619 C C . MET A 1 324 ? 8.144 12.388 -6.018 1.00 88.62 324 MET A C 1
ATOM 2621 O O . MET A 1 324 ? 8.679 12.169 -7.100 1.00 88.62 324 MET A O 1
ATOM 2625 N N . ARG A 1 325 ? 7.279 13.396 -5.832 1.00 93.25 325 ARG A N 1
ATOM 2626 C CA . ARG A 1 325 ? 6.889 14.325 -6.906 1.00 93.25 325 ARG A CA 1
ATOM 2627 C C . ARG A 1 325 ? 8.082 15.088 -7.484 1.00 93.25 325 ARG A C 1
ATOM 2629 O O . ARG A 1 325 ? 8.201 15.190 -8.697 1.00 93.25 325 ARG A O 1
ATOM 2636 N N . GLU A 1 326 ? 8.980 15.590 -6.635 1.00 96.44 326 GLU A N 1
ATOM 2637 C CA . GLU A 1 326 ? 10.205 16.273 -7.078 1.00 96.44 326 GLU A CA 1
ATOM 2638 C C . GLU A 1 326 ? 11.115 15.334 -7.888 1.00 96.44 326 GLU A C 1
ATOM 2640 O O . GLU A 1 326 ? 11.673 15.733 -8.908 1.00 96.44 326 GLU A O 1
ATOM 2645 N N . MET A 1 327 ? 11.249 14.069 -7.476 1.00 89.94 327 MET A N 1
ATOM 2646 C CA . MET A 1 327 ? 12.003 13.061 -8.226 1.00 89.94 327 MET A CA 1
ATOM 2647 C C . MET A 1 327 ? 11.349 12.738 -9.574 1.00 89.94 327 MET A C 1
ATOM 2649 O O . MET A 1 327 ? 12.050 12.679 -10.581 1.00 89.94 327 MET A O 1
ATOM 2653 N N . GLU A 1 328 ? 10.028 12.557 -9.615 1.00 91.62 328 GLU A N 1
ATOM 2654 C CA . GLU A 1 328 ? 9.267 12.339 -10.853 1.00 91.62 328 GLU A CA 1
ATOM 2655 C C . GLU A 1 328 ? 9.415 13.518 -11.825 1.00 91.62 328 GLU A C 1
ATOM 2657 O O . GLU A 1 328 ? 9.674 13.304 -13.009 1.00 91.62 328 GLU A O 1
ATOM 2662 N N . GLU A 1 329 ? 9.323 14.757 -11.334 1.00 95.50 329 GLU A N 1
ATOM 2663 C CA . GLU A 1 329 ? 9.522 15.970 -12.134 1.00 95.50 329 GLU A CA 1
ATOM 2664 C C . GLU A 1 329 ? 10.957 16.061 -12.670 1.00 95.50 329 GLU A C 1
ATOM 2666 O O . GLU A 1 329 ? 11.161 16.313 -13.858 1.00 95.50 329 GLU A O 1
ATOM 2671 N N . ASN A 1 330 ? 11.959 15.771 -11.835 1.00 96.31 330 ASN A N 1
ATOM 2672 C CA . ASN A 1 330 ? 13.359 15.731 -12.260 1.00 96.31 330 ASN A CA 1
ATOM 2673 C C . ASN A 1 330 ? 13.602 14.679 -13.351 1.00 96.31 330 ASN A C 1
ATOM 2675 O O . ASN A 1 330 ? 14.263 14.975 -14.348 1.00 96.31 330 ASN A O 1
ATOM 2679 N N . PHE A 1 331 ? 13.037 13.475 -13.211 1.00 93.88 331 PHE A N 1
ATOM 2680 C CA . PHE A 1 331 ? 13.130 12.438 -14.240 1.00 93.88 331 PHE A CA 1
ATOM 2681 C C . PHE A 1 331 ? 12.403 12.829 -15.527 1.00 93.88 331 PHE A C 1
ATOM 2683 O O . PHE A 1 331 ? 12.920 12.580 -16.617 1.00 93.88 331 PHE A O 1
ATOM 2690 N N . ALA A 1 332 ? 11.236 13.467 -15.430 1.00 94.69 332 ALA A N 1
ATOM 2691 C CA . ALA A 1 332 ? 10.518 13.977 -16.594 1.00 94.69 332 ALA A CA 1
ATOM 2692 C C . ALA A 1 332 ? 11.343 15.044 -17.334 1.00 94.69 332 ALA A C 1
ATOM 2694 O O . ALA A 1 332 ? 11.454 14.992 -18.561 1.00 94.69 332 ALA A O 1
ATOM 2695 N N . MET A 1 333 ? 11.989 15.958 -16.603 1.00 96.56 333 MET A N 1
ATOM 2696 C CA . MET A 1 333 ? 12.896 16.956 -17.179 1.00 96.56 333 MET A CA 1
ATOM 2697 C C . MET A 1 333 ? 14.122 16.316 -17.845 1.00 96.56 333 MET A C 1
ATOM 2699 O O . MET A 1 333 ? 14.477 16.694 -18.962 1.00 96.56 333 MET A O 1
ATOM 2703 N N . GLU A 1 334 ? 14.766 15.334 -17.208 1.00 97.00 334 GLU A N 1
ATOM 2704 C CA . GLU A 1 334 ? 15.923 14.633 -17.785 1.00 97.00 334 GLU A CA 1
ATOM 2705 C C . GLU A 1 334 ? 15.538 13.821 -19.031 1.00 97.00 334 GLU A C 1
ATOM 2707 O O . GLU A 1 334 ? 16.271 13.813 -20.027 1.00 97.00 334 GLU A O 1
ATOM 2712 N N . SER A 1 335 ? 14.367 13.184 -19.005 1.00 95.62 335 SER A N 1
ATOM 2713 C CA . SER A 1 335 ? 13.806 12.466 -20.148 1.00 95.62 335 SER A CA 1
ATOM 2714 C C . SER A 1 335 ? 13.525 13.415 -21.312 1.00 95.62 335 SER A C 1
ATOM 2716 O O . SER A 1 335 ? 13.985 13.148 -22.421 1.00 95.62 335 SER A O 1
ATOM 2718 N N . SER A 1 336 ? 12.880 14.561 -21.056 1.00 97.44 336 SER A N 1
ATOM 2719 C CA . SER A 1 336 ? 12.660 15.604 -22.066 1.00 97.44 336 SER A CA 1
ATOM 2720 C C . SER A 1 336 ? 13.983 16.117 -22.631 1.00 97.44 336 SER A C 1
ATOM 2722 O O . SER A 1 336 ? 14.154 16.148 -23.841 1.00 97.44 336 SER A O 1
ATOM 2724 N N . SER A 1 337 ? 14.967 16.426 -21.780 1.00 98.19 337 SER A N 1
ATOM 2725 C CA . SER A 1 337 ? 16.286 16.887 -22.233 1.00 98.19 337 SER A CA 1
ATOM 2726 C C . SER A 1 337 ? 17.013 15.845 -23.087 1.00 98.19 337 SER A C 1
ATOM 2728 O O . SER A 1 337 ? 17.721 16.192 -24.032 1.00 98.19 337 SER A O 1
ATOM 2730 N N . SER A 1 338 ? 16.872 14.562 -22.758 1.00 95.38 338 SER A N 1
ATOM 2731 C CA . SER A 1 338 ? 17.446 13.471 -23.548 1.00 95.38 338 SER A CA 1
ATOM 2732 C C . SER A 1 338 ? 16.717 13.299 -24.877 1.00 95.38 338 SER A C 1
ATOM 2734 O O . SER A 1 338 ? 17.368 13.093 -25.898 1.00 95.38 338 SER A O 1
ATOM 2736 N N . HIS A 1 339 ? 15.391 13.435 -24.881 1.00 97.69 339 HIS A N 1
ATOM 2737 C CA . HIS A 1 339 ? 14.583 13.429 -26.094 1.00 97.69 339 HIS A CA 1
ATOM 2738 C C . HIS A 1 339 ? 14.952 14.593 -27.020 1.00 97.69 339 HIS A C 1
ATOM 2740 O O . HIS A 1 339 ? 15.229 14.358 -28.191 1.00 97.69 339 HIS A O 1
ATOM 2746 N N . ASP A 1 340 ? 15.090 15.810 -26.492 1.00 98.25 340 ASP A N 1
ATOM 2747 C CA . ASP A 1 340 ? 15.514 16.984 -27.262 1.00 98.25 340 ASP A CA 1
ATOM 2748 C C . ASP A 1 340 ? 16.894 16.773 -27.905 1.00 98.25 340 ASP A C 1
ATOM 2750 O O . ASP A 1 340 ? 17.104 17.127 -29.063 1.00 98.25 340 ASP A O 1
ATOM 2754 N N . LYS A 1 341 ? 17.838 16.145 -27.187 1.00 98.19 341 LYS A N 1
ATOM 2755 C CA . LYS A 1 341 ? 19.156 15.784 -27.742 1.00 98.19 341 LYS A CA 1
ATOM 2756 C C . LYS A 1 341 ? 19.050 14.750 -28.859 1.00 98.19 341 LYS A C 1
ATOM 2758 O O . LYS A 1 341 ? 19.796 14.839 -29.827 1.00 98.19 341 LYS A O 1
ATOM 2763 N N . ILE A 1 342 ? 18.160 13.765 -28.725 1.00 98.00 342 ILE A N 1
ATOM 2764 C CA . ILE A 1 342 ? 17.907 12.780 -29.784 1.00 98.00 342 ILE A CA 1
ATOM 2765 C C . ILE A 1 342 ? 17.366 13.495 -31.022 1.00 98.00 342 ILE A C 1
ATOM 2767 O O . ILE A 1 342 ? 17.931 13.312 -32.095 1.00 98.00 342 ILE A O 1
ATOM 2771 N N . VAL A 1 343 ? 16.365 14.365 -30.861 1.00 98.31 343 VAL A N 1
ATOM 2772 C CA . VAL A 1 343 ? 15.781 15.145 -31.963 1.00 98.31 343 VAL A CA 1
ATOM 2773 C C . VAL A 1 343 ? 16.842 16.007 -32.653 1.00 98.31 343 VAL A C 1
ATOM 2775 O O . VAL A 1 343 ? 16.936 15.994 -33.874 1.00 98.31 343 VAL A O 1
ATOM 2778 N N . GLN A 1 344 ? 17.706 16.691 -31.895 1.00 98.31 344 GLN A N 1
ATOM 2779 C CA . GLN A 1 344 ? 18.814 17.466 -32.470 1.00 98.31 344 GLN A CA 1
ATOM 2780 C C . GLN A 1 344 ? 19.772 16.599 -33.301 1.00 98.31 344 GLN A C 1
ATOM 2782 O O . GLN A 1 344 ? 20.154 16.983 -34.403 1.00 98.31 344 GLN A O 1
ATOM 2787 N N . LEU A 1 345 ? 20.144 15.416 -32.803 1.00 98.06 345 LEU A N 1
ATOM 2788 C CA . LEU A 1 345 ? 21.023 14.495 -33.531 1.00 98.06 345 LEU A CA 1
ATOM 2789 C C . LEU A 1 345 ? 20.347 13.887 -34.770 1.00 98.06 345 LEU A C 1
ATOM 2791 O O . LEU A 1 345 ? 21.018 13.619 -35.772 1.00 98.06 345 LEU A O 1
ATOM 2795 N N . GLU A 1 346 ? 19.038 13.647 -34.715 1.00 98.06 346 GLU A N 1
ATOM 2796 C CA . GLU A 1 346 ? 18.239 13.199 -35.857 1.00 98.06 346 GLU A CA 1
ATOM 2797 C C . GLU A 1 346 ? 18.179 14.278 -36.945 1.00 98.06 346 GLU A C 1
ATOM 2799 O O . GLU A 1 346 ? 18.434 13.964 -38.112 1.00 98.06 346 GLU A O 1
ATOM 2804 N N . ASP A 1 347 ? 17.954 15.539 -36.565 1.00 98.31 347 ASP A N 1
ATOM 2805 C CA . ASP A 1 347 ? 17.979 16.695 -37.468 1.00 98.31 347 ASP A CA 1
ATOM 2806 C C . ASP A 1 347 ? 19.361 16.883 -38.106 1.00 98.31 347 ASP A C 1
ATOM 2808 O O . ASP A 1 347 ? 19.463 17.013 -39.326 1.00 98.31 347 ASP A O 1
ATOM 2812 N N . ASP A 1 348 ? 20.443 16.818 -37.325 1.00 98.31 348 ASP A N 1
ATOM 2813 C CA . ASP A 1 348 ? 21.813 16.886 -37.849 1.00 98.31 348 ASP A CA 1
ATOM 2814 C C . ASP A 1 348 ? 22.091 15.750 -38.843 1.00 98.31 348 ASP A C 1
ATOM 2816 O O . ASP A 1 348 ? 22.676 15.958 -39.910 1.00 98.31 348 ASP A O 1
ATOM 2820 N N . THR A 1 349 ? 21.627 14.538 -38.532 1.00 97.88 349 THR A N 1
ATOM 2821 C CA . THR A 1 349 ? 21.757 13.383 -39.427 1.00 97.88 349 THR A CA 1
ATOM 2822 C C . THR A 1 349 ? 20.979 13.597 -40.724 1.00 97.88 349 THR A C 1
ATOM 2824 O O . THR A 1 349 ? 21.464 13.230 -41.798 1.00 97.88 349 THR A O 1
ATOM 2827 N N . GLN A 1 350 ? 19.779 14.174 -40.651 1.00 98.06 350 GLN A N 1
ATOM 2828 C CA . GLN A 1 350 ? 18.969 14.475 -41.826 1.00 98.06 350 GLN A CA 1
ATOM 2829 C C . GLN A 1 350 ? 19.604 15.581 -42.675 1.00 98.06 350 GLN A C 1
ATOM 2831 O O . GLN A 1 350 ? 19.732 15.410 -43.886 1.00 98.06 350 GLN A O 1
ATOM 2836 N N . ASN A 1 351 ? 20.109 16.643 -42.047 1.00 98.31 351 ASN A N 1
ATOM 2837 C CA . ASN A 1 351 ? 20.839 17.716 -42.720 1.00 98.31 351 ASN A CA 1
ATOM 2838 C C . ASN A 1 351 ? 22.056 17.171 -43.485 1.00 98.31 351 ASN A C 1
ATOM 2840 O O . ASN A 1 351 ? 22.218 17.457 -44.670 1.00 98.31 351 ASN A O 1
ATOM 2844 N N . MET A 1 352 ? 22.865 16.310 -42.857 1.00 97.56 352 MET A N 1
ATOM 2845 C CA . MET A 1 352 ? 24.031 15.688 -43.504 1.00 97.56 352 MET A CA 1
ATOM 2846 C C . MET A 1 352 ? 23.641 14.767 -44.670 1.00 97.56 352 MET A C 1
ATOM 2848 O O . MET A 1 352 ? 24.352 14.697 -45.674 1.00 97.56 352 MET A O 1
ATOM 2852 N N . LYS A 1 353 ? 22.507 14.056 -44.575 1.00 98.25 353 LYS A N 1
ATOM 2853 C CA . LYS A 1 353 ? 21.968 13.263 -45.695 1.00 98.25 353 LYS A CA 1
ATOM 2854 C C . LYS A 1 353 ? 21.546 14.155 -46.860 1.00 98.25 353 LYS A C 1
ATOM 2856 O O . LYS A 1 353 ? 21.857 13.826 -48.004 1.00 98.25 353 LYS A O 1
ATOM 2861 N N . ASP A 1 354 ? 20.881 15.272 -46.582 1.00 98.19 354 ASP A N 1
ATOM 2862 C CA . ASP A 1 354 ? 20.439 16.220 -47.606 1.00 98.19 354 ASP A CA 1
ATOM 2863 C C . ASP A 1 354 ? 21.634 16.909 -48.285 1.00 98.19 354 ASP A C 1
ATOM 2865 O O . ASP A 1 354 ? 21.652 17.063 -49.507 1.00 98.19 354 ASP A O 1
ATOM 2869 N N . GLU A 1 355 ? 22.672 17.272 -47.527 1.00 98.19 355 GLU A N 1
ATOM 2870 C CA . GLU A 1 355 ? 23.942 17.778 -48.066 1.00 98.19 355 GLU A CA 1
ATOM 2871 C C . GLU A 1 355 ? 24.643 16.741 -48.951 1.00 98.19 355 GLU A C 1
ATOM 2873 O O . GLU A 1 355 ? 25.070 17.051 -50.065 1.00 98.19 355 GLU A O 1
ATOM 2878 N N . MET A 1 356 ? 24.696 15.482 -48.514 1.00 97.94 356 MET A N 1
ATOM 2879 C CA . MET A 1 356 ? 25.256 14.390 -49.312 1.00 97.94 356 MET A CA 1
ATOM 2880 C C . MET A 1 356 ? 24.480 14.174 -50.616 1.00 97.94 356 MET A C 1
ATOM 2882 O O . MET A 1 356 ? 25.087 13.971 -51.669 1.00 97.94 356 MET A O 1
ATOM 2886 N N . ALA A 1 357 ? 23.148 14.251 -50.571 1.00 97.69 357 ALA A N 1
ATOM 2887 C CA . ALA A 1 357 ? 22.301 14.158 -51.754 1.00 97.69 357 ALA A CA 1
ATOM 2888 C C . ALA A 1 357 ? 22.550 15.320 -52.731 1.00 97.69 357 ALA A C 1
ATOM 2890 O O . ALA A 1 357 ? 22.643 15.088 -53.938 1.00 97.69 357 ALA A O 1
ATOM 2891 N N . LYS A 1 358 ? 22.728 16.550 -52.225 1.00 97.94 358 LYS A N 1
ATOM 2892 C CA . LYS A 1 358 ? 23.110 17.715 -53.042 1.00 97.94 358 LYS A CA 1
ATOM 2893 C C . LYS A 1 358 ? 24.458 17.501 -53.725 1.00 97.94 358 LYS A C 1
ATOM 2895 O O . LYS A 1 358 ? 24.537 17.651 -54.940 1.00 97.94 358 LYS A O 1
ATOM 2900 N N . HIS A 1 359 ? 25.484 17.070 -52.991 1.00 97.44 359 HIS A N 1
ATOM 2901 C CA . HIS A 1 359 ? 26.794 16.792 -53.583 1.00 97.44 359 HIS A CA 1
ATOM 2902 C C . HIS A 1 359 ? 26.732 15.695 -54.646 1.00 97.44 359 HIS A C 1
ATOM 2904 O O . HIS A 1 359 ? 27.330 15.842 -55.708 1.00 97.44 359 HIS A O 1
ATOM 2910 N N . LEU A 1 360 ? 25.981 14.612 -54.416 1.00 97.81 360 LEU A N 1
ATOM 2911 C CA . LEU A 1 360 ? 25.774 13.574 -55.433 1.00 97.81 360 LEU A CA 1
ATOM 2912 C C . LEU A 1 360 ? 25.132 14.134 -56.709 1.00 97.81 360 LEU A C 1
ATOM 2914 O O . LEU A 1 360 ? 25.540 13.754 -57.807 1.00 97.81 360 LEU A O 1
ATOM 2918 N N . HIS A 1 361 ? 24.168 15.047 -56.575 1.00 97.75 361 HIS A N 1
ATOM 2919 C CA . HIS A 1 361 ? 23.553 15.717 -57.718 1.00 97.75 361 HIS A CA 1
ATOM 2920 C C . HIS A 1 361 ? 24.557 16.607 -58.468 1.00 97.75 361 HIS A C 1
ATOM 2922 O O . HIS A 1 361 ? 24.707 16.463 -59.679 1.00 97.75 361 HIS A O 1
ATOM 2928 N N . GLU A 1 362 ? 25.325 17.433 -57.753 1.00 97.62 362 GLU A N 1
ATOM 2929 C CA . GLU A 1 362 ? 26.383 18.278 -58.328 1.00 97.62 362 GLU A CA 1
ATOM 2930 C C . GLU A 1 362 ? 27.458 17.449 -59.055 1.00 97.62 362 GLU A C 1
ATOM 2932 O O . GLU A 1 362 ? 27.899 17.810 -60.149 1.00 97.62 362 GLU A O 1
ATOM 2937 N N . TYR A 1 363 ? 27.863 16.305 -58.491 1.00 97.69 363 TYR A N 1
ATOM 2938 C CA . TYR A 1 363 ? 28.793 15.379 -59.142 1.00 97.69 363 TYR A CA 1
ATOM 2939 C C . TYR A 1 363 ? 28.206 14.769 -60.415 1.00 97.69 363 TYR A C 1
ATOM 2941 O O . TYR A 1 363 ? 28.924 14.636 -61.409 1.00 97.69 363 TYR A O 1
ATOM 2949 N N . GLN A 1 364 ? 26.923 14.403 -60.405 1.00 97.69 364 GLN A N 1
ATOM 2950 C CA . GLN A 1 364 ? 26.243 13.881 -61.588 1.00 97.69 364 GLN A CA 1
ATOM 2951 C C . GLN A 1 364 ? 26.162 14.940 -62.695 1.00 97.69 364 GLN A C 1
ATOM 2953 O O . GLN A 1 364 ? 26.423 14.626 -63.857 1.00 97.69 364 GLN A O 1
ATOM 2958 N N . ASP A 1 365 ? 25.869 16.192 -62.353 1.00 97.44 365 ASP A N 1
ATOM 2959 C CA . ASP A 1 365 ? 25.838 17.298 -63.309 1.00 97.44 365 ASP A CA 1
ATOM 2960 C C . ASP A 1 365 ? 27.224 17.585 -63.892 1.00 97.44 365 ASP A C 1
ATOM 2962 O O . ASP A 1 365 ? 27.375 17.721 -65.109 1.00 97.44 365 ASP A O 1
ATOM 2966 N N . LEU A 1 366 ? 28.266 17.591 -63.057 1.00 97.75 366 LEU A N 1
ATOM 2967 C CA . LEU A 1 366 ? 29.644 17.750 -63.519 1.00 97.75 366 LEU A CA 1
ATOM 2968 C C . LEU A 1 366 ? 30.074 16.593 -64.432 1.00 97.75 366 LEU A C 1
ATOM 2970 O O . LEU A 1 366 ? 30.747 16.816 -65.441 1.00 97.75 366 LEU A O 1
ATOM 2974 N N . LEU A 1 367 ? 29.664 15.363 -64.114 1.00 97.50 367 LEU A N 1
ATOM 2975 C CA . LEU A 1 367 ? 29.884 14.199 -64.968 1.00 97.50 367 LEU A CA 1
ATOM 2976 C C . LEU A 1 367 ? 29.184 14.368 -66.322 1.00 97.50 367 LEU A C 1
ATOM 2978 O O . LEU A 1 367 ? 29.803 14.108 -67.355 1.00 97.50 367 LEU A O 1
ATOM 2982 N N . ASN A 1 368 ? 27.939 14.849 -66.334 1.00 97.25 368 ASN A N 1
ATOM 2983 C CA . ASN A 1 368 ? 27.193 15.126 -67.562 1.00 97.25 368 ASN A CA 1
ATOM 2984 C C . ASN A 1 368 ? 27.917 16.174 -68.430 1.00 97.25 368 ASN A C 1
ATOM 2986 O O . ASN A 1 368 ? 28.094 15.959 -69.630 1.00 97.25 368 ASN A O 1
ATOM 2990 N N . VAL A 1 369 ? 28.406 17.269 -67.832 1.00 97.62 369 VAL A N 1
ATOM 2991 C CA . VAL A 1 369 ? 29.213 18.288 -68.532 1.00 97.62 369 VAL A CA 1
ATOM 2992 C C . VAL A 1 369 ? 30.505 17.684 -69.082 1.00 97.62 369 VAL A C 1
ATOM 2994 O O . VAL A 1 369 ? 30.847 17.911 -70.241 1.00 97.62 369 VAL A O 1
ATOM 2997 N N . LYS A 1 370 ? 31.211 16.864 -68.296 1.00 97.44 370 LYS A N 1
ATOM 2998 C CA . LYS A 1 370 ? 32.431 16.180 -68.744 1.00 97.44 370 LYS A CA 1
ATOM 2999 C C . LYS A 1 370 ? 32.159 15.269 -69.941 1.00 97.44 370 LYS A C 1
ATOM 3001 O O . LYS A 1 370 ? 32.942 15.266 -70.886 1.00 97.44 370 LYS A O 1
ATOM 3006 N N . MET A 1 371 ? 31.059 14.518 -69.921 1.00 97.69 371 MET A N 1
ATOM 3007 C CA . MET A 1 371 ? 30.656 13.671 -71.047 1.00 97.69 371 MET A CA 1
ATOM 3008 C C . MET A 1 371 ? 30.346 14.497 -72.300 1.00 97.69 371 MET A C 1
ATOM 3010 O O . MET A 1 371 ? 30.752 14.106 -73.392 1.00 97.69 371 MET A O 1
ATOM 3014 N N . ALA A 1 372 ? 29.677 15.645 -72.157 1.00 97.31 372 ALA A N 1
ATOM 3015 C CA . ALA A 1 372 ? 29.437 16.558 -73.273 1.00 97.31 372 ALA A CA 1
ATOM 3016 C C . ALA A 1 372 ? 30.756 17.079 -73.871 1.00 97.31 372 ALA A C 1
ATOM 3018 O O . ALA A 1 372 ? 30.947 17.010 -75.084 1.00 97.31 372 ALA A O 1
ATOM 3019 N N . LEU A 1 373 ? 31.704 17.494 -73.025 1.00 96.88 373 LEU A N 1
ATOM 3020 C CA . LEU A 1 373 ? 33.034 17.931 -73.458 1.00 96.88 373 LEU A CA 1
ATOM 3021 C C . LEU A 1 373 ? 33.832 16.813 -74.142 1.00 96.88 373 LEU A C 1
ATOM 3023 O O . LEU A 1 373 ? 34.501 17.069 -75.139 1.00 96.88 373 LEU A O 1
ATOM 3027 N N . ASP A 1 374 ? 33.763 15.568 -73.663 1.00 96.81 374 ASP A N 1
ATOM 3028 C CA . ASP A 1 374 ? 34.410 14.437 -74.342 1.00 96.81 374 ASP A CA 1
ATOM 3029 C C . ASP A 1 374 ? 33.851 14.229 -75.755 1.00 96.81 374 ASP A C 1
ATOM 3031 O O . ASP A 1 374 ? 34.610 13.938 -76.684 1.00 96.81 374 ASP A O 1
ATOM 3035 N N . ILE A 1 375 ? 32.531 14.381 -75.924 1.00 95.75 375 ILE A N 1
ATOM 3036 C CA . ILE A 1 375 ? 31.876 14.309 -77.233 1.00 95.75 375 ILE A CA 1
ATOM 3037 C C . ILE A 1 375 ? 32.370 15.454 -78.122 1.00 95.75 375 ILE A C 1
ATOM 3039 O O . ILE A 1 375 ? 32.752 15.196 -79.261 1.00 95.75 375 ILE A O 1
ATOM 3043 N N . GLU A 1 376 ? 32.424 16.690 -77.618 1.00 96.62 376 GLU A N 1
ATOM 3044 C CA . GLU A 1 376 ? 32.969 17.841 -78.352 1.00 96.62 376 GLU A CA 1
ATOM 3045 C C . GLU A 1 376 ? 34.433 17.627 -78.761 1.00 96.62 376 GLU A C 1
ATOM 3047 O O . GLU A 1 376 ? 34.804 17.838 -79.911 1.00 96.62 376 GLU A O 1
ATOM 3052 N N . ILE A 1 377 ? 35.287 17.135 -77.862 1.00 94.94 377 ILE A N 1
ATOM 3053 C CA . ILE A 1 377 ? 36.688 16.825 -78.181 1.00 94.94 377 ILE A CA 1
ATOM 3054 C C . ILE A 1 377 ? 36.767 15.745 -79.265 1.00 94.94 377 ILE A C 1
ATOM 3056 O O . ILE A 1 377 ? 37.587 15.849 -80.180 1.00 94.94 377 ILE A O 1
ATOM 3060 N N . ALA A 1 378 ? 35.929 14.710 -79.190 1.00 95.19 378 ALA A N 1
ATOM 3061 C CA . ALA A 1 378 ? 35.882 13.657 -80.198 1.00 95.19 378 ALA A CA 1
ATOM 3062 C C . ALA A 1 378 ? 35.426 14.190 -81.567 1.00 95.19 378 ALA A C 1
ATOM 3064 O O . ALA A 1 378 ? 35.999 13.807 -82.591 1.00 95.19 378 ALA A O 1
ATOM 3065 N N . THR A 1 379 ? 34.442 15.094 -81.610 1.00 92.88 379 THR A N 1
ATOM 3066 C CA . THR A 1 379 ? 34.003 15.724 -82.864 1.00 92.88 379 THR A CA 1
ATOM 3067 C C . THR A 1 379 ? 35.070 16.661 -83.426 1.00 92.88 379 THR A C 1
ATOM 3069 O O . THR A 1 379 ? 35.359 16.572 -84.620 1.00 92.88 379 THR A O 1
ATOM 3072 N N . TYR A 1 380 ? 35.722 17.482 -82.593 1.00 95.38 380 TYR A N 1
ATOM 3073 C CA . TYR A 1 380 ? 36.843 18.329 -83.014 1.00 95.38 380 TYR A CA 1
ATOM 3074 C C . TYR A 1 380 ? 38.010 17.503 -83.570 1.00 95.38 380 TYR A C 1
ATOM 3076 O O . TYR A 1 380 ? 38.518 17.828 -84.643 1.00 95.38 380 TYR A O 1
ATOM 3084 N N . ARG A 1 381 ? 38.399 16.402 -82.909 1.00 93.75 381 ARG A N 1
ATOM 3085 C CA . ARG A 1 381 ? 39.431 15.471 -83.413 1.00 93.75 381 ARG A CA 1
ATOM 3086 C C . ARG A 1 381 ? 39.076 14.915 -84.788 1.00 93.75 381 ARG A C 1
ATOM 3088 O O . ARG A 1 381 ? 39.897 14.980 -85.694 1.00 93.75 381 ARG A O 1
ATOM 3095 N N . LYS A 1 382 ? 37.836 14.453 -84.973 1.00 92.50 382 LYS A N 1
ATOM 3096 C CA . LYS A 1 382 ? 37.359 13.928 -86.262 1.00 92.50 382 LYS A CA 1
ATOM 3097 C C . LYS A 1 382 ? 37.392 14.981 -87.377 1.00 92.50 382 LYS A C 1
ATOM 3099 O O . LYS A 1 382 ? 37.678 14.647 -88.524 1.00 92.50 382 LYS A O 1
ATOM 3104 N N . LEU A 1 383 ? 37.085 16.241 -87.060 1.00 90.75 383 LEU A N 1
ATOM 3105 C CA . LEU A 1 383 ? 37.149 17.343 -88.023 1.00 90.75 383 LEU A CA 1
ATOM 3106 C C . LEU A 1 383 ? 38.601 17.646 -88.434 1.00 90.75 383 LEU A C 1
ATOM 3108 O O . LEU A 1 383 ? 38.880 17.798 -89.620 1.00 90.75 383 LEU A O 1
ATOM 3112 N N . LEU A 1 384 ? 39.519 17.674 -87.462 1.00 86.19 384 LEU A N 1
ATOM 3113 C CA . LEU A 1 384 ? 40.956 17.878 -87.676 1.00 86.19 384 LEU A CA 1
ATOM 3114 C C . LEU A 1 384 ? 41.579 16.754 -88.517 1.00 86.19 384 LEU A C 1
ATOM 3116 O O . LEU A 1 384 ? 42.256 17.040 -89.498 1.00 86.19 384 LEU A O 1
ATOM 3120 N N . GLU A 1 385 ? 41.278 15.491 -88.210 1.00 83.75 385 GLU A N 1
ATOM 3121 C CA . GLU A 1 385 ? 41.702 14.334 -89.018 1.00 83.75 385 GLU A CA 1
ATOM 3122 C C . GLU A 1 385 ? 41.164 14.414 -90.464 1.00 83.75 385 GLU A C 1
ATOM 3124 O O . GLU A 1 385 ? 41.842 14.032 -91.422 1.00 83.75 385 GLU A O 1
ATOM 3129 N N . GLY A 1 386 ? 39.955 14.957 -90.650 1.00 76.19 386 GLY A N 1
ATOM 3130 C CA . GLY A 1 386 ? 39.369 15.214 -91.968 1.00 76.19 386 GLY A CA 1
ATOM 3131 C C . GLY A 1 386 ? 40.084 16.313 -92.766 1.00 76.19 386 GLY A C 1
ATOM 3132 O O . GLY A 1 386 ? 40.207 16.196 -93.985 1.00 76.19 386 GLY A O 1
ATOM 3133 N N . GLU A 1 387 ? 40.586 17.355 -92.103 1.00 69.81 387 GLU A N 1
ATOM 3134 C CA . GLU A 1 387 ? 41.400 18.415 -92.720 1.00 69.81 387 GLU A CA 1
ATOM 3135 C C . GLU A 1 387 ? 42.829 17.939 -93.029 1.00 69.81 387 GLU A C 1
ATOM 3137 O O . GLU A 1 387 ? 43.334 18.176 -94.128 1.00 69.81 387 GLU A O 1
ATOM 3142 N N . GLU A 1 388 ? 43.463 17.167 -92.143 1.00 66.69 388 GLU A N 1
ATOM 3143 C CA . GLU A 1 388 ? 44.763 16.532 -92.419 1.00 66.69 388 GLU A CA 1
ATOM 3144 C C . GLU A 1 388 ? 44.688 15.573 -93.620 1.00 66.69 388 GLU A C 1
ATOM 3146 O O . GLU A 1 388 ? 45.607 15.515 -94.443 1.00 66.69 388 GLU A O 1
ATOM 3151 N N . SER A 1 389 ? 43.556 14.885 -93.794 1.00 59.97 389 SER A N 1
ATOM 3152 C CA . SER A 1 389 ? 43.281 14.044 -94.968 1.00 59.97 389 SER A CA 1
ATOM 3153 C C . SER A 1 389 ? 43.159 14.850 -96.271 1.00 59.97 389 SER A C 1
ATOM 3155 O O . SER A 1 389 ? 43.517 14.349 -97.334 1.00 59.97 389 SER A O 1
ATOM 3157 N N . ARG A 1 390 ? 42.690 16.106 -96.214 1.00 61.88 390 ARG A N 1
ATOM 3158 C CA . ARG A 1 390 ? 42.620 17.014 -97.378 1.00 61.88 390 ARG A CA 1
ATOM 3159 C C . ARG A 1 390 ? 43.981 17.610 -97.726 1.00 61.88 390 ARG A C 1
ATOM 3161 O O . ARG A 1 390 ? 44.312 17.731 -98.903 1.00 61.88 390 ARG A O 1
ATOM 3168 N N . ILE A 1 391 ? 44.775 17.960 -96.716 1.00 59.38 391 ILE A N 1
ATOM 3169 C CA . ILE A 1 391 ? 46.111 18.549 -96.889 1.00 59.38 391 ILE A CA 1
ATOM 3170 C C . ILE A 1 391 ? 47.139 17.494 -97.344 1.00 59.38 391 ILE A C 1
ATOM 3172 O O . ILE A 1 391 ? 48.084 17.827 -98.057 1.00 59.38 391 ILE A O 1
ATOM 3176 N N . SER A 1 392 ? 46.952 16.217 -96.994 1.00 55.88 392 SER A N 1
ATOM 3177 C CA . SER A 1 392 ? 47.848 15.114 -97.387 1.00 55.88 392 SER A CA 1
ATOM 3178 C C . SER A 1 392 ? 47.573 14.508 -98.773 1.00 55.88 392 SER A C 1
ATOM 3180 O O . SER A 1 392 ? 48.391 13.731 -99.269 1.00 55.88 392 SER A O 1
ATOM 3182 N N . THR A 1 393 ? 46.485 14.889 -99.454 1.00 53.94 393 THR A N 1
ATOM 3183 C CA . THR A 1 393 ? 46.281 14.571 -100.879 1.00 53.94 393 THR A CA 1
ATOM 3184 C C . THR A 1 393 ? 46.996 15.580 -101.791 1.00 53.94 393 THR A C 1
ATOM 3186 O O . THR A 1 393 ? 46.739 16.778 -101.681 1.00 53.94 393 THR A O 1
ATOM 3189 N N . PRO A 1 394 ? 47.859 15.148 -102.734 1.00 47.50 394 PRO A N 1
ATOM 3190 C CA . PRO A 1 394 ? 48.514 16.062 -103.664 1.00 47.50 394 PRO A CA 1
ATOM 3191 C C . PRO A 1 394 ? 47.496 16.636 -104.665 1.00 47.50 394 PRO A C 1
ATOM 3193 O O . PRO A 1 394 ? 46.735 15.894 -105.286 1.00 47.50 394 PRO A O 1
ATOM 3196 N N . LEU A 1 395 ? 47.494 17.964 -104.825 1.00 46.09 395 LEU A N 1
ATOM 3197 C CA . LEU A 1 395 ? 46.675 18.706 -105.794 1.00 46.09 395 LEU A CA 1
ATOM 3198 C C . LEU A 1 395 ? 46.867 18.173 -107.232 1.00 46.09 395 LEU A C 1
ATOM 3200 O O . LEU A 1 395 ? 48.007 18.127 -107.704 1.00 46.09 395 LEU A O 1
ATOM 3204 N N . PRO A 1 396 ? 45.792 17.856 -107.983 1.00 48.34 396 PRO A N 1
ATOM 3205 C CA . PRO A 1 396 ? 45.882 17.707 -109.423 1.00 48.34 396 PRO A CA 1
ATOM 3206 C C . PRO A 1 396 ? 45.926 19.095 -110.072 1.00 48.34 396 PRO A C 1
ATOM 3208 O O . PRO A 1 396 ? 45.058 19.945 -109.883 1.00 48.34 396 PRO A O 1
ATOM 3211 N N . ASN A 1 397 ? 46.985 19.302 -110.842 1.00 49.66 397 ASN A N 1
ATOM 3212 C CA . ASN A 1 397 ? 47.246 20.468 -111.667 1.00 49.66 397 ASN A CA 1
ATOM 3213 C C . ASN A 1 397 ? 46.212 20.546 -112.807 1.00 49.66 397 ASN A C 1
ATOM 3215 O O . ASN A 1 397 ? 46.242 19.676 -113.671 1.00 49.66 397 ASN A O 1
ATOM 3219 N N . PHE A 1 398 ? 45.339 21.561 -112.853 1.00 48.62 398 PHE A N 1
ATOM 3220 C CA . PHE A 1 398 ? 44.595 21.894 -114.076 1.00 48.62 398 PHE A CA 1
ATOM 3221 C C . PHE A 1 398 ? 44.378 23.398 -114.254 1.00 48.62 398 PHE A C 1
ATOM 3223 O O . PHE A 1 398 ? 43.713 24.086 -113.483 1.00 48.62 398 PHE A O 1
ATOM 3230 N N . SER A 1 399 ? 44.982 23.864 -115.337 1.00 43.66 399 SER A N 1
ATOM 3231 C CA . SER A 1 399 ? 44.877 25.150 -115.996 1.00 43.66 399 SER A CA 1
ATOM 3232 C C . SER A 1 399 ? 43.495 25.378 -116.627 1.00 43.66 399 SER A C 1
ATOM 3234 O O . SER A 1 399 ? 42.946 24.485 -117.262 1.00 43.66 399 SER A O 1
ATOM 3236 N N . SER A 1 400 ? 43.035 26.630 -116.518 1.00 46.19 400 SER A N 1
ATOM 3237 C CA . SER A 1 400 ? 42.288 27.406 -117.526 1.00 46.19 400 SER A CA 1
ATOM 3238 C C . SER A 1 400 ? 40.950 26.859 -118.044 1.00 46.19 400 SER A C 1
ATOM 3240 O O . SER A 1 400 ? 40.958 25.947 -118.848 1.00 46.19 400 SER A O 1
ATOM 3242 N N . PHE A 1 401 ? 39.832 27.548 -117.772 1.00 45.34 401 PHE A N 1
ATOM 3243 C CA . PHE A 1 401 ? 38.891 28.001 -118.815 1.00 45.34 401 PHE A CA 1
ATOM 3244 C C . PHE A 1 401 ? 38.007 29.155 -118.304 1.00 45.34 401 PHE A C 1
ATOM 3246 O O . PHE A 1 401 ? 37.678 29.250 -117.126 1.00 45.34 401 PHE A O 1
ATOM 3253 N N . ASN A 1 402 ? 37.742 30.081 -119.224 1.00 45.22 402 ASN A N 1
ATOM 3254 C CA . ASN A 1 402 ? 37.349 31.474 -119.032 1.00 45.22 402 ASN A CA 1
ATOM 3255 C C . ASN A 1 402 ? 35.869 31.714 -118.697 1.00 45.22 402 ASN A C 1
ATOM 3257 O O . ASN A 1 402 ? 34.992 30.933 -119.053 1.00 45.22 402 ASN A O 1
ATOM 3261 N N . LEU A 1 403 ? 35.644 32.907 -118.133 1.00 46.75 403 LEU A N 1
ATOM 3262 C CA . LEU A 1 403 ? 34.398 33.672 -118.110 1.00 46.75 403 LEU A CA 1
ATOM 3263 C C . LEU A 1 403 ? 33.576 33.572 -119.407 1.00 46.75 403 LEU A C 1
ATOM 3265 O O . LEU A 1 403 ? 34.110 33.786 -120.499 1.00 46.75 403 LEU A O 1
ATOM 3269 N N . ARG A 1 404 ? 32.247 33.520 -119.256 1.00 40.94 404 ARG A N 1
ATOM 3270 C CA . ARG A 1 404 ? 31.363 34.440 -119.985 1.00 40.94 404 ARG A CA 1
ATOM 3271 C C . ARG A 1 404 ? 30.043 34.677 -119.251 1.00 40.94 404 ARG A C 1
ATOM 3273 O O . ARG A 1 404 ? 29.358 33.743 -118.856 1.00 40.94 404 ARG A O 1
ATOM 3280 N N . VAL A 1 405 ? 29.760 35.963 -119.088 1.00 46.41 405 VAL A N 1
ATOM 3281 C CA . VAL A 1 405 ? 28.521 36.591 -118.632 1.00 46.41 405 VAL A CA 1
ATOM 3282 C C . VAL A 1 405 ? 27.708 36.965 -119.879 1.00 46.41 405 VAL A C 1
ATOM 3284 O O . VAL A 1 405 ? 28.306 37.447 -120.840 1.00 46.41 405 VAL A O 1
ATOM 3287 N N . ASP A 1 406 ? 26.403 36.676 -119.849 1.00 49.19 406 ASP A N 1
ATOM 3288 C CA . ASP A 1 406 ? 25.245 37.501 -120.270 1.00 49.19 406 ASP A CA 1
ATOM 3289 C C . ASP A 1 406 ? 24.118 36.737 -120.996 1.00 49.19 406 ASP A C 1
ATOM 3291 O O . ASP A 1 406 ? 24.367 35.968 -121.925 1.00 49.19 406 ASP A O 1
ATOM 3295 N N . GLN A 1 407 ? 22.897 37.111 -120.568 1.00 48.12 407 GLN A N 1
ATOM 3296 C CA . GLN A 1 407 ? 21.517 36.793 -120.992 1.00 48.12 407 GLN A CA 1
ATOM 3297 C C . GLN A 1 407 ? 20.893 35.440 -120.635 1.00 48.12 407 GLN A C 1
ATOM 3299 O O . GLN A 1 407 ? 21.284 34.398 -121.202 1.00 48.12 407 GLN A O 1
#